Protein AF-0000000087521770 (afdb_homodimer)

Structure (mmCIF, N/CA/C/O backbone):
data_AF-0000000087521770-model_v1
#
loop_
_entity.id
_entity.type
_entity.pdbx_description
1 polymer 'Phenylacetate-CoA oxygenase subunit PaaI'
#
loop_
_atom_site.group_PDB
_atom_site.id
_atom_site.type_symbol
_atom_site.label_atom_id
_atom_site.label_alt_id
_atom_site.label_comp_id
_atom_site.label_asym_id
_atom_site.label_entity_id
_atom_site.label_seq_id
_atom_site.pdbx_PDB_ins_code
_atom_site.Cartn_x
_atom_site.Cartn_y
_atom_site.Cartn_z
_atom_site.occupancy
_atom_site.B_iso_or_equiv
_atom_site.auth_seq_id
_atom_site.auth_comp_id
_atom_site.auth_asym_id
_atom_site.auth_atom_id
_atom_site.pdbx_PDB_model_num
ATOM 1 N N . MET A 1 1 ? 39.906 2.643 10.688 1 23.19 1 MET A N 1
ATOM 2 C CA . MET A 1 1 ? 39 3.193 11.688 1 23.19 1 MET A CA 1
ATOM 3 C C . MET A 1 1 ? 37.594 3.34 11.125 1 23.19 1 MET A C 1
ATOM 5 O O . MET A 1 1 ? 36.625 3.564 11.875 1 23.19 1 MET A O 1
ATOM 9 N N . LYS A 1 2 ? 37.562 3.787 9.828 1 27 2 LYS A N 1
ATOM 10 C CA . LYS A 1 2 ? 36.344 4.211 9.164 1 27 2 LYS A CA 1
ATOM 11 C C . LYS A 1 2 ? 35.438 3.016 8.867 1 27 2 LYS A C 1
ATOM 13 O O . LYS A 1 2 ? 34.375 3.168 8.25 1 27 2 LYS A O 1
ATOM 18 N N . SER A 1 3 ? 35.906 1.901 8.945 1 30.56 3 SER A N 1
ATOM 19 C CA . SER A 1 3 ? 35.188 0.696 8.547 1 30.56 3 SER A CA 1
ATOM 20 C C . SER A 1 3 ? 34.062 0.347 9.539 1 30.56 3 SER A C 1
ATOM 22 O O . SER A 1 3 ? 33.094 -0.317 9.188 1 30.56 3 SER A O 1
ATOM 24 N N . ASP A 1 4 ? 34.281 0.591 10.844 1 31.78 4 ASP A N 1
ATOM 25 C CA . ASP A 1 4 ? 33.375 0.119 11.906 1 31.78 4 ASP A CA 1
ATOM 26 C C . ASP A 1 4 ? 32.125 0.96 11.977 1 31.78 4 ASP A C 1
ATOM 28 O O . ASP A 1 4 ? 31.125 0.553 12.594 1 31.78 4 ASP A O 1
ATOM 32 N N . GLU A 1 5 ? 32.25 2.275 11.625 1 29.03 5 GLU A N 1
ATOM 33 C CA . GLU A 1 5 ? 31.094 3.137 11.781 1 29.03 5 GLU A CA 1
ATOM 34 C C . GLU A 1 5 ? 30.016 2.797 10.758 1 29.03 5 GLU A C 1
ATOM 36 O O . GLU A 1 5 ? 28.875 3.248 10.875 1 29.03 5 GLU A O 1
ATOM 41 N N . LEU A 1 6 ? 30.391 2.182 9.664 1 30.27 6 LEU A N 1
ATOM 42 C CA . LEU A 1 6 ? 29.375 1.83 8.672 1 30.27 6 LEU A CA 1
ATOM 43 C C . LEU A 1 6 ? 28.5 0.681 9.164 1 30.27 6 LEU A C 1
ATOM 45 O O . LEU A 1 6 ? 27.391 0.499 8.688 1 30.27 6 LEU A O 1
ATOM 49 N N . ASP A 1 7 ? 29.078 -0.137 9.992 1 31.41 7 ASP A N 1
ATOM 50 C CA . ASP A 1 7 ? 28.312 -1.288 10.469 1 31.41 7 ASP A CA 1
ATOM 51 C C . ASP A 1 7 ? 27.188 -0.854 11.406 1 31.41 7 ASP A C 1
ATOM 53 O O . ASP A 1 7 ? 26.109 -1.449 11.398 1 31.41 7 ASP A O 1
ATOM 57 N N . ALA A 1 8 ? 27.344 0.149 12.211 1 35 8 ALA A N 1
ATOM 58 C CA . ALA A 1 8 ? 26.312 0.55 13.18 1 35 8 ALA A CA 1
ATOM 59 C C . ALA A 1 8 ? 25.141 1.234 12.484 1 35 8 ALA A C 1
ATOM 61 O O . ALA A 1 8 ? 24 1.117 12.93 1 35 8 ALA A O 1
ATOM 62 N N . THR A 1 9 ? 25.406 1.968 11.484 1 31.41 9 THR A N 1
ATOM 63 C CA . THR A 1 9 ? 24.375 2.723 10.781 1 31.41 9 THR A CA 1
ATOM 64 C C . THR A 1 9 ? 23.469 1.786 10 1 31.41 9 THR A C 1
ATOM 66 O O . THR A 1 9 ? 22.25 2.018 9.914 1 31.41 9 THR A O 1
ATOM 69 N N . LEU A 1 10 ? 23.984 0.682 9.562 1 32.97 10 LEU A N 1
ATOM 70 C CA . LEU A 1 10 ? 23.188 -0.314 8.859 1 32.97 10 LEU A CA 1
ATOM 71 C C . LEU A 1 10 ? 22.312 -1.095 9.844 1 32.97 10 LEU A C 1
ATOM 73 O O . LEU A 1 10 ? 21.203 -1.514 9.5 1 32.97 10 LEU A O 1
ATOM 77 N N . ASP A 1 11 ? 22.797 -1.335 11.023 1 35.69 11 ASP A N 1
ATOM 78 C CA . ASP A 1 11 ? 22.031 -2.055 12.031 1 35.69 11 ASP A CA 1
ATOM 79 C C . ASP A 1 11 ? 20.797 -1.262 12.445 1 35.69 11 ASP A C 1
ATOM 81 O O . ASP A 1 11 ? 19.766 -1.843 12.812 1 35.69 11 ASP A O 1
ATOM 85 N N . SER A 1 12 ? 20.891 0.018 12.453 1 34.06 12 SER A N 1
ATOM 86 C CA . SER A 1 12 ? 19.766 0.848 12.883 1 34.06 12 SER A CA 1
ATOM 87 C C . SER A 1 12 ? 18.672 0.88 11.828 1 34.06 12 SER A C 1
ATOM 89 O O . SER A 1 12 ? 17.5 1.118 12.148 1 34.06 12 SER A O 1
ATOM 91 N N . PHE A 1 13 ? 19.062 0.728 10.609 1 35.84 13 PHE A N 1
ATOM 92 C CA . PHE A 1 13 ? 18.078 0.714 9.531 1 35.84 13 PHE A CA 1
ATOM 93 C C . PHE A 1 13 ? 17.25 -0.561 9.578 1 35.84 13 PHE A C 1
ATOM 95 O O . PHE A 1 13 ? 16.078 -0.564 9.164 1 35.84 13 PHE A O 1
ATOM 102 N N . GLY A 1 14 ? 17.891 -1.615 9.891 1 36.91 14 GLY A N 1
ATOM 103 C CA . GLY A 1 14 ? 17.172 -2.871 10.07 1 36.91 14 GLY A CA 1
ATOM 104 C C . GLY A 1 14 ? 16.109 -2.803 11.141 1 36.91 14 GLY A C 1
ATOM 105 O O . GLY A 1 14 ? 15.023 -3.365 10.977 1 36.91 14 GLY A O 1
ATOM 106 N N . ASP A 1 15 ? 16.391 -2.139 12.148 1 36.84 15 ASP A N 1
ATOM 107 C CA . ASP A 1 15 ? 15.492 -2.008 13.289 1 36.84 15 ASP A CA 1
ATOM 108 C C . ASP A 1 15 ? 14.32 -1.092 12.953 1 36.84 15 ASP A C 1
ATOM 110 O O . ASP A 1 15 ? 13.195 -1.33 13.398 1 36.84 15 ASP A O 1
ATOM 114 N N . ALA A 1 16 ? 14.547 -0.044 12.305 1 37.97 16 ALA A N 1
ATOM 115 C CA . ALA A 1 16 ? 13.453 0.873 11.984 1 37.97 16 ALA A CA 1
ATOM 116 C C . ALA A 1 16 ? 12.438 0.215 11.055 1 37.97 16 ALA A C 1
ATOM 118 O O . ALA A 1 16 ? 11.234 0.445 11.18 1 37.97 16 ALA A O 1
ATOM 119 N N . LEU A 1 17 ? 12.945 -0.532 10.07 1 37.34 17 LEU A N 1
ATOM 120 C CA . LEU A 1 17 ? 12.031 -1.258 9.188 1 37.34 17 LEU A CA 1
ATOM 121 C C . LEU A 1 17 ? 11.273 -2.33 9.961 1 37.34 17 LEU A C 1
ATOM 123 O O . LEU A 1 17 ? 10.133 -2.65 9.633 1 37.34 17 LEU A O 1
ATOM 127 N N . ALA A 1 18 ? 12.008 -2.895 10.961 1 39.25 18 ALA A N 1
ATOM 128 C CA . ALA A 1 18 ? 11.398 -3.895 11.836 1 39.25 18 ALA A CA 1
ATOM 129 C C . ALA A 1 18 ? 10.273 -3.285 12.664 1 39.25 18 ALA A C 1
ATOM 131 O O . ALA A 1 18 ? 9.359 -3.994 13.094 1 39.25 18 ALA A O 1
ATOM 132 N N . SER A 1 19 ? 10.555 -2.02 12.93 1 35.28 19 SER A N 1
ATOM 133 C CA . SER A 1 19 ? 9.523 -1.388 13.75 1 35.28 19 SER A CA 1
ATOM 134 C C . SER A 1 19 ? 8.203 -1.267 12.984 1 35.28 19 SER A C 1
ATOM 136 O O . SER A 1 19 ? 7.129 -1.405 13.562 1 35.28 19 SER A O 1
ATOM 138 N N . ALA A 1 20 ? 8.312 -0.988 11.664 1 36.41 20 ALA A N 1
ATOM 139 C CA . ALA A 1 20 ? 7.043 -0.806 10.961 1 36.41 20 ALA A CA 1
ATOM 140 C C . ALA A 1 20 ? 6.242 -2.105 10.922 1 36.41 20 ALA A C 1
ATOM 142 O O . ALA A 1 20 ? 5.055 -2.102 10.594 1 36.41 20 ALA A O 1
ATOM 143 N N . THR A 1 21 ? 6.945 -3.148 10.953 1 33.12 21 THR A N 1
ATOM 144 C CA . THR A 1 21 ? 6.242 -4.426 10.93 1 33.12 21 THR A CA 1
ATOM 145 C C . THR A 1 21 ? 5.684 -4.766 12.305 1 33.12 21 THR A C 1
ATOM 147 O O . THR A 1 21 ? 4.93 -5.73 12.453 1 33.12 21 THR A O 1
ATOM 150 N N . ARG A 1 22 ? 6.32 -4.141 13.266 1 31.59 22 ARG A N 1
ATOM 151 C CA . ARG A 1 22 ? 5.852 -4.574 14.578 1 31.59 22 ARG A CA 1
ATOM 152 C C . ARG A 1 22 ? 4.484 -3.979 14.891 1 31.59 22 ARG A C 1
ATOM 154 O O . ARG A 1 22 ? 4.387 -2.854 15.391 1 31.59 22 ARG A O 1
ATOM 161 N N . VAL A 1 23 ? 3.549 -4.207 14.062 1 32.94 23 VAL A N 1
ATOM 162 C CA . VAL A 1 23 ? 2.227 -3.809 14.531 1 32.94 23 VAL A CA 1
ATOM 163 C C . VAL A 1 23 ? 1.946 -4.449 15.891 1 32.94 23 VAL A C 1
ATOM 165 O O . VAL A 1 23 ? 1.929 -5.676 16.016 1 32.94 23 VAL A O 1
ATOM 168 N N . THR A 1 24 ? 2.416 -3.912 16.922 1 31.55 24 THR A N 1
ATOM 169 C CA . THR A 1 24 ? 2.039 -4.359 18.25 1 31.55 24 THR A CA 1
ATOM 170 C C . THR A 1 24 ? 0.529 -4.559 18.359 1 31.55 24 THR A C 1
ATOM 172 O O . THR A 1 24 ? -0.242 -3.629 18.109 1 31.55 24 THR A O 1
ATOM 175 N N . PRO A 1 25 ? 0.033 -5.723 18.234 1 37.34 25 PRO A N 1
ATOM 176 C CA . PRO A 1 25 ? -1.386 -5.938 18.531 1 37.34 25 PRO A CA 1
ATOM 177 C C . PRO A 1 25 ? -1.848 -5.203 19.797 1 37.34 25 PRO A C 1
ATOM 179 O O . PRO A 1 25 ? -2.834 -5.602 20.422 1 37.34 25 PRO A O 1
ATOM 182 N N . GLY A 1 26 ? -1.126 -4.34 20.219 1 39.12 26 GLY A N 1
ATOM 183 C CA . GLY A 1 26 ? -1.702 -3.844 21.469 1 39.12 26 GLY A CA 1
ATOM 184 C C . GLY A 1 26 ? -3.107 -3.301 21.297 1 39.12 26 GLY A C 1
ATOM 185 O O . GLY A 1 26 ? -3.594 -3.162 20.172 1 39.12 26 GLY A O 1
ATOM 186 N N . ASN A 1 27 ? -3.891 -3.262 22.375 1 53.81 27 ASN A N 1
ATOM 187 C CA . ASN A 1 27 ? -5.234 -2.73 22.594 1 53.81 27 ASN A CA 1
ATOM 188 C C . ASN A 1 27 ? -5.398 -1.349 21.969 1 53.81 27 ASN A C 1
ATOM 190 O O . ASN A 1 27 ? -5.852 -0.413 22.625 1 53.81 27 ASN A O 1
ATOM 194 N N . ALA A 1 28 ? -4.75 -1.164 20.766 1 65.88 28 ALA A N 1
ATOM 195 C CA . ALA A 1 28 ? -4.867 0.176 20.203 1 65.88 28 ALA A CA 1
ATOM 196 C C . ALA A 1 28 ? -6.254 0.396 19.609 1 65.88 28 ALA A C 1
ATOM 198 O O . ALA A 1 28 ? -6.828 -0.512 19 1 65.88 28 ALA A O 1
ATOM 199 N N . LEU A 1 29 ? -6.723 1.517 19.828 1 78.75 29 LEU A N 1
ATOM 200 C CA . LEU A 1 29 ? -8.039 1.966 19.406 1 78.75 29 LEU A CA 1
ATOM 201 C C . LEU A 1 29 ? -8.188 1.857 17.891 1 78.75 29 LEU A C 1
ATOM 203 O O . LEU A 1 29 ? -7.348 2.355 17.141 1 78.75 29 LEU A O 1
ATOM 207 N N . ARG A 1 30 ? -9.133 1.058 17.469 1 86.19 30 ARG A N 1
ATOM 208 C CA . ARG A 1 30 ? -9.453 0.892 16.047 1 86.19 30 ARG A CA 1
ATOM 209 C C . ARG A 1 30 ? -10.68 1.711 15.664 1 86.19 30 ARG A C 1
ATOM 211 O O . ARG A 1 30 ? -11.508 2.037 16.516 1 86.19 30 ARG A O 1
ATOM 218 N N . PRO A 1 31 ? -10.766 2.082 14.352 1 87.75 31 PRO A N 1
ATOM 219 C CA . PRO A 1 31 ? -11.969 2.795 13.906 1 87.75 31 PRO A CA 1
ATOM 220 C C . PRO A 1 31 ? -13.258 2.086 14.312 1 87.75 31 PRO A C 1
ATOM 222 O O . PRO A 1 31 ? -14.242 2.742 14.672 1 87.75 31 PRO A O 1
ATOM 225 N N . GLU A 1 32 ? -13.227 0.749 14.297 1 85.88 32 GLU A N 1
ATOM 226 C CA . GLU A 1 32 ? -14.398 -0.036 14.68 1 85.88 32 GLU A CA 1
ATOM 227 C C . GLU A 1 32 ? -14.719 0.149 16.156 1 85.88 32 GLU A C 1
ATOM 229 O O . GLU A 1 32 ? -15.891 0.142 16.547 1 85.88 32 GLU A O 1
ATOM 234 N N . ASP A 1 33 ? -13.672 0.266 17.016 1 87.75 33 ASP A N 1
ATOM 235 C CA . ASP A 1 33 ? -13.867 0.52 18.438 1 87.75 33 ASP A CA 1
ATOM 236 C C . ASP A 1 33 ? -14.492 1.895 18.672 1 87.75 33 ASP A C 1
ATOM 238 O O . ASP A 1 33 ? -15.352 2.053 19.531 1 87.75 33 ASP A O 1
ATOM 242 N N . ILE A 1 34 ? -14.109 2.844 17.906 1 89.69 34 ILE A N 1
ATOM 243 C CA . ILE A 1 34 ? -14.633 4.203 18 1 89.69 34 ILE A CA 1
ATOM 244 C C . ILE A 1 34 ? -16.109 4.207 17.641 1 89.69 34 ILE A C 1
ATOM 246 O O . ILE A 1 34 ? -16.922 4.809 18.344 1 89.69 34 ILE A O 1
ATOM 250 N N . ALA A 1 35 ? -16.438 3.545 16.594 1 86.38 35 ALA A N 1
ATOM 251 C CA . ALA A 1 35 ? -17.812 3.459 16.141 1 86.38 35 ALA A CA 1
ATOM 252 C C . ALA A 1 35 ? -18.688 2.756 17.188 1 86.38 35 ALA A C 1
ATOM 254 O O . ALA A 1 35 ? -19.844 3.145 17.406 1 86.38 35 ALA A O 1
ATOM 255 N N . GLN A 1 36 ? -18.141 1.742 17.797 1 86.12 36 GLN A N 1
ATOM 256 C CA . GLN A 1 36 ? -18.875 0.952 18.781 1 86.12 36 GLN A CA 1
ATOM 257 C C . GLN A 1 36 ? -19.094 1.738 20.078 1 86.12 36 GLN A C 1
ATOM 259 O O . GLN A 1 36 ? -20.141 1.619 20.703 1 86.12 36 GLN A O 1
ATOM 264 N N . ASP A 1 37 ? -18.047 2.447 20.453 1 84.81 37 ASP A N 1
ATOM 265 C CA . ASP A 1 37 ? -18.203 3.297 21.625 1 84.81 37 ASP A CA 1
ATOM 266 C C . ASP A 1 37 ? -19.359 4.285 21.438 1 84.81 37 ASP A C 1
ATOM 268 O O . ASP A 1 37 ? -20.141 4.523 22.359 1 84.81 37 ASP A O 1
ATOM 272 N N . GLY A 1 38 ? -19.422 4.883 20.312 1 84.69 38 GLY A N 1
ATOM 273 C CA . GLY A 1 38 ? -20.594 5.621 19.906 1 84.69 38 GLY A CA 1
ATOM 274 C C . GLY A 1 38 ? -20.703 6.988 20.547 1 84.69 38 GLY A C 1
ATOM 275 O O . GLY A 1 38 ? -21.75 7.645 20.453 1 84.69 38 GLY A O 1
ATOM 276 N N . VAL A 1 39 ? -19.719 7.395 21.297 1 89.31 39 VAL A N 1
ATOM 277 C CA . VAL A 1 39 ? -19.766 8.734 21.859 1 89.31 39 VAL A CA 1
ATOM 278 C C . VAL A 1 39 ? -19.781 9.773 20.75 1 89.31 39 VAL A C 1
ATOM 280 O O . VAL A 1 39 ? -18.828 9.859 19.953 1 89.31 39 VAL A O 1
ATOM 283 N N . LYS A 1 40 ? -20.828 10.539 20.703 1 94.94 40 LYS A N 1
ATOM 284 C CA . LYS A 1 40 ? -20.953 11.555 19.656 1 94.94 40 LYS A CA 1
ATOM 285 C C . LYS A 1 40 ? -20.203 12.828 20.031 1 94.94 40 LYS A C 1
ATOM 287 O O . LYS A 1 40 ? -20.469 13.422 21.078 1 94.94 40 LYS A O 1
ATOM 292 N N . PRO A 1 41 ? -19.297 13.211 19.188 1 98.06 41 PRO A N 1
ATOM 293 C CA . PRO A 1 41 ? -18.641 14.492 19.453 1 98.06 41 PRO A CA 1
ATOM 294 C C . PRO A 1 41 ? -19.547 15.688 19.172 1 98.06 41 PRO A C 1
ATOM 296 O O . PRO A 1 41 ? -20.562 15.547 18.5 1 98.06 41 PRO A O 1
ATOM 299 N N . SER A 1 42 ? -19.188 16.812 19.812 1 97.88 42 SER A N 1
ATOM 300 C CA . SER A 1 42 ? -19.859 18.047 19.438 1 97.88 42 SER A CA 1
ATOM 301 C C . SER A 1 42 ? -19.562 18.406 17.984 1 97.88 42 SER A C 1
ATOM 303 O O . SER A 1 42 ? -18.625 17.875 17.375 1 97.88 42 SER A O 1
ATOM 305 N N . GLU A 1 43 ? -20.328 19.266 17.469 1 98.25 43 GLU A N 1
ATOM 306 C CA . GLU A 1 43 ? -20.125 19.719 16.094 1 98.25 43 GLU A CA 1
ATOM 307 C C . GLU A 1 43 ? -18.719 20.266 15.883 1 98.25 43 GLU A C 1
ATOM 309 O O . GLU A 1 43 ? -18.062 19.938 14.891 1 98.25 43 GLU A O 1
ATOM 314 N N . ALA A 1 44 ? -18.234 21.047 16.781 1 98.56 44 ALA A N 1
ATOM 315 C CA . ALA A 1 44 ? -16.922 21.656 16.672 1 98.56 44 ALA A CA 1
ATOM 316 C C . ALA A 1 44 ? -15.82 20.594 16.719 1 98.56 44 ALA A C 1
ATOM 318 O O . ALA A 1 44 ? -14.859 20.656 15.953 1 98.56 44 ALA A O 1
ATOM 319 N N . VAL A 1 45 ? -15.992 19.641 17.609 1 98.75 45 VAL A N 1
ATOM 320 C CA . VAL A 1 45 ? -15.016 18.562 17.734 1 98.75 45 VAL A CA 1
ATOM 321 C C . VAL A 1 45 ? -15.023 17.703 16.469 1 98.75 45 VAL A C 1
ATOM 323 O O . VAL A 1 45 ? -13.969 17.281 15.984 1 98.75 45 VAL A O 1
ATOM 326 N N . ALA A 1 46 ? -16.203 17.484 15.93 1 98.75 46 ALA A N 1
ATOM 327 C CA . ALA A 1 46 ? -16.328 16.719 14.695 1 98.75 46 ALA A CA 1
ATOM 328 C C . ALA A 1 46 ? -15.617 17.406 13.539 1 98.75 46 ALA A C 1
ATOM 330 O O . ALA A 1 46 ? -14.93 16.766 12.742 1 98.75 46 ALA A O 1
ATOM 331 N N . GLN A 1 47 ? -15.789 18.688 13.5 1 98.62 47 GLN A N 1
ATOM 332 C CA . GLN A 1 47 ? -15.125 19.453 12.445 1 98.62 47 GLN A CA 1
ATOM 333 C C . GLN A 1 47 ? -13.609 19.375 12.586 1 98.62 47 GLN A C 1
ATOM 335 O O . GLN A 1 47 ? -12.891 19.281 11.586 1 98.62 47 GLN A O 1
ATOM 340 N N . TYR A 1 48 ? -13.141 19.438 13.781 1 98.81 48 TYR A N 1
ATOM 341 C CA . TYR A 1 48 ? -11.711 19.328 14.031 1 98.81 48 TYR A CA 1
ATOM 342 C C . TYR A 1 48 ? -11.195 17.938 13.633 1 98.81 48 TYR A C 1
ATOM 344 O O . TYR A 1 48 ? -10.172 17.828 12.953 1 98.81 48 TYR A O 1
ATOM 352 N N . ALA A 1 49 ? -11.93 16.906 14.039 1 98.81 49 ALA A N 1
ATOM 353 C CA . ALA A 1 49 ? -11.578 15.547 13.656 1 98.81 49 ALA A CA 1
ATOM 354 C C . ALA A 1 49 ? -11.594 15.375 12.141 1 98.81 49 ALA A C 1
ATOM 356 O O . ALA A 1 49 ? -10.742 14.688 11.578 1 98.81 49 ALA A O 1
ATOM 357 N N . LEU A 1 50 ? -12.516 15.992 11.508 1 98.88 50 LEU A N 1
ATOM 358 C CA . LEU A 1 50 ? -12.625 15.945 10.055 1 98.88 50 LEU A CA 1
ATOM 359 C C . LEU A 1 50 ? -11.391 16.531 9.391 1 98.88 50 LEU A C 1
ATOM 361 O O . LEU A 1 50 ? -10.883 15.984 8.414 1 98.88 50 LEU A O 1
ATOM 365 N N . ARG A 1 51 ? -10.867 17.641 9.93 1 98.62 51 ARG A N 1
ATOM 366 C CA . ARG A 1 51 ? -9.68 18.297 9.391 1 98.62 51 ARG A CA 1
ATOM 367 C C . ARG A 1 51 ? -8.477 17.359 9.445 1 98.62 51 ARG A C 1
ATOM 369 O O . ARG A 1 51 ? -7.754 17.203 8.461 1 98.62 51 ARG A O 1
ATOM 376 N N . LEU A 1 52 ? -8.32 16.734 10.562 1 98.75 52 LEU A N 1
ATOM 377 C CA . LEU A 1 52 ? -7.199 15.828 10.75 1 98.75 52 LEU A CA 1
ATOM 378 C C . LEU A 1 52 ? -7.348 14.594 9.867 1 98.75 52 LEU A C 1
ATOM 380 O O . LEU A 1 52 ? -6.367 14.125 9.281 1 98.75 52 LEU A O 1
ATOM 384 N N . GLY A 1 53 ? -8.578 14.117 9.766 1 98.81 53 GLY A N 1
ATOM 385 C CA . GLY A 1 53 ? -8.859 12.984 8.906 1 98.81 53 GLY A CA 1
ATOM 386 C C . GLY A 1 53 ? -8.609 13.266 7.438 1 98.81 53 GLY A C 1
ATOM 387 O O . GLY A 1 53 ? -8.031 12.445 6.727 1 98.81 53 GLY A O 1
ATOM 388 N N . ASP A 1 54 ? -9.031 14.461 6.977 1 98.81 54 ASP A N 1
ATOM 389 C CA . ASP A 1 54 ? -8.836 14.859 5.586 1 98.81 54 ASP A CA 1
ATOM 390 C C . ASP A 1 54 ? -7.355 14.961 5.242 1 98.81 54 ASP A C 1
ATOM 392 O O . ASP A 1 54 ? -6.93 14.531 4.168 1 98.81 54 ASP A O 1
ATOM 396 N N . ASP A 1 55 ? -6.551 15.516 6.152 1 98.81 55 ASP A N 1
ATOM 397 C CA . ASP A 1 55 ? -5.113 15.602 5.918 1 98.81 55 ASP A CA 1
ATOM 398 C C . ASP A 1 55 ? -4.512 14.211 5.719 1 98.81 55 ASP A C 1
ATOM 400 O O . ASP A 1 55 ? -3.762 13.984 4.766 1 98.81 55 ASP A O 1
ATOM 404 N N . SER A 1 56 ? -4.871 13.312 6.598 1 98.75 56 SER A N 1
ATOM 405 C CA . SER A 1 56 ? -4.32 11.961 6.547 1 98.75 56 SER A CA 1
ATOM 406 C C . SER A 1 56 ? -4.805 11.211 5.309 1 98.75 56 SER A C 1
ATOM 408 O O . SER A 1 56 ? -4.035 10.484 4.676 1 98.75 56 SER A O 1
ATOM 410 N N . LEU A 1 57 ? -6.039 11.383 4.988 1 98.56 57 LEU A N 1
ATOM 411 C CA . LEU A 1 57 ? -6.633 10.695 3.844 1 98.56 57 LEU A CA 1
ATOM 412 C C . LEU A 1 57 ? -5.957 11.117 2.545 1 98.56 57 LEU A C 1
ATOM 414 O O . LEU A 1 57 ? -5.516 10.273 1.766 1 98.56 57 LEU A O 1
ATOM 418 N N . ILE A 1 58 ? -5.824 12.414 2.35 1 98.56 58 ILE A N 1
ATOM 419 C CA . ILE A 1 58 ? -5.258 12.938 1.112 1 98.56 58 ILE A CA 1
ATOM 420 C C . ILE A 1 58 ? -3.771 12.602 1.042 1 98.56 58 ILE A C 1
ATOM 422 O O . ILE A 1 58 ? -3.264 12.227 -0.019 1 98.56 58 ILE A O 1
ATOM 426 N N . LEU A 1 59 ? -3.078 12.695 2.162 1 98.56 59 LEU A N 1
ATOM 427 C CA . LEU A 1 59 ? -1.666 12.328 2.184 1 98.56 59 LEU A CA 1
ATOM 428 C C . LEU A 1 59 ? -1.484 10.844 1.878 1 98.56 59 LEU A C 1
ATOM 430 O O . LEU A 1 59 ? -0.568 10.469 1.145 1 98.56 59 LEU A O 1
ATOM 434 N N . SER A 1 60 ? -2.33 10.008 2.451 1 97.88 60 SER A N 1
ATOM 435 C CA . SER A 1 60 ? -2.277 8.578 2.174 1 97.88 60 SER A CA 1
ATOM 436 C C . SER A 1 60 ? -2.459 8.297 0.687 1 97.88 60 SER A C 1
ATOM 438 O O . SER A 1 60 ? -1.765 7.449 0.122 1 97.88 60 SER A O 1
ATOM 440 N N . GLN A 1 61 ? -3.385 9.023 0.066 1 96.75 61 GLN A N 1
ATOM 441 C CA . GLN A 1 61 ? -3.619 8.867 -1.365 1 96.75 61 GLN A CA 1
ATOM 442 C C . GLN A 1 61 ? -2.369 9.211 -2.17 1 96.75 61 GLN A C 1
ATOM 444 O O . GLN A 1 61 ? -2.012 8.5 -3.109 1 96.75 61 GLN A O 1
ATOM 449 N N . ARG A 1 62 ? -1.746 10.25 -1.787 1 97.12 62 ARG A N 1
ATOM 450 C CA . ARG A 1 62 ? -0.523 10.656 -2.471 1 97.12 62 ARG A CA 1
ATOM 451 C C . ARG A 1 62 ? 0.581 9.617 -2.283 1 97.12 62 ARG A C 1
ATOM 453 O O . ARG A 1 62 ? 1.28 9.273 -3.236 1 97.12 62 ARG A O 1
ATOM 460 N N . MET A 1 63 ? 0.684 9.117 -1.091 1 96.81 63 MET A N 1
ATOM 461 C CA . MET A 1 63 ? 1.753 8.172 -0.775 1 96.81 63 MET A CA 1
ATOM 462 C C . MET A 1 63 ? 1.513 6.828 -1.456 1 96.81 63 MET A C 1
ATOM 464 O O . MET A 1 63 ? 2.463 6.105 -1.762 1 96.81 63 MET A O 1
ATOM 468 N N . ALA A 1 64 ? 0.246 6.5 -1.732 1 94.5 64 ALA A N 1
ATOM 469 C CA . ALA A 1 64 ? -0.105 5.227 -2.355 1 94.5 64 ALA A CA 1
ATOM 470 C C . ALA A 1 64 ? 0.557 5.086 -3.725 1 94.5 64 ALA A C 1
ATOM 472 O O . ALA A 1 64 ? 0.84 3.971 -4.172 1 94.5 64 ALA A O 1
ATOM 473 N N . HIS A 1 65 ? 0.897 6.195 -4.289 1 89 65 HIS A N 1
ATOM 474 C CA . HIS A 1 65 ? 1.587 6.199 -5.574 1 89 65 HIS A CA 1
ATOM 475 C C . HIS A 1 65 ? 2.918 5.461 -5.488 1 89 65 HIS A C 1
ATOM 477 O O . HIS A 1 65 ? 3.344 4.828 -6.457 1 89 65 HIS A O 1
ATOM 483 N N . TRP A 1 66 ? 3.467 5.527 -4.395 1 90.06 66 TRP A N 1
ATOM 484 C CA . TRP A 1 66 ? 4.832 5.035 -4.25 1 90.06 66 TRP A CA 1
ATOM 485 C C . TRP A 1 66 ? 4.844 3.559 -3.863 1 90.06 66 TRP A C 1
ATOM 487 O O . TRP A 1 66 ? 5.898 2.922 -3.848 1 90.06 66 TRP A O 1
ATOM 497 N N . VAL A 1 67 ? 3.625 3.074 -3.631 1 88.56 67 VAL A N 1
ATOM 498 C CA . VAL A 1 67 ? 3.574 1.658 -3.283 1 88.56 67 VAL A CA 1
ATOM 499 C C . VAL A 1 67 ? 3.898 0.812 -4.512 1 88.56 67 VAL A C 1
ATOM 501 O O . VAL A 1 67 ? 3.135 0.791 -5.48 1 88.56 67 VAL A O 1
ATOM 504 N N . SER A 1 68 ? 5.105 0.207 -4.582 1 84.5 68 SER A N 1
ATOM 505 C CA . SER A 1 68 ? 5.645 -0.648 -5.633 1 84.5 68 SER A CA 1
ATOM 506 C C . SER A 1 68 ? 6.332 0.177 -6.719 1 84.5 68 SER A C 1
ATOM 508 O O . SER A 1 68 ? 6.477 -0.281 -7.855 1 84.5 68 SER A O 1
ATOM 510 N N . ARG A 1 69 ? 6.695 1.448 -6.402 1 88.12 69 ARG A N 1
ATOM 511 C CA . ARG A 1 69 ? 7.391 2.293 -7.367 1 88.12 69 ARG A CA 1
ATOM 512 C C . ARG A 1 69 ? 8.664 2.883 -6.766 1 88.12 69 ARG A C 1
ATOM 514 O O . ARG A 1 69 ? 9.273 3.783 -7.348 1 88.12 69 ARG A O 1
ATOM 521 N N . ALA A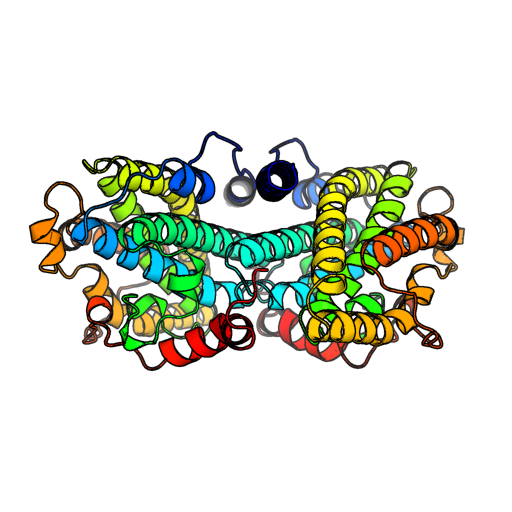 1 70 ? 9 2.389 -5.609 1 87 70 ALA A N 1
ATOM 522 C CA . ALA A 1 70 ? 10.18 2.912 -4.922 1 87 70 ALA A CA 1
ATOM 523 C C . ALA A 1 70 ? 11.461 2.385 -5.555 1 87 70 ALA A C 1
ATOM 525 O O . ALA A 1 70 ? 11.43 1.434 -6.34 1 87 70 ALA A O 1
ATOM 526 N N . PRO A 1 71 ? 12.539 2.979 -5.215 1 85.94 71 PRO A N 1
ATOM 527 C CA . PRO A 1 71 ? 13.805 2.602 -5.852 1 85.94 71 PRO A CA 1
ATOM 528 C C . PRO A 1 71 ? 14.336 1.264 -5.348 1 85.94 71 PRO A C 1
ATOM 530 O O . PRO A 1 71 ? 15.219 0.675 -5.977 1 85.94 71 PRO A O 1
ATOM 533 N N . GLU A 1 72 ? 13.883 0.817 -4.234 1 91.44 72 GLU A N 1
ATOM 534 C CA . GLU A 1 72 ? 14.25 -0.457 -3.623 1 91.44 72 GLU A CA 1
ATOM 535 C C . GLU A 1 72 ? 13.023 -1.165 -3.051 1 91.44 72 GLU A C 1
ATOM 537 O O . GLU A 1 72 ? 12.07 -0.515 -2.607 1 91.44 72 GLU A O 1
ATOM 542 N N . LEU A 1 73 ? 13.109 -2.453 -3.059 1 93.56 73 LEU A N 1
ATOM 543 C CA . LEU A 1 73 ? 11.984 -3.221 -2.541 1 93.56 73 LEU A CA 1
ATOM 544 C C . LEU A 1 73 ? 11.734 -2.898 -1.072 1 93.56 73 LEU A C 1
ATOM 546 O O . LEU A 1 73 ? 10.586 -2.777 -0.644 1 93.56 73 LEU A O 1
ATOM 550 N N . GLU A 1 74 ? 12.828 -2.746 -0.335 1 92.38 74 GLU A N 1
ATOM 551 C CA . GLU A 1 74 ? 12.695 -2.389 1.074 1 92.38 74 GLU A CA 1
ATOM 552 C C . GLU A 1 74 ? 11.984 -1.048 1.239 1 92.38 74 GLU A C 1
ATOM 554 O O . GLU A 1 74 ? 11.18 -0.876 2.154 1 92.38 74 GLU A O 1
ATOM 559 N N . GLU A 1 75 ? 12.297 -0.14 0.385 1 93 75 GLU A N 1
ATOM 560 C CA . GLU A 1 75 ? 11.648 1.168 0.411 1 93 75 GLU A CA 1
ATOM 561 C C . GLU A 1 75 ? 10.172 1.062 0.039 1 93 75 GLU A C 1
ATOM 563 O O . GLU A 1 75 ? 9.336 1.776 0.593 1 93 75 GLU A O 1
ATOM 568 N N . ASP A 1 76 ? 9.875 0.175 -0.915 1 94.06 76 ASP A N 1
ATOM 569 C CA . ASP A 1 76 ? 8.477 -0.087 -1.241 1 94.06 76 ASP A CA 1
ATOM 570 C C . ASP A 1 76 ? 7.695 -0.523 -0.003 1 94.06 76 ASP A C 1
ATOM 572 O O . ASP A 1 76 ? 6.57 -0.076 0.216 1 94.06 76 ASP A O 1
ATOM 576 N N . VAL A 1 77 ? 8.281 -1.335 0.781 1 94.81 77 VAL A N 1
ATOM 577 C CA . VAL A 1 77 ? 7.641 -1.831 1.996 1 94.81 77 VAL A CA 1
ATOM 578 C C . VAL A 1 77 ? 7.453 -0.683 2.986 1 94.81 77 VAL A C 1
ATOM 580 O O . VAL A 1 77 ? 6.371 -0.515 3.555 1 94.81 77 VAL A O 1
ATOM 583 N N . ALA A 1 78 ? 8.5 0.109 3.188 1 95.44 78 ALA A N 1
ATOM 584 C CA . ALA A 1 78 ? 8.438 1.225 4.129 1 95.44 78 ALA A CA 1
A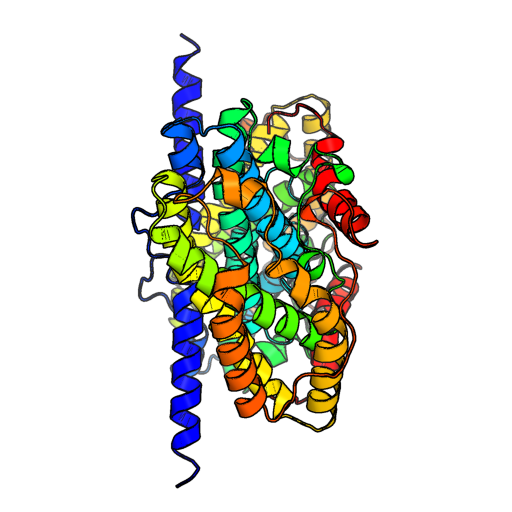TOM 585 C C . ALA A 1 78 ? 7.344 2.213 3.738 1 95.44 78 ALA A C 1
ATOM 587 O O . ALA A 1 78 ? 6.516 2.592 4.57 1 95.44 78 ALA A O 1
ATOM 588 N N . LEU A 1 79 ? 7.32 2.572 2.477 1 96.38 79 LEU A N 1
ATOM 589 C CA . LEU A 1 79 ? 6.344 3.549 2 1 96.38 79 LEU A CA 1
ATOM 590 C C . LEU A 1 79 ? 4.934 2.971 2.029 1 96.38 79 LEU A C 1
ATOM 592 O O . LEU A 1 79 ? 3.967 3.695 2.275 1 96.38 79 LEU A O 1
ATOM 596 N N . GLY A 1 80 ? 4.824 1.688 1.743 1 96.25 80 GLY A N 1
ATOM 597 C CA . GLY A 1 80 ? 3.533 1.033 1.896 1 96.25 80 GLY A CA 1
ATOM 598 C C . GLY A 1 80 ? 3 1.088 3.316 1 96.25 80 GLY A C 1
ATOM 599 O O . GLY A 1 80 ? 1.827 1.398 3.531 1 96.25 80 GLY A O 1
ATOM 600 N N . ASN A 1 81 ? 3.863 0.828 4.25 1 96.5 81 ASN A N 1
ATOM 601 C CA . ASN A 1 81 ? 3.467 0.88 5.652 1 96.5 81 ASN A CA 1
ATOM 602 C C . ASN A 1 81 ? 3.059 2.289 6.066 1 96.5 81 ASN A C 1
ATOM 604 O O . ASN A 1 81 ? 2.072 2.469 6.785 1 96.5 81 ASN A O 1
ATOM 608 N N . ILE A 1 82 ? 3.805 3.229 5.641 1 97.69 82 ILE A N 1
ATOM 609 C CA . ILE A 1 82 ? 3.477 4.617 5.941 1 97.69 82 ILE A CA 1
ATOM 610 C C . ILE A 1 82 ? 2.102 4.957 5.371 1 97.69 82 ILE A C 1
ATOM 612 O O . ILE A 1 82 ? 1.278 5.578 6.051 1 97.69 82 ILE A O 1
ATOM 616 N N . THR A 1 83 ? 1.877 4.52 4.16 1 97.81 83 THR A N 1
ATOM 617 C CA . THR A 1 83 ? 0.595 4.746 3.5 1 97.81 83 THR A CA 1
ATOM 618 C C . THR A 1 83 ? -0.547 4.16 4.324 1 97.81 83 THR A C 1
ATOM 620 O O . THR A 1 83 ? -1.553 4.832 4.566 1 97.81 83 THR A O 1
ATOM 623 N N . L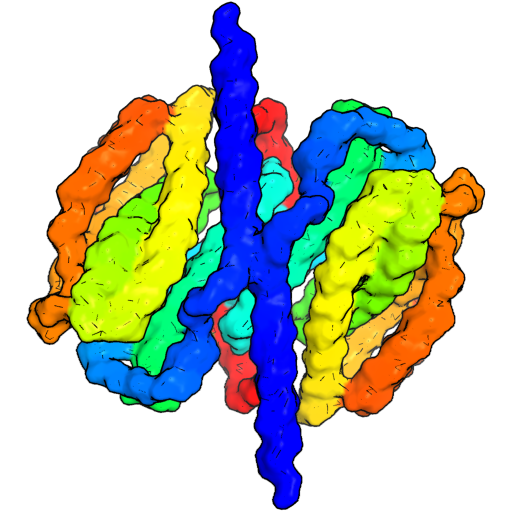EU A 1 84 ? -0.37 2.988 4.809 1 96.88 84 LEU A N 1
ATOM 624 C CA . LEU A 1 84 ? -1.414 2.301 5.562 1 96.88 84 LEU A CA 1
ATOM 625 C C . LEU A 1 84 ? -1.614 2.947 6.93 1 96.88 84 LEU A C 1
ATOM 627 O O . LEU A 1 84 ? -2.738 3.014 7.43 1 96.88 84 LEU A O 1
ATOM 631 N N . ASP A 1 85 ? -0.549 3.414 7.543 1 97.69 85 ASP A N 1
ATOM 632 C CA . ASP A 1 85 ? -0.668 4.152 8.797 1 97.69 85 ASP A CA 1
ATOM 633 C C . ASP A 1 85 ? -1.533 5.398 8.617 1 97.69 85 ASP A C 1
ATOM 635 O O . ASP A 1 85 ? -2.438 5.652 9.422 1 97.69 85 ASP A O 1
ATOM 639 N N . LEU A 1 86 ? -1.216 6.098 7.605 1 98.44 86 LEU A N 1
ATOM 640 C CA . LEU A 1 86 ? -1.958 7.32 7.32 1 98.44 86 LEU A CA 1
ATOM 641 C C . LEU A 1 86 ? -3.428 7.012 7.051 1 98.44 86 LEU A C 1
ATOM 643 O O . LEU A 1 86 ? -4.312 7.746 7.496 1 98.44 86 LEU A O 1
ATOM 647 N N . LEU A 1 87 ? -3.633 5.98 6.328 1 97.56 87 LEU A N 1
ATOM 648 C CA . LEU A 1 87 ? -5.008 5.562 6.078 1 97.56 87 LEU A CA 1
ATOM 649 C C . LEU A 1 87 ? -5.715 5.207 7.383 1 97.56 87 LEU A C 1
ATOM 651 O O . LEU A 1 87 ? -6.887 5.543 7.57 1 97.56 87 LEU A O 1
ATOM 655 N N . GLY A 1 88 ? -5.008 4.543 8.242 1 97.19 88 GLY A N 1
ATOM 656 C CA . GLY A 1 88 ? -5.551 4.238 9.562 1 97.19 88 GLY A CA 1
ATOM 657 C C . GLY A 1 88 ? -5.918 5.477 10.352 1 97.19 88 GLY A C 1
ATOM 658 O O . GLY A 1 88 ? -6.977 5.523 10.984 1 97.19 88 GLY A O 1
ATOM 659 N N . HIS A 1 89 ? -5.062 6.488 10.328 1 98.44 89 HIS A N 1
ATOM 660 C CA . HIS A 1 89 ? -5.375 7.762 10.969 1 98.44 89 HIS A CA 1
ATOM 661 C C . HIS A 1 89 ? -6.656 8.367 10.391 1 98.44 89 HIS A C 1
ATOM 663 O O . HIS A 1 89 ? -7.539 8.781 11.141 1 98.44 89 HIS A O 1
ATOM 669 N N . ALA A 1 90 ? -6.703 8.344 9.086 1 98.56 90 ALA A N 1
ATOM 670 C CA . ALA A 1 90 ? -7.867 8.898 8.398 1 98.56 90 ALA A CA 1
ATOM 671 C C . ALA A 1 90 ? -9.148 8.211 8.852 1 98.56 90 ALA A C 1
ATOM 673 O O . ALA A 1 90 ? -10.133 8.867 9.195 1 98.56 90 ALA A O 1
ATOM 674 N N . ARG A 1 91 ? -9.117 6.891 8.852 1 98.12 91 ARG A N 1
ATOM 675 C CA . ARG A 1 91 ? -10.297 6.125 9.242 1 98.12 91 ARG A CA 1
ATOM 676 C C . ARG A 1 91 ? -10.727 6.465 10.664 1 98.12 91 ARG A C 1
ATOM 678 O O . ARG A 1 91 ? -11.906 6.676 10.93 1 98.12 91 ARG A O 1
ATOM 685 N N . SER A 1 92 ? -9.805 6.559 11.578 1 98.38 92 SER A N 1
ATOM 686 C CA . SER A 1 92 ? -10.125 6.844 12.977 1 98.38 92 SER A CA 1
ATOM 687 C C . SER A 1 92 ? -10.758 8.219 13.125 1 98.38 92 SER A C 1
ATOM 689 O O . SER A 1 92 ? -11.812 8.359 13.75 1 98.38 92 SER A O 1
ATOM 691 N N . PHE A 1 93 ? -10.133 9.219 12.523 1 98.75 93 PHE A N 1
ATOM 692 C CA . PHE A 1 93 ? -10.633 10.578 12.648 1 98.75 93 PHE A CA 1
ATOM 693 C C . PHE A 1 93 ? -11.977 10.734 11.938 1 98.75 93 PHE A C 1
ATOM 695 O O . PHE A 1 93 ? -12.891 11.375 12.469 1 98.75 93 PHE A O 1
ATOM 702 N N . LEU A 1 94 ? -12.102 10.148 10.766 1 98.69 94 LEU A N 1
ATOM 703 C CA . LEU A 1 94 ? -13.336 10.297 10 1 98.69 94 LEU A CA 1
ATOM 704 C C . LEU A 1 94 ? -14.484 9.539 10.656 1 98.69 94 LEU A C 1
ATOM 706 O O . LEU A 1 94 ? -15.625 9.992 10.641 1 98.69 94 LEU A O 1
ATOM 710 N N . THR A 1 95 ? -14.156 8.352 11.188 1 98.38 95 THR A N 1
ATOM 711 C CA . THR A 1 95 ? -15.18 7.621 11.93 1 98.38 95 THR A CA 1
ATOM 712 C C . THR A 1 95 ? -15.688 8.445 13.109 1 98.38 95 THR A C 1
ATOM 714 O O . THR A 1 95 ? -16.906 8.57 13.305 1 98.38 95 THR A O 1
ATOM 717 N N . TYR A 1 96 ? -14.781 9.023 13.859 1 98.56 96 TYR A N 1
ATOM 718 C CA . TYR A 1 96 ? -15.164 9.828 15.016 1 98.56 96 TYR A CA 1
ATOM 719 C C . TYR A 1 96 ? -15.992 11.031 14.586 1 98.56 96 TYR A C 1
ATOM 721 O O . TYR A 1 96 ? -17.062 11.289 15.156 1 98.56 96 TYR A O 1
ATOM 729 N N . ALA A 1 97 ? -15.523 11.75 13.57 1 98.69 97 ALA A N 1
ATOM 730 C CA . ALA A 1 97 ? -16.266 12.906 13.062 1 98.69 97 ALA A CA 1
ATOM 731 C C . ALA A 1 97 ? -17.656 12.508 12.602 1 98.69 97 ALA A C 1
ATOM 733 O O . ALA A 1 97 ? -18.641 13.188 12.922 1 98.69 97 ALA A O 1
ATOM 734 N N . GLY A 1 98 ? -17.734 11.414 11.891 1 98.25 98 GLY A N 1
ATOM 735 C CA . GLY A 1 98 ? -18.984 10.969 11.305 1 98.25 98 GLY A CA 1
ATOM 736 C C . GLY A 1 98 ? -20.078 10.695 12.328 1 98.25 98 GLY A C 1
ATOM 737 O O . GLY A 1 98 ? -21.266 10.852 12.039 1 98.25 98 GLY A O 1
ATOM 738 N N . LEU A 1 99 ? -19.719 10.344 13.508 1 97.75 99 LEU A N 1
ATOM 739 C CA . LEU A 1 99 ? -20.672 10.055 14.562 1 97.75 99 LEU A CA 1
ATOM 740 C C . LEU A 1 99 ? -21.547 11.266 14.859 1 97.75 99 LEU A C 1
ATOM 742 O O . LEU A 1 99 ? -22.719 11.125 15.211 1 97.75 99 LEU A O 1
ATOM 746 N N . ALA A 1 100 ? -20.984 12.453 14.719 1 98.06 100 ALA A N 1
ATOM 747 C CA . ALA A 1 100 ? -21.75 13.672 14.977 1 98.06 100 ALA A CA 1
ATOM 748 C C . ALA A 1 100 ? -22.859 13.859 13.938 1 98.06 100 ALA A C 1
ATOM 750 O O . ALA A 1 100 ? -23.875 14.508 14.211 1 98.06 100 ALA A O 1
ATOM 751 N N . TRP A 1 101 ? -22.703 13.266 12.781 1 97.62 101 TRP A N 1
ATOM 752 C CA . TRP A 1 101 ? -23.594 13.547 11.664 1 97.62 101 TRP A CA 1
ATOM 753 C C . TRP A 1 101 ? -24.281 12.273 11.188 1 97.62 101 TRP A C 1
ATOM 755 O O . TRP A 1 101 ? -24.906 12.258 10.117 1 97.62 101 TRP A O 1
ATOM 765 N N . ASP A 1 102 ? -24.125 11.188 11.953 1 96.81 102 ASP A N 1
ATOM 766 C CA . ASP A 1 102 ? -24.656 9.883 11.586 1 96.81 102 ASP A CA 1
ATOM 767 C C . ASP A 1 102 ? -24.188 9.461 10.203 1 96.81 102 ASP A C 1
ATOM 769 O O . ASP A 1 102 ? -25 9.055 9.359 1 96.81 102 ASP A O 1
ATOM 773 N N . LYS A 1 103 ? -22.953 9.703 9.984 1 96.62 103 LYS A N 1
ATOM 774 C CA . LYS A 1 103 ? -22.297 9.312 8.742 1 96.62 103 LYS A CA 1
ATOM 775 C C . LYS A 1 103 ? -21.156 8.336 9.008 1 96.62 103 LYS A C 1
ATOM 777 O O . LYS A 1 103 ? -20.562 8.352 10.086 1 96.62 103 LYS A O 1
ATOM 782 N N . THR A 1 104 ? -20.859 7.496 8.023 1 95.31 104 THR A N 1
ATOM 783 C CA . THR A 1 104 ? -19.719 6.586 8.102 1 95.31 104 THR A CA 1
ATOM 784 C C . THR A 1 104 ? -18.453 7.25 7.582 1 95.31 104 THR A C 1
ATOM 786 O O . THR A 1 104 ? -18.516 8.289 6.926 1 95.31 104 THR A O 1
ATOM 789 N N . GLU A 1 105 ? -17.297 6.645 7.918 1 97.19 105 GLU A N 1
ATOM 790 C CA . GLU A 1 105 ? -16.031 7.109 7.355 1 97.19 105 GLU A CA 1
ATOM 791 C C . GLU A 1 105 ? -16.078 7.09 5.832 1 97.19 105 GLU A C 1
ATOM 793 O O . GLU A 1 105 ? -15.523 7.98 5.184 1 97.19 105 GLU A O 1
ATOM 798 N N . ASP A 1 106 ? -16.781 6.176 5.211 1 95.38 106 ASP A N 1
ATOM 799 C CA . ASP A 1 106 ? -16.859 6.059 3.76 1 95.38 106 ASP A CA 1
ATOM 800 C C . ASP A 1 106 ? -17.688 7.191 3.158 1 95.38 106 ASP A C 1
ATOM 802 O O . ASP A 1 106 ? -17.328 7.734 2.107 1 95.38 106 ASP A O 1
ATOM 806 N N . GLU A 1 107 ? -18.781 7.469 3.809 1 95.69 107 GLU A N 1
ATOM 807 C CA . GLU A 1 107 ? -19.578 8.586 3.33 1 95.69 107 GLU A CA 1
ATOM 808 C C . GLU A 1 107 ? -18.781 9.883 3.32 1 95.69 107 GLU A C 1
ATOM 810 O O . GLU A 1 107 ? -18.891 10.68 2.385 1 95.69 107 GLU A O 1
ATOM 815 N N . LEU A 1 108 ? -17.953 10.047 4.352 1 97.69 108 LEU A N 1
ATOM 816 C CA . LEU A 1 108 ? -17.141 11.258 4.449 1 97.69 108 LEU A CA 1
ATOM 817 C C . LEU A 1 108 ? -16 11.234 3.436 1 97.69 108 LEU A C 1
ATOM 819 O O . LEU A 1 108 ? -15.633 12.273 2.885 1 97.69 108 LEU A O 1
ATOM 823 N N . ALA A 1 109 ? -15.516 10.086 3.105 1 97.12 109 ALA A N 1
ATOM 824 C CA . ALA A 1 109 ? -14.367 9.969 2.213 1 97.12 109 ALA A CA 1
ATOM 825 C C . ALA A 1 109 ? -14.797 10.016 0.75 1 97.12 109 ALA A C 1
ATOM 827 O O . ALA A 1 109 ? -14.133 10.641 -0.08 1 97.12 109 ALA A O 1
ATOM 828 N N . TYR A 1 110 ? -15.961 9.43 0.43 1 95.5 110 TYR A N 1
ATOM 829 C CA . TYR A 1 110 ? -16.188 9.102 -0.975 1 95.5 110 TYR A CA 1
ATOM 830 C C . TYR A 1 110 ? -17.328 9.938 -1.55 1 95.5 110 TYR A C 1
ATOM 832 O O . TYR A 1 110 ? -17.5 10.008 -2.77 1 95.5 110 TYR A O 1
ATOM 840 N N . PHE A 1 111 ? -18.062 10.602 -0.742 1 94.94 111 PHE A N 1
ATOM 841 C CA . PHE A 1 111 ? -19.266 11.195 -1.31 1 94.94 111 PHE A CA 1
ATOM 842 C C . PHE A 1 111 ? -19.312 12.695 -1.042 1 94.94 111 PHE A C 1
ATOM 844 O O . PHE A 1 111 ? -20.297 13.359 -1.375 1 94.94 111 PHE A O 1
ATOM 851 N N . ARG A 1 112 ? -18.281 13.219 -0.447 1 96.75 112 ARG A N 1
ATOM 852 C CA . ARG A 1 112 ? -18.156 14.672 -0.352 1 96.75 112 ARG A CA 1
ATOM 853 C C . ARG A 1 112 ? -17.578 15.258 -1.636 1 96.75 112 ARG A C 1
ATOM 855 O O . ARG A 1 112 ? -16.828 14.586 -2.35 1 96.75 112 ARG A O 1
ATOM 862 N N . GLU A 1 113 ? -17.969 16.5 -1.886 1 96.19 113 GLU A N 1
ATOM 863 C CA . GLU A 1 113 ? -17.406 17.219 -3.021 1 96.19 113 GLU A CA 1
ATOM 864 C C . GLU A 1 113 ? -16.141 17.969 -2.627 1 96.19 113 GLU A C 1
ATOM 866 O O . GLU A 1 113 ? -15.836 18.109 -1.44 1 96.19 113 GLU A O 1
ATOM 871 N N . GLU A 1 114 ? -15.422 18.391 -3.588 1 96.94 114 GLU A N 1
ATOM 872 C CA . GLU A 1 114 ? -14.117 19.016 -3.398 1 96.94 114 GLU A CA 1
ATOM 873 C C . GLU A 1 114 ? -14.188 20.141 -2.375 1 96.94 114 GLU A C 1
ATOM 875 O O . GLU A 1 114 ? -13.328 20.234 -1.491 1 96.94 114 GLU A O 1
ATOM 880 N N . GLU A 1 115 ? -15.211 20.984 -2.426 1 96.75 115 GLU A N 1
ATOM 881 C CA . GLU A 1 115 ? -15.312 22.156 -1.574 1 96.75 115 GLU A CA 1
ATOM 882 C C . GLU A 1 115 ? -15.609 21.766 -0.127 1 96.75 115 GLU A C 1
ATOM 884 O O . GLU A 1 115 ? -15.461 22.594 0.782 1 96.75 115 GLU A O 1
ATOM 889 N N . ASP A 1 116 ? -16 20.516 0.097 1 97.69 116 ASP A N 1
ATOM 890 C CA . ASP A 1 116 ? -16.344 20.047 1.436 1 97.69 116 ASP A CA 1
ATOM 891 C C . ASP A 1 116 ? -15.125 19.453 2.141 1 97.69 116 ASP A C 1
ATOM 893 O O . ASP A 1 116 ? -15.18 19.156 3.334 1 97.69 116 ASP A O 1
ATOM 897 N N . PHE A 1 117 ? -14.062 19.266 1.381 1 98.56 117 PHE A N 1
ATOM 898 C CA . PHE A 1 117 ? -12.828 18.797 2.008 1 98.56 117 PHE A CA 1
ATOM 899 C C . PHE A 1 117 ? -12.109 19.953 2.701 1 98.56 117 PHE A C 1
ATOM 901 O O . PHE A 1 117 ? -12.32 21.109 2.367 1 98.56 117 PHE A O 1
ATOM 908 N N . THR A 1 118 ? -11.234 19.578 3.67 1 98.62 118 THR A N 1
ATOM 909 C CA . THR A 1 118 ? -10.586 20.594 4.488 1 98.62 118 THR A CA 1
ATOM 910 C C . THR A 1 118 ? -9.078 20.344 4.566 1 98.62 118 THR A C 1
ATOM 912 O O . THR A 1 118 ? -8.406 20.844 5.469 1 98.62 118 THR A O 1
ATOM 915 N N . SER A 1 119 ? -8.539 19.578 3.682 1 98.62 119 SER A N 1
ATOM 916 C CA . SER A 1 119 ? -7.133 19.188 3.721 1 98.62 119 SER A CA 1
ATOM 917 C C . SER A 1 119 ? -6.215 20.375 3.479 1 98.62 119 SER A C 1
ATOM 919 O O . SER A 1 119 ? -6.574 21.297 2.748 1 98.62 119 SER A O 1
ATOM 921 N N . LEU A 1 120 ? -5.082 20.359 4.066 1 98.62 120 LEU A N 1
ATOM 922 C CA . LEU A 1 120 ? -4.016 21.328 3.818 1 98.62 120 LEU A CA 1
ATOM 923 C C . LEU A 1 120 ? -3.547 21.25 2.369 1 98.62 120 LEU A C 1
ATOM 925 O O . LEU A 1 120 ? -3.461 20.172 1.792 1 98.62 120 LEU A O 1
ATOM 929 N N . HIS A 1 121 ? -3.111 22.359 1.814 1 98.69 121 HIS A N 1
ATOM 930 C CA . HIS A 1 121 ? -2.578 22.391 0.457 1 98.69 121 HIS A CA 1
ATOM 931 C C . HIS A 1 121 ? -1.343 21.5 0.338 1 98.69 121 HIS A C 1
ATOM 933 O O . HIS A 1 121 ? -1.13 20.859 -0.694 1 98.69 121 HIS A O 1
ATOM 939 N N . ILE A 1 122 ? -0.533 21.422 1.341 1 98.75 122 ILE A N 1
ATOM 940 C CA . ILE A 1 122 ? 0.75 20.734 1.268 1 98.75 122 ILE A CA 1
ATOM 941 C C . ILE A 1 122 ? 0.523 19.25 1.001 1 98.75 122 ILE A C 1
ATOM 943 O O . ILE A 1 122 ? 1.314 18.609 0.305 1 98.75 122 ILE A O 1
ATOM 947 N N . VAL A 1 123 ? -0.587 18.609 1.478 1 98.69 123 VAL A N 1
ATOM 948 C CA . VAL A 1 123 ? -0.809 17.188 1.293 1 98.69 123 VAL A CA 1
ATOM 949 C C . VAL A 1 123 ? -1.45 16.938 -0.069 1 98.69 123 VAL A C 1
ATOM 951 O O . VAL A 1 123 ? -1.494 15.797 -0.541 1 98.69 123 VAL A O 1
ATOM 954 N N . GLU A 1 124 ? -1.897 18.031 -0.731 1 98.25 124 GLU A N 1
ATOM 955 C CA . GLU A 1 124 ? -2.572 17.922 -2.02 1 98.25 124 GLU A CA 1
ATOM 956 C C . GLU A 1 124 ? -1.572 17.953 -3.172 1 98.25 124 GLU A C 1
ATOM 958 O O . GLU A 1 124 ? -1.897 17.578 -4.297 1 98.25 124 GLU A O 1
ATOM 963 N N . GLN A 1 125 ? -0.375 18.531 -2.904 1 98.12 125 GLN A N 1
ATOM 964 C CA . GLN A 1 125 ? 0.563 18.828 -3.98 1 98.12 125 GLN A CA 1
ATOM 965 C C . GLN A 1 125 ? 0.994 17.547 -4.703 1 98.12 125 GLN A C 1
ATOM 967 O O . GLN A 1 125 ? 0.937 16.453 -4.137 1 98.12 125 GLN A O 1
ATOM 972 N N . ASP A 1 126 ? 1.39 17.734 -5.91 1 96.56 126 ASP A N 1
ATOM 973 C CA . ASP A 1 126 ? 1.875 16.625 -6.723 1 96.56 126 ASP A CA 1
ATOM 974 C C . ASP A 1 126 ? 3.123 15.992 -6.105 1 96.56 126 ASP A C 1
ATOM 976 O O . ASP A 1 126 ? 3.896 16.672 -5.426 1 96.56 126 ASP A O 1
ATOM 980 N N . ASN A 1 127 ? 3.279 14.719 -6.344 1 95.31 127 ASN A N 1
ATOM 981 C CA . ASN A 1 127 ? 4.383 13.992 -5.727 1 95.31 127 ASN A CA 1
ATOM 982 C C . ASN A 1 127 ? 5.727 14.406 -6.32 1 95.31 127 ASN A C 1
ATOM 984 O O . ASN A 1 127 ? 6.762 14.32 -5.652 1 95.31 127 ASN A O 1
ATOM 988 N N . GLY A 1 128 ? 5.715 14.852 -7.598 1 93.88 128 GLY A N 1
ATOM 989 C CA . GLY A 1 128 ? 6.988 15.172 -8.219 1 93.88 128 GLY A CA 1
ATOM 990 C C . GLY A 1 128 ? 7.969 14.008 -8.211 1 93.88 128 GLY A C 1
ATOM 991 O O . GLY A 1 128 ? 7.57 12.852 -8.375 1 93.88 128 GLY A O 1
ATOM 992 N N . HIS A 1 129 ? 9.336 14.375 -8.156 1 93.12 129 HIS A N 1
ATOM 993 C CA . HIS A 1 129 ? 10.328 13.312 -8.023 1 93.12 129 HIS A CA 1
ATOM 994 C C . HIS A 1 129 ? 10.422 12.82 -6.586 1 93.12 129 HIS A C 1
ATOM 996 O O . HIS A 1 129 ? 9.844 13.43 -5.68 1 93.12 129 HIS A O 1
ATOM 1002 N N . PHE A 1 130 ? 11.125 11.797 -6.27 1 94.25 130 PHE A N 1
ATOM 1003 C CA . PHE A 1 130 ? 11.172 11.125 -4.98 1 94.25 130 PHE A CA 1
ATOM 1004 C C . PHE A 1 130 ? 11.578 12.086 -3.875 1 94.25 130 PHE A C 1
ATOM 1006 O O . PHE A 1 130 ? 11.031 12.047 -2.773 1 94.25 130 PHE A O 1
ATOM 1013 N N . GLY A 1 131 ? 12.492 12.984 -4.164 1 95.94 131 GLY A N 1
ATOM 1014 C CA . GLY A 1 131 ? 12.93 13.969 -3.191 1 95.94 131 GLY A CA 1
ATOM 1015 C C . GLY A 1 131 ? 11.812 14.875 -2.713 1 95.94 131 GLY A C 1
ATOM 1016 O O . GLY A 1 131 ? 11.773 15.258 -1.541 1 95.94 131 GLY A O 1
ATOM 1017 N N . VAL A 1 132 ? 10.883 15.234 -3.592 1 97.94 132 VAL A N 1
ATOM 1018 C CA . VAL A 1 132 ? 9.758 16.094 -3.232 1 97.94 132 VAL A CA 1
ATOM 1019 C C . VAL A 1 132 ? 8.844 15.375 -2.246 1 97.94 132 VAL A C 1
ATOM 1021 O O . VAL A 1 132 ? 8.391 15.961 -1.265 1 97.94 132 VAL A O 1
ATOM 1024 N N . THR A 1 133 ? 8.633 14.094 -2.518 1 97.38 133 THR A N 1
ATOM 1025 C CA . THR A 1 133 ? 7.84 13.273 -1.605 1 97.38 133 THR A CA 1
ATOM 1026 C C . THR A 1 133 ? 8.492 13.211 -0.227 1 97.38 133 THR A C 1
ATOM 1028 O O . THR A 1 133 ? 7.816 13.352 0.793 1 97.38 133 THR A O 1
ATOM 1031 N N . ILE A 1 134 ? 9.766 13.023 -0.181 1 97.81 134 ILE A N 1
ATOM 1032 C CA . ILE A 1 134 ? 10.492 12.898 1.075 1 97.81 134 ILE A CA 1
ATOM 1033 C C . ILE A 1 134 ? 10.414 14.211 1.852 1 97.81 134 ILE A C 1
ATOM 1035 O O . ILE A 1 134 ? 10.156 14.211 3.059 1 97.81 134 ILE A O 1
ATOM 1039 N N . ILE A 1 135 ? 10.578 15.336 1.199 1 98.81 135 ILE A N 1
ATOM 1040 C CA . ILE A 1 135 ? 10.531 16.641 1.861 1 98.81 135 ILE A CA 1
ATOM 1041 C C . ILE A 1 135 ? 9.117 16.906 2.383 1 98.81 135 ILE A C 1
ATOM 1043 O O . ILE A 1 135 ? 8.945 17.391 3.5 1 98.81 135 ILE A O 1
ATOM 1047 N N . ARG A 1 136 ? 8.117 16.562 1.57 1 98.88 136 ARG A N 1
ATOM 1048 C CA . ARG A 1 136 ? 6.746 16.703 2.055 1 98.88 136 ARG A CA 1
ATOM 1049 C C . ARG A 1 136 ? 6.531 15.883 3.324 1 98.88 136 ARG A C 1
ATOM 1051 O O . ARG A 1 136 ? 5.953 16.375 4.293 1 98.88 136 ARG A O 1
ATOM 1058 N N . MET A 1 137 ? 6.992 14.625 3.266 1 98.81 137 MET A N 1
ATOM 1059 C CA . MET A 1 137 ? 6.82 13.75 4.422 1 98.81 137 MET A CA 1
ATOM 1060 C C . MET A 1 137 ? 7.594 14.273 5.625 1 98.81 137 MET A C 1
ATOM 1062 O O . MET A 1 137 ? 7.145 14.141 6.762 1 98.81 137 MET A O 1
ATOM 1066 N N . LEU A 1 138 ? 8.766 14.859 5.398 1 98.94 138 LEU A N 1
ATOM 1067 C CA . LEU A 1 138 ? 9.508 15.461 6.5 1 98.94 138 LEU A CA 1
ATOM 1068 C C . LEU A 1 138 ? 8.711 16.578 7.152 1 98.94 138 LEU A C 1
ATOM 1070 O O . LEU A 1 138 ? 8.547 16.609 8.375 1 98.94 138 LEU A O 1
ATOM 1074 N N . PHE A 1 139 ? 8.156 17.484 6.312 1 98.94 139 PHE A N 1
ATOM 1075 C CA . PHE A 1 139 ? 7.418 18.641 6.809 1 98.94 139 PHE A CA 1
ATOM 1076 C C . PHE A 1 139 ? 6.164 18.203 7.555 1 98.94 139 PHE A C 1
ATOM 1078 O O . PHE A 1 139 ? 5.934 18.625 8.695 1 98.94 139 PHE A O 1
ATOM 1085 N N . VAL A 1 140 ? 5.391 17.328 6.965 1 98.94 140 VAL A N 1
ATOM 1086 C CA . VAL A 1 140 ? 4.07 16.984 7.477 1 98.94 140 VAL A CA 1
ATOM 1087 C C . VAL A 1 140 ? 4.215 16.062 8.688 1 98.94 140 VAL A C 1
ATOM 1089 O O . VAL A 1 140 ? 3.506 16.219 9.688 1 98.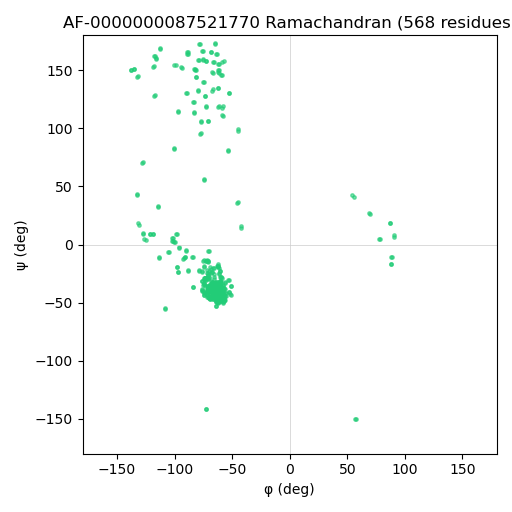94 140 VAL A O 1
ATOM 1092 N N . SER A 1 141 ? 5.184 15.102 8.602 1 98.88 141 SER A N 1
ATOM 1093 C CA . SER A 1 141 ? 5.34 14.188 9.734 1 98.88 141 SER A CA 1
ATOM 1094 C C . SER A 1 141 ? 5.891 14.914 10.953 1 98.88 141 SER A C 1
ATOM 1096 O O . SER A 1 141 ? 5.539 14.586 12.094 1 98.88 141 SER A O 1
ATOM 1098 N N . THR A 1 142 ? 6.766 15.906 10.773 1 98.88 142 THR A N 1
ATOM 1099 C CA . THR A 1 142 ? 7.238 16.719 11.898 1 98.88 142 THR A CA 1
ATOM 1100 C C . THR A 1 142 ? 6.078 17.469 12.547 1 98.88 142 THR A C 1
ATOM 1102 O O . THR A 1 142 ? 5.938 17.453 13.773 1 98.88 142 THR A O 1
ATOM 1105 N N . PHE A 1 143 ? 5.23 18.047 11.75 1 98.94 143 PHE A N 1
ATOM 1106 C CA . PHE A 1 143 ? 4.059 18.766 12.242 1 98.94 143 PHE A CA 1
ATOM 1107 C C . PHE A 1 143 ? 3.131 17.828 13 1 98.94 143 PHE A C 1
ATOM 1109 O O . PHE A 1 143 ? 2.711 18.125 14.117 1 98.94 143 PHE A O 1
ATOM 1116 N N . GLN A 1 144 ? 2.832 16.688 12.375 1 98.88 144 GLN A N 1
ATOM 1117 C CA . GLN A 1 144 ? 1.909 15.719 12.969 1 98.88 144 GLN A CA 1
ATOM 1118 C C . GLN A 1 144 ? 2.473 15.148 14.266 1 98.88 144 GLN A C 1
ATOM 1120 O O . GLN A 1 144 ? 1.727 14.891 15.211 1 98.88 144 GLN A O 1
ATOM 1125 N N . MET A 1 145 ? 3.764 14.867 14.25 1 98.62 145 MET A N 1
ATOM 1126 C CA . MET A 1 145 ? 4.406 14.359 15.461 1 98.62 145 MET A CA 1
ATOM 1127 C C . MET A 1 145 ? 4.207 15.328 16.625 1 98.62 145 MET A C 1
ATOM 1129 O O . MET A 1 145 ? 3.803 14.914 17.719 1 98.62 145 MET A O 1
ATOM 1133 N N . LEU A 1 146 ? 4.441 16.641 16.438 1 98.75 146 LEU A N 1
ATOM 1134 C CA . LEU A 1 146 ? 4.258 17.656 17.453 1 98.75 146 LEU A CA 1
ATOM 1135 C C . LEU A 1 146 ? 2.783 17.812 17.812 1 98.75 146 LEU A C 1
ATOM 1137 O O . LEU A 1 146 ? 2.438 17.906 19 1 98.75 146 LEU A O 1
ATOM 1141 N N . LEU A 1 147 ? 1.937 17.781 16.812 1 98.81 147 LEU A N 1
ATOM 1142 C CA . LEU A 1 147 ? 0.5 17.953 17 1 98.81 147 LEU A CA 1
ATOM 1143 C C . LEU A 1 147 ? -0.081 16.812 17.844 1 98.81 147 LEU A C 1
ATOM 1145 O O . LEU A 1 147 ? -0.794 17.062 18.812 1 98.81 147 LEU A O 1
ATOM 1149 N N . TYR A 1 148 ? 0.198 15.586 17.422 1 98.75 148 TYR A N 1
ATOM 1150 C CA . TYR A 1 148 ? -0.388 14.438 18.109 1 98.75 148 TYR A CA 1
ATOM 1151 C C . TYR A 1 148 ? 0.167 14.305 19.516 1 98.75 148 TYR A C 1
ATOM 1153 O O . TYR A 1 148 ? -0.544 13.883 20.438 1 98.75 148 TYR A O 1
ATOM 1161 N N . ARG A 1 149 ? 1.428 14.68 19.719 1 98.31 149 ARG A N 1
ATOM 1162 C CA . ARG A 1 149 ? 1.995 14.68 21.062 1 98.31 149 ARG A CA 1
ATOM 1163 C C . ARG A 1 149 ? 1.205 15.594 21.984 1 98.31 149 ARG A C 1
ATOM 1165 O O . ARG A 1 149 ? 0.891 15.219 23.125 1 98.31 149 ARG A O 1
ATOM 1172 N N . GLU A 1 150 ? 0.905 16.766 21.516 1 98.62 150 GLU A N 1
ATOM 1173 C CA . GLU A 1 150 ? 0.112 17.703 22.312 1 98.62 150 GLU A CA 1
ATOM 1174 C C . GLU A 1 150 ? -1.334 17.234 22.438 1 98.62 150 GLU A C 1
ATOM 1176 O O . GLU A 1 150 ? -1.953 17.391 23.484 1 98.62 150 GLU A O 1
ATOM 1181 N N . LEU A 1 151 ? -1.872 16.656 21.375 1 98.62 151 LEU A N 1
ATOM 1182 C CA . LEU A 1 151 ? -3.273 16.25 21.312 1 98.62 151 LEU A CA 1
ATOM 1183 C C . LEU A 1 151 ? -3.549 15.094 22.266 1 98.62 151 LEU A C 1
ATOM 1185 O O . LEU A 1 151 ? -4.695 14.852 22.641 1 98.62 151 LEU A O 1
ATOM 1189 N N . MET A 1 152 ? -2.553 14.375 22.656 1 97.94 152 MET A N 1
ATOM 1190 C CA . MET A 1 152 ? -2.691 13.297 23.625 1 97.94 152 MET A CA 1
ATOM 1191 C C . MET A 1 152 ? -3.197 13.828 24.953 1 97.94 152 MET A C 1
ATOM 1193 O O . MET A 1 152 ? -3.732 13.078 25.781 1 97.94 152 MET A O 1
ATOM 1197 N N . ASN A 1 153 ? -3.045 15.148 25.188 1 97.81 153 ASN A N 1
ATOM 1198 C CA . ASN A 1 153 ? -3.477 15.781 26.422 1 97.81 153 ASN A CA 1
ATOM 1199 C C . ASN A 1 153 ? -4.844 16.453 26.266 1 97.81 153 ASN A C 1
ATOM 1201 O O . ASN A 1 153 ? -5.281 17.188 27.141 1 97.81 153 ASN A O 1
ATOM 1205 N N . SER A 1 154 ? -5.473 16.203 25.172 1 98.5 154 SER A N 1
ATOM 1206 C CA . SER A 1 154 ? -6.789 16.781 24.906 1 98.5 154 SER A CA 1
ATOM 1207 C C . SER A 1 154 ? -7.793 16.359 25.984 1 98.5 154 SER A C 1
ATOM 1209 O O . SER A 1 154 ? -7.758 15.219 26.469 1 98.5 154 SER A O 1
ATOM 1211 N N . SER A 1 155 ? -8.742 17.234 26.328 1 98.25 155 SER A N 1
ATOM 1212 C CA . SER A 1 155 ? -9.828 16.891 27.234 1 98.25 155 SER A CA 1
ATOM 1213 C C . SER A 1 155 ? -10.867 16.016 26.562 1 98.25 155 SER A C 1
ATOM 1215 O O . SER A 1 155 ? -11.734 15.43 27.234 1 98.25 155 SER A O 1
ATOM 1217 N N . ASP A 1 156 ? -10.875 15.875 25.266 1 98.06 156 ASP A N 1
ATOM 1218 C CA . ASP A 1 156 ? -11.656 14.875 24.547 1 98.06 156 ASP A CA 1
ATOM 1219 C C . ASP A 1 156 ? -10.938 13.531 24.516 1 98.06 156 ASP A C 1
ATOM 1221 O O . ASP A 1 156 ? -9.945 13.367 23.797 1 98.06 156 ASP A O 1
ATOM 1225 N N . GLU A 1 157 ? -11.477 12.578 25.156 1 96.69 157 GLU A N 1
ATOM 1226 C CA . GLU A 1 157 ? -10.797 11.312 25.375 1 96.69 157 GLU A CA 1
ATOM 1227 C C . GLU A 1 157 ? -10.609 10.547 24.078 1 96.69 157 GLU A C 1
ATOM 1229 O O . GLU A 1 157 ? -9.625 9.828 23.906 1 96.69 157 GLU A O 1
ATOM 1234 N N . THR A 1 158 ? -11.539 10.711 23.172 1 97.5 158 THR A N 1
ATOM 1235 C CA . THR A 1 158 ? -11.445 9.992 21.906 1 97.5 158 THR A CA 1
ATOM 1236 C C . THR A 1 158 ? -10.32 10.57 21.047 1 97.5 158 THR A C 1
ATOM 1238 O O . THR A 1 158 ? -9.492 9.828 20.516 1 97.5 158 THR A O 1
ATOM 1241 N N . LEU A 1 159 ? -10.242 11.867 20.953 1 98.25 159 LEU A N 1
ATOM 1242 C CA . LEU A 1 159 ? -9.148 12.508 20.234 1 98.25 159 LEU A CA 1
ATOM 1243 C C . LEU A 1 159 ? -7.801 12.148 20.844 1 98.25 159 LEU A C 1
ATOM 1245 O O . LEU A 1 159 ? -6.844 11.852 20.125 1 98.25 159 LEU A O 1
ATOM 1249 N N . ALA A 1 160 ? -7.758 12.148 22.125 1 98.12 160 ALA A N 1
ATOM 1250 C CA . ALA A 1 160 ? -6.52 11.82 22.828 1 98.12 160 ALA A CA 1
ATOM 1251 C C . ALA A 1 160 ? -6.078 10.391 22.516 1 98.12 160 ALA A C 1
ATOM 1253 O O . ALA A 1 160 ? -4.891 10.133 22.297 1 98.12 160 ALA A O 1
ATOM 1254 N N . ALA A 1 161 ? -7.012 9.508 22.469 1 97.06 161 ALA A N 1
ATOM 1255 C CA . ALA A 1 161 ? -6.715 8.102 22.219 1 97.06 161 ALA A CA 1
ATOM 1256 C C . ALA A 1 161 ? -6.242 7.898 20.781 1 97.06 161 ALA A C 1
ATOM 1258 O O . ALA A 1 161 ? -5.285 7.156 20.531 1 97.06 161 ALA A O 1
ATOM 1259 N N . ILE A 1 162 ? -6.887 8.547 19.812 1 97.81 162 ILE A N 1
ATOM 1260 C CA . ILE A 1 162 ? -6.461 8.461 18.422 1 97.81 162 ILE A CA 1
ATOM 1261 C C . ILE A 1 162 ? -5.043 9.016 18.281 1 97.81 162 ILE A C 1
ATOM 1263 O O . ILE A 1 162 ? -4.195 8.406 17.625 1 97.81 162 ILE A O 1
ATOM 1267 N N . ALA A 1 163 ? -4.797 10.125 18.938 1 98.31 163 ALA A N 1
ATOM 1268 C CA . ALA A 1 163 ? -3.492 10.773 18.875 1 98.31 163 ALA A CA 1
ATOM 1269 C C . ALA A 1 163 ? -2.402 9.891 19.469 1 98.31 163 ALA A C 1
ATOM 1271 O O . ALA A 1 163 ? -1.281 9.844 18.953 1 98.31 163 ALA A O 1
ATOM 1272 N N . ALA A 1 164 ? -2.697 9.188 20.547 1 97.31 164 ALA A N 1
ATOM 1273 C CA . ALA A 1 164 ? -1.719 8.328 21.203 1 97.31 164 ALA A CA 1
ATOM 1274 C C . ALA A 1 164 ? -1.241 7.223 20.266 1 97.31 164 ALA A C 1
ATOM 1276 O O . ALA A 1 164 ? -0.045 6.93 20.188 1 97.31 164 ALA A O 1
ATOM 1277 N N . LYS A 1 165 ? -2.109 6.668 19.547 1 96.19 165 LYS A N 1
ATOM 1278 C CA . LYS A 1 165 ? -1.734 5.656 18.562 1 96.19 165 LYS A CA 1
ATOM 1279 C C . LYS A 1 165 ? -0.975 6.281 17.391 1 96.19 165 LYS A C 1
ATOM 1281 O O . LYS A 1 165 ? 0.058 5.758 16.969 1 96.19 165 LYS A O 1
ATOM 1286 N N . ALA A 1 166 ? -1.468 7.363 16.891 1 97.62 166 ALA A N 1
ATOM 1287 C CA . ALA A 1 166 ? -0.917 8.008 15.695 1 97.62 166 ALA A CA 1
ATOM 1288 C C . ALA A 1 166 ? 0.488 8.539 15.961 1 97.62 166 ALA A C 1
ATOM 1290 O O . ALA A 1 166 ? 1.346 8.516 15.078 1 97.62 166 ALA A O 1
ATOM 1291 N N . GLU A 1 167 ? 0.719 9.062 17.172 1 97.19 167 GLU A N 1
ATOM 1292 C CA . GLU A 1 167 ? 2.002 9.68 17.516 1 97.19 167 GLU A CA 1
ATOM 1293 C C . GLU A 1 167 ? 3.15 8.695 17.328 1 97.19 167 GLU A C 1
ATOM 1295 O O . GLU A 1 167 ? 4.184 9.031 16.75 1 97.19 167 GLU A O 1
ATOM 1300 N N . LYS A 1 168 ? 3.012 7.453 17.719 1 95.81 168 LYS A N 1
ATOM 1301 C CA . LYS A 1 168 ? 4.043 6.43 17.578 1 95.81 168 LYS A CA 1
ATOM 1302 C C . LYS A 1 168 ? 4.324 6.133 16.094 1 95.81 168 LYS A C 1
ATOM 1304 O O . LYS A 1 168 ? 5.484 6.02 15.695 1 95.81 168 LYS A O 1
ATOM 1309 N N . GLU A 1 169 ? 3.277 6.043 15.375 1 97.25 169 GLU A N 1
ATOM 1310 C CA . GLU A 1 169 ? 3.4 5.727 13.953 1 97.25 169 GLU A CA 1
ATOM 1311 C C . GLU A 1 169 ? 4.035 6.883 13.188 1 97.25 169 GLU A C 1
ATOM 1313 O O . GLU A 1 169 ? 4.879 6.668 12.312 1 97.25 169 GLU A O 1
ATOM 1318 N N . VAL A 1 170 ? 3.703 8.086 13.539 1 98.31 170 VAL A N 1
ATOM 1319 C CA . VAL A 1 170 ? 4.211 9.258 12.828 1 98.31 170 VAL A CA 1
ATOM 1320 C C . VAL A 1 170 ? 5.684 9.477 13.172 1 98.31 170 VAL A C 1
ATOM 1322 O O . VAL A 1 170 ? 6.449 9.984 12.352 1 98.31 170 VAL A O 1
ATOM 1325 N N . HIS A 1 171 ? 6.07 9.062 14.367 1 97 171 HIS A N 1
ATOM 1326 C CA . HIS A 1 171 ? 7.492 9.109 14.695 1 97 171 HIS A CA 1
ATOM 1327 C C . HIS A 1 171 ? 8.32 8.312 13.688 1 97 171 HIS A C 1
ATOM 1329 O O . HIS A 1 171 ? 9.391 8.758 13.281 1 97 171 HIS A O 1
ATOM 1335 N N . TYR A 1 172 ? 7.73 7.211 13.297 1 96.62 172 TYR A N 1
ATOM 1336 C CA . TYR A 1 172 ? 8.406 6.402 12.281 1 96.62 172 TYR A CA 1
ATOM 1337 C C . TYR A 1 172 ? 8.398 7.113 10.93 1 96.62 172 TYR A C 1
ATOM 1339 O O . TYR A 1 172 ? 9.375 7.035 10.18 1 96.62 172 TYR A O 1
ATOM 1347 N N . HIS A 1 173 ? 7.32 7.762 10.617 1 98.5 173 HIS A N 1
ATOM 1348 C CA . HIS A 1 173 ? 7.273 8.539 9.383 1 98.5 173 HIS A CA 1
ATOM 1349 C C . HIS A 1 173 ? 8.367 9.602 9.352 1 98.5 173 HIS A C 1
ATOM 1351 O O . HIS A 1 173 ? 9.062 9.758 8.352 1 98.5 173 HIS A O 1
ATOM 1357 N N . HIS A 1 174 ? 8.461 10.273 10.484 1 98.69 174 HIS A N 1
ATOM 1358 C CA . HIS A 1 174 ? 9.453 11.336 10.602 1 98.69 174 HIS A CA 1
ATOM 1359 C C . HIS A 1 174 ? 10.875 10.781 10.484 1 98.69 174 HIS A C 1
ATOM 1361 O O . HIS A 1 174 ? 11.703 11.336 9.758 1 98.69 174 HIS A O 1
ATOM 1367 N N . ASP A 1 175 ? 11.141 9.719 11.141 1 98.19 175 ASP A N 1
ATOM 1368 C CA . ASP A 1 175 ? 12.461 9.094 11.086 1 98.19 175 ASP A CA 1
ATOM 1369 C C . ASP A 1 175 ? 12.812 8.688 9.656 1 98.19 175 ASP A C 1
ATOM 1371 O O . ASP A 1 175 ? 13.938 8.914 9.203 1 98.19 175 ASP A O 1
ATOM 1375 N N . HIS A 1 176 ? 11.875 8.102 9.016 1 97.88 176 HIS A N 1
ATOM 1376 C CA . HIS A 1 176 ? 12.062 7.703 7.629 1 97.88 176 HIS A CA 1
ATOM 1377 C C . HIS A 1 176 ? 12.406 8.898 6.75 1 97.88 176 HIS A C 1
ATOM 1379 O O . HIS A 1 176 ? 13.375 8.867 5.992 1 97.88 176 HIS A O 1
ATOM 1385 N N . ALA A 1 177 ? 11.641 9.938 6.8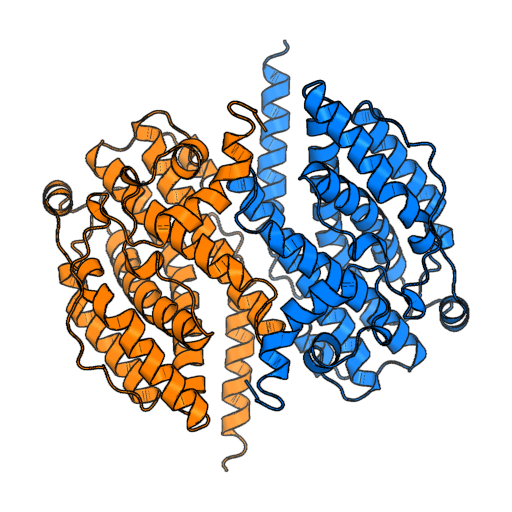52 1 98.5 177 ALA A N 1
ATOM 1386 C CA . ALA A 1 177 ? 11.828 11.133 6.031 1 98.5 177 ALA A CA 1
ATOM 1387 C C . ALA A 1 177 ? 13.156 11.812 6.352 1 98.5 177 ALA A C 1
ATOM 1389 O O . ALA A 1 177 ? 13.852 12.297 5.453 1 98.5 177 ALA A O 1
ATOM 1390 N N . GLU A 1 178 ? 13.492 11.836 7.637 1 98.5 178 GLU A N 1
ATOM 1391 C CA . GLU A 1 178 ? 14.766 12.422 8.047 1 98.5 178 GLU A CA 1
ATOM 1392 C C . GLU A 1 178 ? 15.945 11.664 7.441 1 98.5 178 GLU A C 1
ATOM 1394 O O . GLU A 1 178 ? 16.844 12.266 6.867 1 98.5 178 GLU A O 1
ATOM 1399 N N . GLN A 1 179 ? 15.914 10.391 7.52 1 97.56 179 GLN A N 1
ATOM 1400 C CA . GLN A 1 179 ? 17.016 9.578 7.016 1 97.56 179 GLN A CA 1
ATOM 1401 C C . GLN A 1 179 ? 17.188 9.766 5.512 1 97.56 179 GLN A C 1
ATOM 1403 O O . GLN A 1 179 ? 18.312 9.906 5.023 1 97.56 179 GLN A O 1
ATOM 1408 N N . TRP A 1 180 ? 16.141 9.797 4.84 1 96.69 180 TRP A N 1
ATOM 1409 C CA . TRP A 1 180 ? 16.219 9.969 3.393 1 96.69 180 TRP A CA 1
ATOM 1410 C C . TRP A 1 180 ? 16.672 11.383 3.037 1 96.69 180 TRP A C 1
ATOM 1412 O O . TRP A 1 180 ? 17.422 11.578 2.074 1 96.69 180 TRP A O 1
ATOM 1422 N N . THR A 1 181 ? 16.172 12.359 3.799 1 98.19 181 THR A N 1
ATOM 1423 C CA . THR A 1 181 ? 16.594 13.727 3.549 1 98.19 181 THR A CA 1
ATOM 1424 C C . THR A 1 181 ? 18.109 13.852 3.686 1 98.19 181 THR A C 1
ATOM 1426 O O . THR A 1 181 ? 18.781 14.445 2.828 1 98.19 181 THR A O 1
ATOM 1429 N N . ILE A 1 182 ? 18.641 13.258 4.727 1 97.94 182 ILE A N 1
ATOM 1430 C CA . ILE A 1 182 ? 20.078 13.32 4.973 1 97.94 182 ILE A CA 1
ATOM 1431 C C . ILE A 1 182 ? 20.812 12.555 3.881 1 97.94 182 ILE A C 1
ATOM 1433 O O . ILE A 1 182 ? 21.781 13.062 3.303 1 97.94 182 ILE A O 1
ATOM 1437 N N . ARG A 1 183 ? 20.344 11.375 3.527 1 94.94 183 ARG A N 1
ATOM 1438 C CA . ARG A 1 183 ? 20.969 10.531 2.512 1 94.94 183 ARG A CA 1
ATOM 1439 C C . ARG A 1 183 ? 21 11.242 1.161 1 94.94 183 ARG A C 1
ATOM 1441 O O . ARG A 1 183 ? 22.031 11.258 0.49 1 94.94 183 ARG A O 1
ATOM 1448 N N . LEU A 1 184 ? 19.953 11.82 0.767 1 94.69 184 LEU A N 1
ATOM 1449 C CA . LEU A 1 184 ? 19.859 12.469 -0.535 1 94.69 184 LEU A CA 1
ATOM 1450 C C . LEU A 1 184 ? 20.594 13.812 -0.522 1 94.69 184 LEU A C 1
ATOM 1452 O O . LEU A 1 184 ? 21.203 14.195 -1.516 1 94.69 184 LEU A O 1
ATOM 1456 N N . GLY A 1 185 ? 20.469 14.508 0.577 1 96.5 185 GLY A N 1
ATOM 1457 C CA . GLY A 1 185 ? 21.156 15.789 0.691 1 96.5 185 GLY A CA 1
ATOM 1458 C C . GLY A 1 185 ? 22.656 15.672 0.64 1 96.5 185 GLY A C 1
ATOM 1459 O O . GLY A 1 185 ? 23.344 16.531 0.078 1 96.5 185 GLY A O 1
ATOM 1460 N N . LEU A 1 186 ? 23.219 14.57 1.18 1 95.38 186 LEU A N 1
ATOM 1461 C CA . LEU A 1 186 ? 24.656 14.375 1.254 1 95.38 186 LEU A CA 1
ATOM 1462 C C . LEU A 1 186 ? 25.141 13.461 0.135 1 95.38 186 LEU A C 1
ATOM 1464 O O . LEU A 1 186 ? 26.328 13.094 0.094 1 95.38 186 LEU A O 1
ATOM 1468 N N . GLY A 1 187 ? 24.188 13.086 -0.665 1 91 187 GLY A N 1
ATOM 1469 C CA . GLY A 1 187 ? 24.547 12.211 -1.763 1 91 187 GLY A CA 1
ATOM 1470 C C . GLY A 1 187 ? 25.328 12.914 -2.859 1 91 187 GLY A C 1
ATOM 1471 O O . GLY A 1 187 ? 26.266 13.664 -2.582 1 91 187 GLY A O 1
ATOM 1472 N N . THR A 1 188 ? 25.125 12.648 -4.102 1 90.75 188 THR A N 1
ATOM 1473 C CA . THR A 1 188 ? 25.75 13.32 -5.227 1 90.75 188 THR A CA 1
ATOM 1474 C C . THR A 1 188 ? 25.266 14.758 -5.348 1 90.75 188 THR A C 1
ATOM 1476 O O . THR A 1 188 ? 24.281 15.133 -4.715 1 90.75 188 THR A O 1
ATOM 1479 N N . GLU A 1 189 ? 25.984 15.438 -6.109 1 92.88 189 GLU A N 1
ATOM 1480 C CA . GLU A 1 189 ? 25.531 16.812 -6.344 1 92.88 189 GLU A CA 1
ATOM 1481 C C . GLU A 1 189 ? 24.156 16.828 -7.012 1 92.88 189 GLU A C 1
ATOM 1483 O O . GLU A 1 189 ? 23.344 17.703 -6.734 1 92.88 189 GLU A O 1
ATOM 1488 N N . GLU A 1 190 ? 23.906 15.922 -7.863 1 91.75 190 GLU A N 1
ATOM 1489 C CA . GLU A 1 190 ? 22.594 15.82 -8.5 1 91.75 190 GLU A CA 1
ATOM 1490 C C . GLU A 1 190 ? 21.5 15.609 -7.473 1 91.75 190 GLU A C 1
ATOM 1492 O O . GLU A 1 190 ? 20.453 16.266 -7.52 1 91.75 190 GLU A O 1
ATOM 1497 N N . SER A 1 191 ? 21.75 14.695 -6.543 1 92.75 191 SER A N 1
ATOM 1498 C CA . SER A 1 191 ? 20.75 14.422 -5.512 1 92.75 191 SER A CA 1
ATOM 1499 C C . SER A 1 191 ? 20.562 15.625 -4.594 1 92.75 191 SER A C 1
ATOM 1501 O O . SER A 1 191 ? 19.438 15.961 -4.211 1 92.75 191 SER A O 1
ATOM 1503 N N . ALA A 1 192 ? 21.641 16.297 -4.285 1 95.62 192 ALA A N 1
ATOM 1504 C CA . ALA A 1 192 ? 21.562 17.484 -3.453 1 95.62 192 ALA A CA 1
ATOM 1505 C C . ALA A 1 192 ? 20.766 18.594 -4.145 1 95.62 192 ALA A C 1
ATOM 1507 O O . ALA A 1 192 ? 19.953 19.266 -3.512 1 95.62 192 ALA A O 1
ATOM 1508 N N . ALA A 1 193 ? 21.031 18.75 -5.383 1 97.12 193 ALA A N 1
ATOM 1509 C CA . ALA A 1 193 ? 20.312 19.766 -6.16 1 97.12 193 ALA A CA 1
ATOM 1510 C C . ALA A 1 193 ? 18.812 19.453 -6.207 1 97.12 193 ALA A C 1
ATOM 1512 O O . ALA A 1 193 ? 17.984 20.359 -6.129 1 97.12 193 ALA A O 1
ATOM 1513 N N . LYS A 1 194 ? 18.469 18.219 -6.309 1 96.06 194 LYS A N 1
ATOM 1514 C CA . LYS A 1 194 ? 17.062 17.781 -6.316 1 96.06 194 LYS A CA 1
ATOM 1515 C C . LYS A 1 194 ? 16.406 18.062 -4.969 1 96.06 194 LYS A C 1
ATOM 1517 O O . LYS A 1 194 ? 15.227 18.438 -4.918 1 96.06 194 LYS A O 1
ATOM 1522 N N . MET A 1 195 ? 17.188 17.906 -3.959 1 97.94 195 MET A N 1
ATOM 1523 C CA . MET A 1 195 ? 16.625 18.172 -2.635 1 97.94 195 MET A CA 1
ATOM 1524 C C . MET A 1 195 ? 16.391 19.656 -2.422 1 97.94 195 MET A C 1
ATOM 1526 O O . MET A 1 195 ? 15.391 20.062 -1.817 1 97.94 195 MET A O 1
ATOM 1530 N N . ARG A 1 196 ? 17.328 20.469 -2.908 1 98.44 196 ARG A N 1
ATOM 1531 C CA . ARG A 1 196 ? 17.109 21.906 -2.842 1 98.44 196 ARG A CA 1
ATOM 1532 C C . ARG A 1 196 ? 15.867 22.312 -3.625 1 98.44 196 ARG A C 1
ATOM 1534 O O . ARG A 1 196 ? 15.086 23.141 -3.164 1 98.44 196 ARG A O 1
ATOM 1541 N N . HIS A 1 197 ? 15.703 21.703 -4.758 1 98.19 197 HIS A N 1
ATOM 1542 C CA . HIS A 1 197 ? 14.523 21.953 -5.578 1 98.19 197 HIS A CA 1
ATOM 1543 C C . HIS A 1 197 ? 13.25 21.531 -4.852 1 98.19 197 HIS A C 1
ATOM 1545 O O . HIS A 1 197 ? 12.25 22.25 -4.879 1 98.19 197 HIS A O 1
ATOM 1551 N N . ALA A 1 198 ? 13.297 20.375 -4.188 1 98.56 198 ALA A N 1
ATOM 1552 C CA . ALA A 1 198 ? 12.156 19.859 -3.432 1 98.56 198 ALA A CA 1
ATOM 1553 C C . ALA A 1 198 ? 11.758 20.812 -2.311 1 98.56 198 ALA A C 1
ATOM 1555 O O . ALA A 1 198 ? 10.57 21.031 -2.064 1 98.56 198 ALA A O 1
ATOM 1556 N N . LEU A 1 199 ? 12.766 21.391 -1.667 1 98.75 199 LEU A N 1
ATOM 1557 C CA . LEU A 1 199 ? 12.516 22.375 -0.621 1 98.75 199 LEU A CA 1
ATOM 1558 C C . LEU A 1 199 ? 11.805 23.594 -1.187 1 98.75 199 LEU A C 1
ATOM 1560 O O . LEU A 1 199 ? 10.859 24.109 -0.58 1 98.75 199 LEU A O 1
ATOM 1564 N N . GLU A 1 200 ? 12.195 24.016 -2.328 1 98.25 200 GLU A N 1
ATOM 1565 C CA . GLU A 1 200 ? 11.586 25.172 -2.961 1 98.25 200 GLU A CA 1
ATOM 1566 C C . GLU A 1 200 ? 10.133 24.906 -3.33 1 98.25 200 GLU A C 1
ATOM 1568 O O . GLU A 1 200 ? 9.289 25.812 -3.252 1 98.25 200 GLU A O 1
ATOM 1573 N N . ILE A 1 201 ? 9.867 23.719 -3.729 1 97.81 201 ILE A N 1
ATOM 1574 C CA . ILE A 1 201 ? 8.531 23.344 -4.184 1 97.81 201 ILE A CA 1
ATOM 1575 C C . ILE A 1 201 ? 7.582 23.281 -2.99 1 97.81 201 ILE A C 1
ATOM 1577 O O . ILE A 1 201 ? 6.441 23.75 -3.076 1 97.81 201 ILE A O 1
ATOM 1581 N N . MET A 1 202 ? 8.039 22.781 -1.835 1 98.31 202 MET A N 1
ATOM 1582 C CA . MET A 1 202 ? 7.129 22.438 -0.743 1 98.31 202 MET A CA 1
ATOM 1583 C C . MET A 1 202 ? 7.07 23.562 0.283 1 98.31 202 MET A C 1
ATOM 1585 O O . MET A 1 202 ? 6.07 23.719 0.989 1 98.31 202 MET A O 1
ATOM 1589 N N . TRP A 1 203 ? 8.039 24.438 0.307 1 98.5 203 TRP A N 1
ATOM 1590 C CA . TRP A 1 203 ? 8.195 25.438 1.364 1 98.5 203 TRP A CA 1
ATOM 1591 C C . TRP A 1 203 ? 7.031 26.422 1.364 1 98.5 203 TRP A C 1
ATOM 1593 O O . TRP A 1 203 ? 6.566 26.844 2.426 1 98.5 203 TRP A O 1
ATOM 1603 N N . PRO A 1 204 ? 6.5 26.781 0.2 1 98.19 204 PRO A N 1
ATOM 1604 C CA . PRO A 1 204 ? 5.434 27.797 0.161 1 98.19 204 PRO A CA 1
ATOM 1605 C C . PRO A 1 204 ? 4.18 27.344 0.912 1 98.19 204 PRO A C 1
ATOM 1607 O O . PRO A 1 204 ? 3.326 28.172 1.24 1 98.19 204 PRO A O 1
ATOM 1610 N N . TYR A 1 205 ? 4.039 26.109 1.181 1 98.38 205 TYR A N 1
ATOM 1611 C CA . TYR A 1 205 ? 2.785 25.594 1.724 1 98.38 205 TYR A CA 1
ATOM 1612 C C . TYR A 1 205 ? 2.896 25.359 3.225 1 98.38 205 TYR A C 1
ATOM 1614 O O . TYR A 1 205 ? 1.943 24.906 3.859 1 98.38 205 TYR A O 1
ATOM 1622 N N . VAL A 1 206 ? 4.027 25.688 3.844 1 98.38 206 VAL A N 1
ATOM 1623 C CA . VAL A 1 206 ? 4.32 25.391 5.242 1 98.38 206 VAL A CA 1
ATOM 1624 C C . VAL A 1 206 ? 3.457 26.266 6.148 1 98.38 206 VAL A C 1
ATOM 1626 O O . VAL A 1 206 ? 2.922 25.797 7.152 1 98.38 206 VAL A O 1
ATOM 1629 N N . SER A 1 207 ? 3.223 27.484 5.789 1 97.69 207 SER A N 1
ATOM 1630 C CA . SER A 1 207 ? 2.598 28.453 6.684 1 97.69 207 SER A CA 1
ATOM 1631 C C . SER A 1 207 ? 1.17 28.047 7.031 1 97.69 207 SER A C 1
ATOM 1633 O O . SER A 1 207 ? 0.697 28.297 8.141 1 97.69 207 SER A O 1
ATOM 1635 N N . GLU A 1 208 ? 0.486 27.438 6.09 1 98.31 208 GLU A N 1
ATOM 1636 C CA . GLU A 1 208 ? -0.902 27.047 6.328 1 98.31 208 GLU A CA 1
ATOM 1637 C C . GLU A 1 208 ? -1.015 26.078 7.508 1 98.31 208 GLU A C 1
ATOM 1639 O O . GLU A 1 208 ? -2.002 26.109 8.242 1 98.31 208 GLU A O 1
ATOM 1644 N N . MET A 1 209 ? -0.03 25.25 7.742 1 98.38 209 MET A N 1
ATOM 1645 C CA . MET A 1 209 ? -0.048 24.234 8.797 1 98.38 209 MET A CA 1
ATOM 1646 C C . MET A 1 209 ? -0.139 24.891 10.172 1 98.38 209 MET A C 1
ATOM 1648 O O . MET A 1 209 ? -0.591 24.266 11.133 1 98.38 209 MET A O 1
ATOM 1652 N N . PHE A 1 210 ? 0.202 26.203 10.266 1 98.5 210 PHE A N 1
ATOM 1653 C CA . PHE A 1 210 ? 0.342 26.812 11.578 1 98.5 210 PHE A CA 1
ATOM 1654 C C . PHE A 1 210 ? -0.657 27.953 11.766 1 98.5 210 PHE A C 1
ATOM 1656 O O . PHE A 1 210 ? -0.56 28.719 12.719 1 98.5 210 PHE A O 1
ATOM 1663 N N . ALA A 1 211 ? -1.57 28.062 10.812 1 97.69 211 ALA A N 1
ATOM 1664 C CA . ALA A 1 211 ? -2.592 29.109 10.914 1 97.69 211 ALA A CA 1
ATOM 1665 C C . ALA A 1 211 ? -3.629 28.766 11.977 1 97.69 211 ALA A C 1
ATOM 1667 O O . ALA A 1 211 ? -4.203 27.672 11.961 1 97.69 211 ALA A O 1
ATOM 1668 N N . ASP A 1 212 ? -3.859 29.672 12.883 1 97.38 212 ASP A N 1
ATOM 1669 C CA . ASP A 1 212 ? -4.953 29.531 13.836 1 97.38 212 ASP A CA 1
ATOM 1670 C C . ASP A 1 212 ? -6.289 29.922 13.203 1 97.38 212 ASP A C 1
ATOM 1672 O O . ASP A 1 212 ? -6.363 30.891 12.445 1 97.38 212 ASP A O 1
ATOM 1676 N N . GLU A 1 213 ? -7.238 29.109 13.414 1 95.81 213 GLU A N 1
ATOM 1677 C CA . GLU A 1 213 ? -8.594 29.359 12.922 1 95.81 213 GLU A CA 1
ATOM 1678 C C . GLU A 1 213 ? -9.578 29.516 14.07 1 95.81 213 GLU A C 1
ATOM 1680 O O . GLU A 1 213 ? -9.305 29.094 15.195 1 95.81 213 GLU A O 1
ATOM 1685 N N . PRO A 1 214 ? -10.773 30.125 13.852 1 96.94 214 PRO A N 1
ATOM 1686 C CA . PRO A 1 214 ? -11.781 30.312 14.891 1 96.94 214 PRO A CA 1
ATOM 1687 C C . PRO A 1 214 ? -12.148 29.016 15.602 1 96.94 214 PRO A C 1
ATOM 1689 O O . PRO A 1 214 ? -12.438 29.016 16.797 1 96.94 214 PRO A O 1
ATOM 1692 N N . LEU A 1 215 ? -12.062 27.953 14.906 1 97.69 215 LEU A N 1
ATOM 1693 C CA . LEU A 1 215 ? -12.383 26.656 15.469 1 97.69 215 LEU A CA 1
ATOM 1694 C C . LEU A 1 215 ? -11.477 26.344 16.656 1 97.69 215 LEU A C 1
ATOM 1696 O O . LEU A 1 215 ? -11.914 25.719 17.641 1 97.69 215 LEU A O 1
ATOM 1700 N N . HIS A 1 216 ? -10.219 26.75 16.578 1 97.94 216 HIS A N 1
ATOM 1701 C CA . HIS A 1 216 ? -9.266 26.5 17.656 1 97.94 216 HIS A CA 1
ATOM 1702 C C . HIS A 1 216 ? -9.633 27.281 18.922 1 97.94 216 HIS A C 1
ATOM 1704 O O . HIS A 1 216 ? -9.43 26.797 20.031 1 97.94 216 HIS A O 1
ATOM 1710 N N . ASP A 1 217 ? -10.188 28.453 18.719 1 97.38 217 ASP A N 1
ATOM 1711 C CA . ASP A 1 217 ? -10.672 29.234 19.844 1 97.38 217 ASP A CA 1
ATOM 1712 C C . ASP A 1 217 ? -11.836 28.516 20.531 1 97.38 217 ASP A C 1
ATOM 1714 O O . ASP A 1 217 ? -11.906 28.484 21.766 1 97.38 217 ASP A O 1
ATOM 1718 N N . GLU A 1 218 ? -12.672 28 19.734 1 97.81 218 GLU A N 1
ATOM 1719 C CA . GLU A 1 218 ? -13.852 27.312 20.234 1 97.81 218 GLU A CA 1
ATOM 1720 C C . GLU A 1 218 ? -13.477 26.031 21 1 97.81 218 GLU A C 1
ATOM 1722 O O . GLU A 1 218 ? -14.188 25.625 21.906 1 97.81 218 GLU A O 1
ATOM 1727 N N . LEU A 1 219 ? -12.367 25.5 20.672 1 98.44 219 LEU A N 1
ATOM 1728 C CA . LEU A 1 219 ? -12 24.203 21.188 1 98.44 219 LEU A CA 1
ATOM 1729 C C . LEU A 1 219 ? -10.789 24.297 22.109 1 98.44 219 LEU A C 1
ATOM 1731 O O . LEU A 1 219 ? -9.922 23.422 22.109 1 98.44 219 LEU A O 1
ATOM 1735 N N . GLU A 1 220 ? -10.734 25.422 22.781 1 96.62 220 GLU A N 1
ATOM 1736 C CA . GLU A 1 220 ? -9.664 25.562 23.766 1 96.62 220 GLU A CA 1
ATOM 1737 C C . GLU A 1 220 ? -9.648 24.391 24.75 1 96.62 220 GLU A C 1
ATOM 1739 O O . GLU A 1 220 ? -10.695 24 25.281 1 96.62 220 GLU A O 1
ATOM 1744 N N . GLY A 1 221 ? -8.484 23.797 24.953 1 97.19 221 GLY A N 1
ATOM 1745 C CA . GLY A 1 221 ? -8.359 22.641 25.828 1 97.19 221 GLY A CA 1
ATOM 1746 C C . GLY A 1 221 ? -8.602 21.312 25.125 1 97.19 221 GLY A C 1
ATOM 1747 O O . GLY A 1 221 ? -8.281 20.25 25.672 1 97.19 221 GLY A O 1
ATOM 1748 N N . ILE A 1 222 ? -9.188 21.375 24 1 98.5 222 ILE A N 1
ATOM 1749 C CA . ILE A 1 222 ? -9.492 20.172 23.219 1 98.5 222 ILE A CA 1
ATOM 1750 C C . ILE A 1 222 ? -8.578 20.109 22 1 98.5 222 ILE A C 1
ATOM 1752 O O . ILE A 1 222 ? -7.836 19.141 21.828 1 98.5 222 ILE A O 1
ATOM 1756 N N . ALA A 1 223 ? -8.57 21.109 21.219 1 98.62 223 ALA A N 1
ATOM 1757 C CA . ALA A 1 223 ? -7.742 21.172 20.016 1 98.62 223 ALA A CA 1
ATOM 1758 C C . ALA A 1 223 ? -6.414 21.859 20.297 1 98.62 223 ALA A C 1
ATOM 1760 O O . ALA A 1 223 ? -6.328 22.719 21.172 1 98.62 223 ALA A O 1
ATOM 1761 N N . VAL A 1 224 ? -5.457 21.531 19.594 1 98.5 224 VAL A N 1
ATOM 1762 C CA . VAL A 1 224 ? -4.148 22.172 19.688 1 98.5 224 VAL A CA 1
ATOM 1763 C C . VAL A 1 224 ? -4.098 23.375 18.75 1 98.5 224 VAL A C 1
ATOM 1765 O O . VAL A 1 224 ? -4.496 23.281 17.594 1 98.5 224 VAL A O 1
ATOM 1768 N N . ARG A 1 225 ? -3.676 24.469 19.281 1 97.88 225 ARG A N 1
ATOM 1769 C CA . ARG A 1 225 ? -3.436 25.625 18.422 1 97.88 225 ARG A CA 1
ATOM 1770 C C . ARG A 1 225 ? -2.18 25.438 17.578 1 97.88 225 ARG A C 1
ATOM 1772 O O . ARG A 1 225 ? -1.069 25.391 18.125 1 97.88 225 ARG A O 1
ATOM 1779 N N . PRO A 1 226 ? -2.291 25.438 16.281 1 98.31 226 PRO A N 1
ATOM 1780 C CA . PRO A 1 226 ? -1.153 25.094 15.422 1 98.31 226 PRO A CA 1
ATOM 1781 C C . PRO A 1 226 ? 0.007 26.078 15.555 1 98.31 226 PRO A C 1
ATOM 1783 O O . PRO A 1 226 ? 1.171 25.672 15.453 1 98.31 226 PRO A O 1
ATOM 1786 N N . SER A 1 227 ? -0.244 27.359 15.758 1 98.5 227 SER A N 1
ATOM 1787 C CA . SER A 1 227 ? 0.806 28.375 15.844 1 98.5 227 SER A CA 1
ATOM 1788 C C . SER A 1 227 ? 1.77 28.062 16.984 1 98.5 227 SER A C 1
ATOM 1790 O O . SER A 1 227 ? 2.945 28.438 16.938 1 98.5 227 SER A O 1
ATOM 1792 N N . THR A 1 228 ? 1.348 27.391 18.016 1 98.56 228 THR A N 1
ATOM 1793 C CA . THR A 1 228 ? 2.168 27.094 19.172 1 98.56 228 THR A CA 1
ATOM 1794 C C . THR A 1 228 ? 3.211 26.031 18.844 1 98.56 228 THR A C 1
ATOM 1796 O O . THR A 1 228 ? 4.164 25.828 19.594 1 98.56 228 THR A O 1
ATOM 1799 N N . LEU A 1 229 ? 3.041 25.328 17.703 1 98.75 229 LEU A N 1
ATOM 1800 C CA . LEU A 1 229 ? 3.92 24.234 17.312 1 98.75 229 LEU A CA 1
ATOM 1801 C C . LEU A 1 229 ? 5.059 24.719 16.438 1 98.75 229 LEU A C 1
ATOM 1803 O O . LEU A 1 229 ? 6.02 24 16.188 1 98.75 229 LEU A O 1
ATOM 1807 N N . ARG A 1 230 ? 4.973 25.969 15.953 1 98.69 230 ARG A N 1
ATOM 1808 C CA . ARG A 1 230 ? 5.82 26.453 14.867 1 98.69 230 ARG A CA 1
ATOM 1809 C C . ARG A 1 230 ? 7.285 26.5 15.297 1 98.69 230 ARG A C 1
ATOM 1811 O O . ARG A 1 230 ? 8.164 26.031 14.57 1 98.69 230 ARG A O 1
ATOM 1818 N N . ALA A 1 231 ? 7.562 26.984 16.484 1 98.69 231 ALA A N 1
ATOM 1819 C CA . ALA A 1 231 ? 8.945 27.125 16.938 1 98.69 231 ALA A CA 1
ATOM 1820 C C . ALA A 1 231 ? 9.633 25.766 17 1 98.69 231 ALA A C 1
ATOM 1822 O O . ALA A 1 231 ? 10.766 25.609 16.531 1 98.69 231 ALA A O 1
ATOM 1823 N N . ALA A 1 232 ? 8.969 24.797 17.625 1 98.81 232 ALA A N 1
ATOM 1824 C CA . ALA A 1 232 ? 9.539 23.469 17.734 1 98.81 232 ALA A CA 1
ATOM 1825 C C . ALA A 1 232 ? 9.719 22.828 16.344 1 98.81 232 ALA A C 1
ATOM 1827 O O . ALA A 1 232 ? 10.703 22.141 16.109 1 98.81 232 ALA A O 1
ATOM 1828 N N . TRP A 1 233 ? 8.734 23.078 15.461 1 98.81 233 TRP A N 1
ATOM 1829 C CA . TRP A 1 233 ? 8.812 22.578 14.086 1 98.81 233 TRP A CA 1
ATOM 1830 C C . TRP A 1 233 ? 10.023 23.172 13.367 1 98.81 233 TRP A C 1
ATOM 1832 O O . TRP A 1 233 ? 10.805 22.438 12.75 1 98.81 233 TRP A O 1
ATOM 1842 N N . ASP A 1 234 ? 10.211 24.484 13.492 1 98.56 234 ASP A N 1
ATOM 1843 C CA . ASP A 1 234 ? 11.328 25.172 12.852 1 98.56 234 ASP A CA 1
ATOM 1844 C C . ASP A 1 234 ? 12.664 24.625 13.359 1 98.56 234 ASP A C 1
ATOM 1846 O O . ASP A 1 234 ? 13.594 24.422 12.578 1 98.56 234 ASP A O 1
ATOM 1850 N N . ALA A 1 235 ? 12.742 24.406 14.609 1 98.75 235 ALA A N 1
ATOM 1851 C CA . ALA A 1 235 ? 13.969 23.875 15.203 1 98.75 235 ALA A CA 1
ATOM 1852 C C . ALA A 1 235 ? 14.297 22.484 14.664 1 98.75 235 ALA A C 1
ATOM 1854 O O . ALA A 1 235 ? 15.445 22.203 14.312 1 98.75 235 ALA A O 1
ATOM 1855 N N . GLU A 1 236 ? 13.266 21.656 14.617 1 98.75 236 GLU A N 1
ATOM 1856 C CA . GLU A 1 236 ? 13.469 20.297 14.148 1 98.75 236 GLU A CA 1
ATOM 1857 C C . GLU A 1 236 ? 13.844 20.281 12.664 1 98.75 236 GLU A C 1
ATOM 1859 O O . GLU A 1 236 ? 14.742 19.531 12.258 1 98.75 236 GLU A O 1
ATOM 1864 N N . ILE A 1 237 ? 13.172 21.047 11.828 1 98.81 237 ILE A N 1
ATOM 1865 C CA . ILE A 1 237 ? 13.453 21.109 10.398 1 98.81 237 ILE A CA 1
ATOM 1866 C C . ILE A 1 237 ? 14.867 21.641 10.172 1 98.81 237 ILE A C 1
ATOM 1868 O O . ILE A 1 237 ? 15.609 21.109 9.344 1 98.81 237 ILE A O 1
ATOM 1872 N N . THR A 1 238 ? 15.227 22.656 10.93 1 98.56 238 THR A N 1
ATOM 1873 C CA . THR A 1 238 ? 16.562 23.219 10.812 1 98.56 238 THR A CA 1
ATOM 1874 C C . THR A 1 238 ? 17.609 22.156 11.164 1 98.56 238 THR A C 1
ATOM 1876 O O . THR A 1 238 ? 18.625 22.031 10.461 1 98.56 238 THR A O 1
ATOM 1879 N N . ARG A 1 239 ? 17.406 21.406 12.211 1 98.69 239 ARG A N 1
ATOM 1880 C CA . ARG A 1 239 ? 18.328 20.344 12.617 1 98.69 239 ARG A CA 1
ATOM 1881 C C . ARG A 1 239 ? 18.531 19.344 11.5 1 98.69 239 ARG A C 1
ATOM 1883 O O . ARG A 1 239 ? 19.656 18.969 11.188 1 98.69 239 ARG A O 1
ATOM 1890 N N . VAL A 1 240 ? 17.469 18.875 10.867 1 98.88 240 VAL A N 1
ATOM 1891 C CA . VAL A 1 240 ? 17.547 17.859 9.82 1 98.88 240 VAL A CA 1
ATOM 1892 C C . VAL A 1 240 ? 18.234 18.438 8.586 1 98.88 240 VAL A C 1
ATOM 1894 O O . VAL A 1 240 ? 19.078 17.781 7.969 1 98.88 240 VAL A O 1
ATOM 1897 N N . LEU A 1 241 ? 17.844 19.703 8.203 1 98.81 241 LEU A N 1
ATOM 1898 C CA . LEU A 1 241 ? 18.453 20.312 7.027 1 98.81 241 LEU A CA 1
ATOM 1899 C C . LEU A 1 241 ? 19.938 20.531 7.23 1 98.81 241 LEU A C 1
ATOM 1901 O O . LEU A 1 241 ? 20.734 20.281 6.316 1 98.81 241 LEU A O 1
ATOM 1905 N N . ASP A 1 242 ? 20.359 20.906 8.438 1 98.56 242 ASP A N 1
ATOM 1906 C CA . ASP A 1 242 ? 21.781 21.062 8.75 1 98.56 242 ASP A CA 1
ATOM 1907 C C . ASP A 1 242 ? 22.516 19.719 8.602 1 98.56 242 ASP A C 1
ATOM 1909 O O . ASP A 1 242 ? 23.578 19.672 7.992 1 98.56 242 ASP A O 1
ATOM 1913 N N . ALA A 1 243 ? 21.906 18.703 9.164 1 98.62 243 ALA A N 1
ATOM 1914 C CA . ALA A 1 243 ? 22.5 17.359 9.086 1 98.62 243 ALA A CA 1
ATOM 1915 C C . ALA A 1 243 ? 22.625 16.906 7.637 1 98.62 243 ALA A C 1
ATOM 1917 O O . ALA A 1 243 ? 23.516 16.125 7.297 1 98.62 243 ALA A O 1
ATOM 1918 N N . ALA A 1 244 ? 21.781 17.438 6.738 1 98.44 244 ALA A N 1
ATOM 1919 C CA . ALA A 1 244 ? 21.719 17.016 5.344 1 98.44 244 ALA A CA 1
ATOM 1920 C C . ALA A 1 244 ? 22.562 17.938 4.461 1 98.44 244 ALA A C 1
ATOM 1922 O O . ALA A 1 244 ? 22.641 17.75 3.246 1 98.44 244 ALA A O 1
ATOM 1923 N N . GLY A 1 245 ? 23.141 18.969 5.098 1 98.31 245 GLY A N 1
ATOM 1924 C CA . GLY A 1 245 ? 23.891 19.953 4.316 1 98.31 245 GLY A CA 1
ATOM 1925 C C . GLY A 1 245 ? 23 20.812 3.443 1 98.31 245 GLY A C 1
ATOM 1926 O O . GLY A 1 245 ? 23.422 21.25 2.367 1 98.31 245 GLY A O 1
ATOM 1927 N N . LEU A 1 246 ? 21.812 20.969 3.838 1 98.31 246 LEU A N 1
ATOM 1928 C CA . LEU A 1 246 ? 20.844 21.781 3.104 1 98.31 246 LEU A CA 1
ATOM 1929 C C . LEU A 1 246 ? 20.453 23.031 3.889 1 98.31 246 LEU A C 1
ATOM 1931 O O . LEU A 1 246 ? 20.797 23.156 5.066 1 98.31 246 LEU A O 1
ATOM 1935 N N . GLU A 1 247 ? 19.766 23.922 3.205 1 97.31 247 GLU A N 1
ATOM 1936 C CA . GLU A 1 247 ? 19.297 25.141 3.828 1 97.31 247 GLU A CA 1
ATOM 1937 C C . GLU A 1 247 ? 17.844 25.438 3.439 1 97.31 247 GLU A C 1
ATOM 1939 O O . GLU A 1 247 ? 17.406 25.062 2.352 1 97.31 247 GLU A O 1
ATOM 1944 N N . ALA A 1 248 ? 17.156 26.125 4.367 1 97.19 248 ALA A N 1
ATOM 1945 C CA . ALA A 1 248 ? 15.805 26.562 4.043 1 97.19 248 ALA A CA 1
ATOM 1946 C C . ALA A 1 248 ? 15.812 27.531 2.861 1 97.19 248 ALA A C 1
ATOM 1948 O O . ALA A 1 248 ? 16.656 28.422 2.793 1 97.19 248 ALA A O 1
ATOM 1949 N N . PRO A 1 249 ? 14.898 27.281 1.957 1 96.81 249 PRO A N 1
ATOM 1950 C CA . PRO A 1 249 ? 14.867 28.203 0.807 1 96.81 249 PRO A CA 1
ATOM 1951 C C . PRO A 1 249 ? 14.258 29.562 1.146 1 96.81 249 PRO A C 1
ATOM 1953 O O . PRO A 1 249 ? 13.57 29.688 2.16 1 96.81 249 PRO A O 1
ATOM 1956 N N . GLN A 1 250 ? 14.57 30.5 0.356 1 94.25 250 GLN A N 1
ATOM 1957 C CA . GLN A 1 250 ? 13.961 31.828 0.462 1 94.25 250 GLN A CA 1
ATOM 1958 C C . GLN A 1 250 ? 12.859 32 -0.583 1 94.25 250 GLN A C 1
ATOM 1960 O O . GLN A 1 250 ? 13.102 32.594 -1.646 1 94.25 250 GLN A O 1
ATOM 1965 N N . VAL A 1 251 ? 11.703 31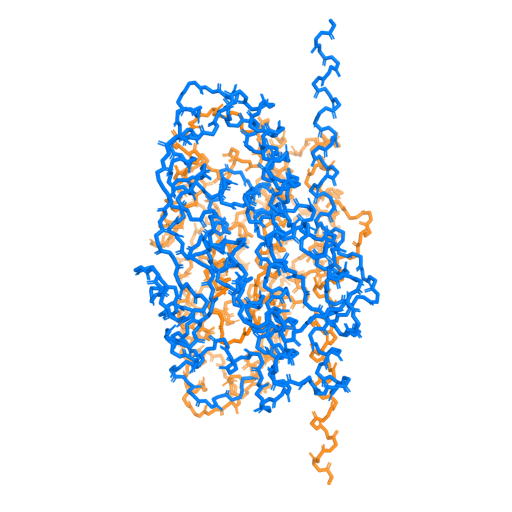.5 -0.27 1 94.69 251 VAL A N 1
ATOM 1966 C CA . VAL A 1 251 ? 10.555 31.594 -1.171 1 94.69 251 VAL A CA 1
ATOM 1967 C C . VAL A 1 251 ? 9.336 32.094 -0.401 1 94.69 251 VAL A C 1
ATOM 1969 O O . VAL A 1 251 ? 9.195 31.812 0.793 1 94.69 251 VAL A O 1
ATOM 1972 N N . PRO A 1 252 ? 8.578 32.844 -1.07 1 94.31 252 PRO A N 1
ATOM 1973 C CA . PRO A 1 252 ? 7.379 33.344 -0.388 1 94.31 252 PRO A CA 1
ATOM 1974 C C . PRO A 1 252 ? 6.383 32.219 -0.07 1 94.31 252 PRO A C 1
ATOM 1976 O O . PRO A 1 252 ? 6.375 31.188 -0.737 1 94.31 252 PRO A O 1
ATOM 1979 N N . GLN A 1 253 ? 5.613 32.5 0.859 1 94.25 253 GLN A N 1
ATOM 1980 C CA . GLN A 1 253 ? 4.543 31.562 1.223 1 94.25 253 GLN A CA 1
ATOM 1981 C C . GLN A 1 253 ? 3.344 31.719 0.291 1 94.25 253 GLN A C 1
ATOM 1983 O O . GLN A 1 253 ? 3.029 32.812 -0.146 1 94.25 253 GLN A O 1
ATOM 1988 N N . ALA A 1 254 ? 2.713 30.594 -0.001 1 92 254 ALA A N 1
ATOM 1989 C CA . ALA A 1 254 ? 1.501 30.609 -0.817 1 92 254 ALA A CA 1
ATOM 1990 C C . ALA A 1 254 ? 0.276 30.953 0.026 1 92 254 ALA A C 1
ATOM 1992 O O . ALA A 1 254 ? 0.273 30.75 1.241 1 92 254 ALA A O 1
ATOM 1993 N N . MET A 1 255 ? -0.66 31.562 -0.621 1 91 255 MET A N 1
ATOM 1994 C CA . MET A 1 255 ? -1.961 31.734 0.019 1 91 255 MET A CA 1
ATOM 1995 C C . MET A 1 255 ? -2.766 30.438 -0.023 1 91 255 MET A C 1
ATOM 1997 O O . MET A 1 255 ? -3.211 30.016 -1.091 1 91 255 MET A O 1
ATOM 2001 N N . CYS A 1 256 ? -2.855 29.812 1.063 1 93.75 256 CYS A N 1
ATOM 2002 C CA . CYS A 1 256 ? -3.529 28.516 1.17 1 93.75 256 CYS A CA 1
ATOM 2003 C C . CYS A 1 256 ? -4.742 28.609 2.09 1 93.75 256 CYS A C 1
ATOM 2005 O O . CYS A 1 256 ? -4.652 29.172 3.188 1 93.75 256 CYS A O 1
ATOM 2007 N N . ARG A 1 257 ? -5.875 28.156 1.636 1 95.44 257 ARG A N 1
ATOM 2008 C CA . ARG A 1 257 ? -7.102 28.156 2.426 1 95.44 257 ARG A CA 1
ATOM 2009 C C . ARG A 1 257 ? -7.812 26.797 2.344 1 95.44 257 ARG A C 1
ATOM 2011 O O . ARG A 1 257 ? -9.023 26.75 2.146 1 95.44 257 ARG A O 1
ATOM 2018 N N . GLY A 1 258 ? -7.027 25.75 2.439 1 96.94 258 GLY A N 1
ATOM 2019 C CA . GLY A 1 258 ? -7.582 24.406 2.365 1 96.94 258 GLY A CA 1
ATOM 2020 C C . GLY A 1 258 ? -8.633 24.141 3.426 1 96.94 258 GLY A C 1
ATOM 2021 O O . GLY A 1 258 ? -9.633 23.484 3.158 1 96.94 258 GLY A O 1
ATOM 2022 N N . ARG A 1 259 ? -8.461 24.703 4.605 1 97.62 259 ARG A N 1
ATOM 2023 C CA . ARG A 1 259 ? -9.391 24.5 5.715 1 97.62 259 ARG A CA 1
ATOM 2024 C C . ARG A 1 259 ? -10.75 25.109 5.41 1 97.62 259 ARG A C 1
ATOM 2026 O O . ARG A 1 259 ? -11.758 24.75 6.02 1 97.62 259 ARG A O 1
ATOM 2033 N N . GLN A 1 260 ? -10.781 26 4.5 1 95.81 260 GLN A N 1
ATOM 2034 C CA . GLN A 1 260 ? -12.008 26.719 4.156 1 95.81 260 GLN A CA 1
ATOM 2035 C C . GLN A 1 260 ? -12.617 26.156 2.871 1 95.81 260 GLN A C 1
ATOM 2037 O O . GLN A 1 260 ? -13.547 26.75 2.312 1 95.81 260 GLN A O 1
ATOM 2042 N N . GLY A 1 261 ? -12.055 25.125 2.377 1 96.88 261 GLY A N 1
ATOM 2043 C CA . GLY A 1 261 ? -12.617 24.484 1.198 1 96.88 261 GLY A CA 1
ATOM 2044 C C . GLY A 1 261 ? -12.055 25.016 -0.102 1 96.88 261 GLY A C 1
ATOM 2045 O O . GLY A 1 261 ? -12.57 24.719 -1.181 1 96.88 261 GLY A O 1
ATOM 2046 N N . GLU A 1 262 ? -11.031 25.891 -0.017 1 97 262 GLU A N 1
ATOM 2047 C CA . GLU A 1 262 ? -10.312 26.359 -1.193 1 97 262 GLU A CA 1
ATOM 2048 C C . GLU A 1 262 ? -9.031 25.562 -1.417 1 97 262 GLU A C 1
ATOM 2050 O O . GLU A 1 262 ? -8.078 25.688 -0.646 1 97 262 GLU A O 1
ATOM 2055 N N . HIS A 1 263 ? -9.055 24.844 -2.52 1 97.06 263 HIS A N 1
ATOM 2056 C CA . HIS A 1 263 ? -8.016 23.828 -2.639 1 97.06 263 HIS A CA 1
ATOM 2057 C C . HIS A 1 263 ? -7.102 24.109 -3.824 1 97.06 263 HIS A C 1
ATOM 2059 O O . HIS A 1 263 ? -7.387 25 -4.637 1 97.06 263 HIS A O 1
ATOM 2065 N N . SER A 1 264 ? -5.926 23.453 -3.791 1 95.5 264 SER A N 1
ATOM 2066 C CA . SER A 1 264 ? -5.031 23.5 -4.941 1 95.5 264 SER A CA 1
ATOM 2067 C C . SER A 1 264 ? -5.66 22.828 -6.16 1 95.5 264 SER A C 1
ATOM 2069 O O . SER A 1 264 ? -6.723 22.203 -6.055 1 95.5 264 SER A O 1
ATOM 2071 N N . GLU A 1 265 ? -4.988 22.938 -7.285 1 94.44 265 GLU A N 1
ATOM 2072 C CA . GLU A 1 265 ? -5.5 22.375 -8.531 1 94.44 265 GLU A CA 1
ATOM 2073 C C . GLU A 1 265 ? -5.434 20.859 -8.531 1 94.44 265 GLU A C 1
ATOM 2075 O O . GLU A 1 265 ? -6.023 20.203 -9.391 1 94.44 265 GLU A O 1
ATOM 2080 N N . TYR A 1 266 ? -4.832 20.312 -7.469 1 96.19 266 TYR A N 1
ATOM 2081 C CA . TYR A 1 266 ? -4.523 18.891 -7.512 1 96.19 266 TYR A CA 1
ATOM 2082 C C . TYR A 1 266 ? -5.598 18.078 -6.805 1 96.19 266 TYR A C 1
ATOM 2084 O O . TYR A 1 266 ? -5.766 16.891 -7.078 1 96.19 266 TYR A O 1
ATOM 2092 N N . LEU A 1 267 ? -6.348 18.641 -5.883 1 97.31 267 LEU A N 1
ATOM 2093 C CA . LEU A 1 267 ? -7.27 17.859 -5.066 1 97.31 267 LEU A CA 1
ATOM 2094 C C . LEU A 1 267 ? -8.312 17.156 -5.934 1 97.31 267 LEU A C 1
ATOM 2096 O O . LEU A 1 267 ? -8.641 15.992 -5.703 1 97.31 267 LEU A O 1
ATOM 2100 N N . GLY A 1 268 ? -8.844 17.875 -6.906 1 95.94 268 GLY A N 1
ATOM 2101 C CA . GLY A 1 268 ? -9.852 17.312 -7.785 1 95.94 268 GLY A CA 1
ATOM 2102 C C . GLY A 1 268 ? -9.414 16 -8.43 1 95.94 268 GLY A C 1
ATOM 2103 O O . GLY A 1 268 ? -10.195 15.062 -8.523 1 95.94 268 GLY A O 1
ATOM 2104 N N . TYR A 1 269 ? -8.164 15.922 -8.859 1 94.62 269 TYR A N 1
ATOM 2105 C CA . TYR A 1 269 ? -7.625 14.719 -9.484 1 94.62 269 TYR A CA 1
ATOM 2106 C C . TYR A 1 269 ? -7.551 13.578 -8.477 1 94.62 269 TYR A C 1
ATOM 2108 O O . TYR A 1 269 ? -7.879 12.43 -8.805 1 94.62 269 TYR A O 1
ATOM 2116 N N . ILE A 1 270 ? -7.164 13.883 -7.289 1 96 270 ILE A N 1
ATOM 2117 C CA . ILE A 1 270 ? -7.059 12.883 -6.234 1 96 270 ILE A CA 1
ATOM 2118 C C . ILE A 1 270 ? -8.438 12.297 -5.938 1 96 270 ILE A C 1
ATOM 2120 O O . ILE A 1 270 ? -8.602 11.078 -5.895 1 96 270 ILE A O 1
ATOM 2124 N N . LEU A 1 271 ? -9.422 13.156 -5.805 1 96 271 LEU A N 1
ATOM 2125 C CA . LEU A 1 271 ? -10.773 12.734 -5.457 1 96 271 LEU A CA 1
ATOM 2126 C C . LEU A 1 271 ? -11.391 11.922 -6.59 1 96 271 LEU A C 1
ATOM 2128 O O . LEU A 1 271 ? -12.078 10.93 -6.34 1 96 271 LEU A O 1
ATOM 2132 N N . ALA A 1 272 ? -11.156 12.328 -7.844 1 94.19 272 ALA A N 1
ATOM 2133 C CA . ALA A 1 272 ? -11.695 11.609 -8.992 1 94.19 272 ALA A CA 1
ATOM 2134 C C . ALA A 1 272 ? -11.219 10.156 -9 1 94.19 272 ALA A C 1
ATOM 2136 O O . ALA A 1 272 ? -11.992 9.242 -9.297 1 94.19 272 ALA A O 1
ATOM 2137 N N . GLU A 1 273 ? -10.008 9.992 -8.648 1 91.88 273 GLU A N 1
ATOM 2138 C CA . GLU A 1 273 ? -9.438 8.656 -8.617 1 91.88 273 GLU A CA 1
ATOM 2139 C C . GLU A 1 273 ? -9.945 7.859 -7.422 1 91.88 273 GLU A C 1
ATOM 2141 O O . GLU A 1 273 ? -10.344 6.699 -7.562 1 91.88 273 GLU A O 1
ATOM 2146 N N . MET A 1 274 ? -9.977 8.508 -6.332 1 92.19 274 MET A N 1
ATOM 2147 C CA . MET A 1 274 ? -10.273 7.828 -5.074 1 92.19 274 MET A CA 1
ATOM 2148 C C . MET A 1 274 ? -11.758 7.492 -4.977 1 92.19 274 MET A C 1
ATOM 2150 O O . MET A 1 274 ? -12.133 6.484 -4.375 1 92.19 274 MET A O 1
ATOM 2154 N N . GLN A 1 275 ? -12.633 8.305 -5.621 1 92.81 275 GLN A N 1
ATOM 2155 C CA . GLN A 1 275 ? -14.062 8.203 -5.348 1 92.81 275 GLN A CA 1
ATOM 2156 C C . GLN A 1 275 ? -14.789 7.512 -6.492 1 92.81 275 GLN A C 1
ATOM 2158 O O . GLN A 1 275 ? -15.977 7.188 -6.375 1 92.81 275 GLN A O 1
ATOM 2163 N N . VAL A 1 276 ? -14.133 7.227 -7.559 1 88.88 276 VAL A N 1
ATOM 2164 C CA . VAL A 1 276 ? -14.773 6.809 -8.797 1 88.88 276 VAL A CA 1
ATOM 2165 C C . VAL A 1 276 ? -15.562 5.52 -8.562 1 88.88 276 VAL A C 1
ATOM 2167 O O . VAL A 1 276 ? -16.719 5.402 -8.977 1 88.88 276 VAL A O 1
ATOM 2170 N N . LEU A 1 277 ? -15.016 4.578 -7.938 1 84.75 277 LEU A N 1
ATOM 2171 C CA . LEU A 1 277 ? -15.656 3.273 -7.777 1 84.75 277 LEU A CA 1
ATOM 2172 C C . LEU A 1 277 ? -16.859 3.365 -6.844 1 84.75 277 LEU A C 1
ATOM 2174 O O . LEU A 1 277 ? -17.922 2.836 -7.148 1 84.75 277 LEU A O 1
ATOM 2178 N N . ALA A 1 278 ? -16.703 4 -5.738 1 85.69 278 ALA A N 1
ATOM 2179 C CA . ALA A 1 278 ? -17.797 4.16 -4.777 1 85.69 278 ALA A CA 1
ATOM 2180 C C . ALA A 1 278 ? -18.969 4.902 -5.406 1 85.69 278 ALA A C 1
ATOM 2182 O O . ALA A 1 278 ? -20.141 4.527 -5.199 1 85.69 278 ALA A O 1
ATOM 2183 N N . ARG A 1 279 ? -18.656 5.895 -6.133 1 88.75 279 ARG A N 1
ATOM 2184 C CA . ARG A 1 279 ? -19.703 6.738 -6.695 1 88.75 279 ARG A CA 1
ATOM 2185 C C . ARG A 1 279 ? -20.375 6.055 -7.879 1 88.75 279 ARG A C 1
ATOM 2187 O O . ARG A 1 279 ? -21.484 6.43 -8.266 1 88.75 279 ARG A O 1
ATOM 2194 N N . LYS A 1 280 ? -19.719 5.113 -8.531 1 84.06 280 LYS A N 1
ATOM 2195 C CA . LYS A 1 280 ? -20.344 4.332 -9.594 1 84.06 280 LYS A CA 1
ATOM 2196 C C . LYS A 1 280 ? -21.375 3.357 -9.023 1 84.06 280 LYS A C 1
ATOM 2198 O O . LYS A 1 280 ? -22.25 2.889 -9.742 1 84.06 280 LYS A O 1
ATOM 2203 N N . HIS A 1 281 ? -21.234 2.98 -7.797 1 79.38 281 HIS A N 1
ATOM 2204 C CA . HIS A 1 281 ? -22.172 2.062 -7.148 1 79.38 281 HIS A CA 1
ATOM 2205 C C . HIS A 1 281 ? -22.672 2.637 -5.828 1 79.38 281 HIS A C 1
ATOM 2207 O O . HIS A 1 281 ? -22.469 2.043 -4.77 1 79.38 281 HIS A O 1
ATOM 2213 N N . PRO A 1 282 ? -23.484 3.678 -6.148 1 68.31 282 PRO A N 1
ATOM 2214 C CA . PRO A 1 282 ? -23.953 4.34 -4.93 1 68.31 282 PRO A CA 1
ATOM 2215 C C . PRO A 1 282 ? -24.875 3.453 -4.098 1 68.31 282 PRO A C 1
ATOM 2217 O O . PRO A 1 282 ? -25.703 2.727 -4.652 1 68.31 282 PRO A O 1
ATOM 2220 N N . GLY A 1 283 ? -24.672 3.387 -2.908 1 64.44 283 GLY A N 1
ATOM 2221 C CA . GLY A 1 283 ? -25.562 2.648 -2.029 1 64.44 283 GLY A CA 1
ATOM 2222 C C . GLY A 1 283 ? -25.203 1.183 -1.899 1 64.44 283 GLY A C 1
ATOM 2223 O O . GLY A 1 283 ? -25.828 0.445 -1.14 1 64.44 283 GLY A O 1
ATOM 2224 N N . ALA A 1 284 ? -24.297 0.821 -2.779 1 62.47 284 ALA A N 1
ATOM 2225 C CA . ALA A 1 284 ? -23.875 -0.572 -2.666 1 62.47 284 ALA A CA 1
ATOM 2226 C C . ALA A 1 284 ? -23.312 -0.862 -1.281 1 62.47 284 ALA A C 1
ATOM 2228 O O . ALA A 1 284 ? -22.594 -0.031 -0.708 1 62.47 284 ALA A O 1
ATOM 2229 N N . THR A 1 285 ? -24.062 -1.639 -0.558 1 60.53 285 THR A N 1
ATOM 2230 C CA . THR A 1 285 ? -23.484 -2.123 0.688 1 60.53 285 THR A CA 1
ATOM 2231 C C . THR A 1 285 ? -22.5 -3.26 0.418 1 60.53 285 THR A C 1
ATOM 2233 O O . THR A 1 285 ? -22.875 -4.301 -0.123 1 60.53 285 THR A O 1
ATOM 2236 N N . TRP A 1 286 ? -21.297 -2.746 0.365 1 55.75 286 TRP A N 1
ATOM 2237 C CA . TRP A 1 286 ? -20.297 -3.746 0.051 1 55.75 286 TRP A CA 1
ATOM 2238 C C . TRP A 1 286 ? -20.047 -4.672 1.24 1 55.75 286 TRP A C 1
ATOM 2240 O O . TRP A 1 286 ? -20.062 -4.227 2.391 1 55.75 286 TRP A O 1
ATOM 2250 N N . MET B 1 1 ? -36.188 -14.141 13.711 1 23.38 1 MET B N 1
ATOM 2251 C CA . MET B 1 1 ? -35.156 -15.172 13.695 1 23.38 1 MET B CA 1
ATOM 2252 C C . MET B 1 1 ? -33.969 -14.742 12.859 1 23.38 1 MET B C 1
ATOM 2254 O O . MET B 1 1 ? -32.875 -15.32 12.961 1 23.38 1 MET B O 1
ATOM 2258 N N . LYS B 1 2 ? -34.312 -14.117 11.688 1 27.03 2 LYS B N 1
ATOM 2259 C CA . LYS B 1 2 ? -33.312 -13.789 10.656 1 27.03 2 LYS B CA 1
ATOM 2260 C C . LYS B 1 2 ? -32.406 -12.656 11.102 1 27.03 2 LYS B C 1
ATOM 2262 O O . LYS B 1 2 ? -31.531 -12.227 10.352 1 27.03 2 LYS B O 1
ATOM 2267 N N . SER B 1 3 ? -32.719 -11.992 12.055 1 30.72 3 SER B N 1
ATOM 2268 C CA . SER B 1 3 ? -32 -10.797 12.492 1 30.72 3 SER B CA 1
ATOM 2269 C C . SER B 1 3 ? -30.688 -11.164 13.164 1 30.72 3 SER B C 1
ATOM 2271 O O . SER B 1 3 ? -29.781 -10.328 13.266 1 30.72 3 SER B O 1
ATOM 2273 N N . ASP B 1 4 ? -30.625 -12.305 13.875 1 31.55 4 ASP B N 1
ATOM 2274 C CA . ASP B 1 4 ? -29.484 -12.656 14.719 1 31.55 4 ASP B CA 1
ATOM 2275 C C . ASP B 1 4 ? -28.297 -13.141 13.883 1 31.55 4 ASP B C 1
ATOM 2277 O O . ASP B 1 4 ? -27.188 -13.266 14.398 1 31.55 4 ASP B O 1
ATOM 2281 N N . GLU B 1 5 ? -28.641 -13.789 12.727 1 29.09 5 GLU B N 1
ATOM 2282 C CA . GLU B 1 5 ? -27.531 -14.375 11.961 1 29.09 5 GLU B CA 1
ATOM 2283 C C . GLU B 1 5 ? -26.688 -13.297 11.289 1 29.09 5 GLU B C 1
ATOM 2285 O O . GLU B 1 5 ? -25.594 -13.57 10.82 1 29.09 5 GLU B O 1
ATOM 2290 N N . LEU B 1 6 ? -27.25 -12.141 11.086 1 30.3 6 LEU B N 1
ATOM 2291 C CA . LEU B 1 6 ? -26.469 -11.078 10.453 1 30.3 6 LEU B CA 1
ATOM 2292 C C . LEU B 1 6 ? -25.422 -10.531 11.414 1 30.3 6 LEU B C 1
ATOM 2294 O O . LEU B 1 6 ? -24.438 -9.938 10.984 1 30.3 6 LEU B O 1
ATOM 2298 N N . ASP B 1 7 ? -25.703 -10.594 12.672 1 31.36 7 ASP B N 1
ATOM 2299 C CA . ASP B 1 7 ? -24.766 -10.055 13.648 1 31.36 7 ASP B CA 1
ATOM 2300 C C . ASP B 1 7 ? -23.5 -10.914 13.719 1 31.36 7 ASP B C 1
ATOM 2302 O O . ASP B 1 7 ? -22.406 -10.398 13.945 1 31.36 7 ASP B O 1
ATOM 2306 N N . ALA B 1 8 ? -23.562 -12.203 13.539 1 34.69 8 ALA B N 1
ATOM 2307 C CA . ALA B 1 8 ? -22.391 -13.078 13.672 1 34.69 8 ALA B CA 1
ATOM 2308 C C . ALA B 1 8 ? -21.453 -12.922 12.477 1 34.69 8 ALA B C 1
ATOM 2310 O O . ALA B 1 8 ? -20.234 -13.055 12.617 1 34.69 8 ALA B O 1
ATOM 2311 N N . THR B 1 9 ? -21.984 -12.695 11.344 1 31.28 9 THR B N 1
ATOM 2312 C CA . THR B 1 9 ? -21.188 -12.602 10.125 1 31.28 9 THR B CA 1
ATOM 2313 C C . THR B 1 9 ? -20.375 -11.305 10.109 1 31.28 9 THR B C 1
ATOM 2315 O O . THR B 1 9 ? -19.25 -11.273 9.609 1 31.28 9 THR B O 1
ATOM 2318 N N . LEU B 1 10 ? -20.875 -10.289 10.75 1 33 10 LEU B N 1
ATOM 2319 C CA . LEU B 1 10 ? -20.156 -9.023 10.859 1 33 10 LEU B CA 1
ATOM 2320 C C . LEU B 1 10 ? -19.016 -9.141 11.859 1 33 10 LEU B C 1
ATOM 2322 O O . LEU B 1 10 ? -17.984 -8.477 11.719 1 33 10 LEU B O 1
ATOM 2326 N N . ASP B 1 11 ? -19.188 -9.906 12.891 1 35.38 11 ASP B N 1
ATOM 2327 C CA . ASP B 1 11 ? -18.156 -10.094 13.898 1 35.38 11 ASP B CA 1
ATOM 2328 C C . ASP B 1 11 ? -16.938 -10.789 13.297 1 35.38 11 ASP B C 1
ATOM 2330 O O . ASP B 1 11 ? -15.805 -10.586 13.758 1 35.38 11 ASP B O 1
ATOM 2334 N N . SER B 1 12 ? -17.156 -11.656 12.383 1 33.84 12 SER B N 1
ATOM 2335 C CA . SER B 1 12 ? -16.047 -12.414 11.805 1 33.84 12 SER B CA 1
ATOM 2336 C C . SER B 1 12 ? -15.203 -11.539 10.875 1 33.84 12 SER B C 1
ATOM 2338 O O . SER B 1 12 ? -14.016 -11.805 10.664 1 33.84 12 SER B O 1
ATOM 2340 N N . PHE B 1 13 ? -15.836 -10.57 10.297 1 35.66 13 PHE B N 1
ATOM 2341 C CA . PHE B 1 13 ? -15.109 -9.664 9.414 1 35.66 13 PHE B CA 1
ATOM 2342 C C . PHE B 1 13 ? -14.164 -8.773 10.211 1 35.66 13 PHE B C 1
ATOM 2344 O O . PHE B 1 13 ? -13.117 -8.359 9.711 1 35.66 13 PHE B O 1
ATOM 2351 N N . GLY B 1 14 ? -14.633 -8.359 11.32 1 36.5 14 GLY B N 1
ATOM 2352 C CA . GLY B 1 14 ? -13.781 -7.59 12.219 1 36.5 14 GLY B CA 1
ATOM 2353 C C . GLY B 1 14 ? -12.516 -8.32 12.609 1 36.5 14 GLY B C 1
ATOM 2354 O O . GLY B 1 14 ? -11.445 -7.719 12.695 1 36.5 14 GLY B O 1
ATOM 2355 N N . ASP B 1 15 ? -12.633 -9.539 12.789 1 36.69 15 ASP B N 1
ATOM 2356 C CA . ASP B 1 15 ? -11.523 -10.383 13.219 1 36.69 15 ASP B CA 1
ATOM 2357 C C . ASP B 1 15 ? -10.539 -10.625 12.078 1 36.69 15 ASP B C 1
ATOM 2359 O O . ASP B 1 15 ? -9.328 -10.695 12.297 1 36.69 15 ASP B O 1
ATOM 2363 N N . ALA B 1 16 ? -11 -10.852 10.93 1 37.88 16 ALA B N 1
ATOM 2364 C CA . ALA B 1 16 ? -10.102 -11.102 9.805 1 37.88 16 ALA B CA 1
ATOM 2365 C C . ALA B 1 16 ? -9.258 -9.867 9.5 1 37.88 16 ALA B C 1
ATOM 2367 O O . ALA B 1 16 ? -8.078 -9.984 9.156 1 37.88 16 ALA B O 1
ATOM 2368 N N . LEU B 1 17 ? -9.891 -8.695 9.555 1 37.16 17 LEU B N 1
ATOM 2369 C CA . LEU B 1 17 ? -9.125 -7.473 9.352 1 37.16 17 LEU B CA 1
ATOM 2370 C C . LEU B 1 17 ? -8.102 -7.277 10.469 1 37.16 17 LEU B C 1
ATOM 2372 O O . LEU B 1 17 ? -7.043 -6.691 10.25 1 37.16 17 LEU B O 1
ATOM 2376 N N . ALA B 1 18 ? -8.531 -7.742 11.672 1 38.88 18 ALA B N 1
ATOM 2377 C CA . ALA B 1 18 ? -7.648 -7.684 12.836 1 38.88 18 ALA B CA 1
ATOM 2378 C C . ALA B 1 18 ? -6.43 -8.578 12.641 1 38.88 18 ALA B C 1
ATOM 2380 O O . ALA B 1 18 ? -5.375 -8.344 13.234 1 38.88 18 ALA B O 1
ATOM 2381 N N . SER B 1 19 ? -6.766 -9.641 11.922 1 34.94 19 SER B N 1
ATOM 2382 C CA . SER B 1 19 ? -5.648 -10.562 11.719 1 34.94 19 SER B CA 1
ATOM 2383 C C . SER B 1 19 ? -4.559 -9.93 10.859 1 34.94 19 SER B C 1
ATOM 2385 O O . SER B 1 19 ? -3.371 -10.164 11.094 1 34.94 19 SER B O 1
ATOM 2387 N N . ALA B 1 20 ? -4.977 -9.133 9.844 1 36.16 20 ALA B N 1
ATOM 2388 C CA . ALA B 1 20 ? -3.92 -8.594 8.984 1 36.16 20 ALA B CA 1
ATOM 2389 C C . ALA B 1 20 ? -3.029 -7.629 9.766 1 36.16 20 ALA B C 1
ATOM 2391 O O . ALA B 1 20 ? -1.942 -7.27 9.305 1 36.16 20 ALA B O 1
ATOM 2392 N N . THR B 1 21 ? -3.629 -7.027 10.703 1 32.84 21 THR B N 1
ATOM 2393 C CA . THR B 1 21 ? -2.836 -6.082 11.484 1 32.84 21 THR B CA 1
ATOM 2394 C C . THR B 1 21 ? -1.962 -6.816 12.5 1 32.84 21 THR B C 1
ATOM 2396 O O . THR B 1 21 ? -1.131 -6.199 13.172 1 32.84 21 THR B O 1
ATOM 2399 N N . ARG B 1 22 ? -2.422 -8 12.773 1 31.42 22 ARG B N 1
ATOM 2400 C CA . ARG B 1 22 ? -1.631 -8.641 13.82 1 31.42 22 ARG B CA 1
ATOM 2401 C C . ARG B 1 22 ? -0.285 -9.109 13.281 1 31.42 22 ARG B C 1
ATOM 2403 O O . ARG B 1 22 ? -0.18 -10.211 12.742 1 31.42 22 ARG B O 1
ATOM 2410 N N . VAL B 1 23 ? 0.442 -8.25 12.719 1 32.53 23 VAL B N 1
ATOM 2411 C CA . VAL B 1 23 ? 1.796 -8.711 12.43 1 32.53 23 VAL B CA 1
ATOM 2412 C C . VAL B 1 23 ? 2.439 -9.258 13.703 1 32.53 23 VAL B C 1
ATOM 2414 O O . VAL B 1 23 ? 2.6 -8.531 14.68 1 32.53 23 VAL B O 1
ATOM 2417 N N . THR B 1 24 ? 2.156 -10.422 14.07 1 31.52 24 THR B N 1
ATOM 2418 C CA . THR B 1 24 ? 2.883 -11.062 15.164 1 31.52 24 THR B CA 1
ATOM 2419 C C . THR B 1 24 ? 4.387 -10.844 15.016 1 31.52 24 THR B C 1
ATOM 2421 O O . THR B 1 24 ? 4.973 -11.195 13.984 1 31.52 24 THR B O 1
ATOM 2424 N N . PRO B 1 25 ? 4.965 -9.938 15.688 1 37.22 25 PRO B N 1
ATOM 2425 C CA . PRO B 1 25 ? 6.426 -9.859 15.695 1 37.22 25 PRO B CA 1
ATOM 2426 C C . PRO B 1 25 ? 7.086 -11.234 15.828 1 37.22 25 PRO B C 1
ATOM 2428 O O . PRO B 1 25 ? 8.234 -11.328 16.266 1 37.22 25 PRO B O 1
ATOM 2431 N N . GLY B 1 26 ? 6.387 -12.211 15.648 1 38.97 26 GLY B N 1
ATOM 2432 C CA . GLY B 1 26 ? 7.168 -13.406 15.93 1 38.97 26 GLY B CA 1
ATOM 2433 C C . GLY B 1 26 ? 8.43 -13.5 15.086 1 38.97 26 GLY B C 1
ATOM 2434 O O . GLY B 1 26 ? 8.625 -12.719 14.156 1 38.97 26 GLY B O 1
ATOM 2435 N N . ASN B 1 27 ? 9.422 -14.273 15.562 1 53.38 27 ASN B N 1
ATOM 2436 C CA . ASN B 1 27 ? 10.719 -14.664 15 1 53.38 27 ASN B CA 1
ATOM 2437 C C . ASN B 1 27 ? 10.586 -15.094 13.539 1 53.38 27 ASN B C 1
ATOM 2439 O O . ASN B 1 27 ? 11.086 -16.156 13.156 1 53.38 27 ASN B O 1
ATOM 2443 N N . ALA B 1 28 ? 9.664 -14.398 12.805 1 65.31 28 ALA B N 1
ATOM 2444 C CA . ALA B 1 28 ? 9.516 -14.852 11.422 1 65.31 28 ALA B CA 1
ATOM 2445 C C . ALA B 1 28 ? 10.703 -14.406 10.57 1 65.31 28 ALA B C 1
ATOM 2447 O O . ALA B 1 28 ? 11.219 -13.297 10.734 1 65.31 28 ALA B O 1
ATOM 2448 N N . LEU B 1 29 ? 11.086 -15.273 9.766 1 78.75 29 LEU B N 1
ATOM 2449 C CA . LEU B 1 29 ? 12.227 -15.117 8.875 1 78.75 29 LEU B CA 1
ATOM 2450 C C . LEU B 1 29 ? 12.047 -13.914 7.957 1 78.75 29 LEU B C 1
ATOM 2452 O O . LEU B 1 29 ? 11.023 -13.789 7.289 1 78.75 29 LEU B O 1
ATOM 2456 N N . ARG B 1 30 ? 12.93 -12.969 8.086 1 86.12 30 ARG B N 1
ATOM 2457 C CA . ARG B 1 30 ? 12.938 -11.781 7.234 1 86.12 30 ARG B CA 1
ATOM 2458 C C . ARG B 1 30 ? 13.961 -11.922 6.109 1 86.12 30 ARG B C 1
ATOM 2460 O O . ARG B 1 30 ? 14.922 -12.688 6.23 1 86.12 30 ARG B O 1
ATOM 2467 N N . PRO B 1 31 ? 13.719 -11.188 4.984 1 87.62 31 PRO B N 1
ATOM 2468 C CA . PRO B 1 31 ? 14.719 -11.211 3.908 1 87.62 31 PRO B CA 1
ATOM 2469 C C . PRO B 1 31 ? 16.125 -10.914 4.402 1 87.62 31 PRO B C 1
ATOM 2471 O O . PRO B 1 31 ? 17.094 -11.516 3.924 1 87.62 31 PRO B O 1
ATOM 2474 N N . GLU B 1 32 ? 16.219 -10.008 5.391 1 86.12 32 GLU B N 1
ATOM 2475 C CA . GLU B 1 32 ? 17.516 -9.656 5.957 1 86.12 32 GLU B CA 1
ATOM 2476 C C . GLU B 1 32 ? 18.141 -10.836 6.684 1 86.12 32 GLU B C 1
ATOM 2478 O O . GLU B 1 32 ? 19.359 -11.008 6.676 1 86.12 32 GLU B O 1
ATOM 2483 N N . ASP B 1 33 ? 17.312 -11.656 7.367 1 87.88 33 ASP B N 1
ATOM 2484 C CA . ASP B 1 33 ? 17.781 -12.859 8.039 1 87.88 33 ASP B CA 1
ATOM 2485 C C . ASP B 1 33 ? 18.297 -13.883 7.027 1 87.88 33 ASP B C 1
ATOM 2487 O O . ASP B 1 33 ? 19.312 -14.547 7.27 1 87.88 33 ASP B O 1
ATOM 2491 N N . ILE B 1 34 ? 17.672 -13.984 5.926 1 89.88 34 ILE B N 1
ATOM 2492 C CA . ILE B 1 34 ? 18.062 -14.906 4.863 1 89.88 34 ILE B CA 1
ATOM 2493 C C . ILE B 1 34 ? 19.422 -14.492 4.297 1 89.88 34 ILE B C 1
ATOM 2495 O O . ILE B 1 34 ? 20.297 -15.336 4.117 1 89.88 34 ILE B O 1
ATOM 2499 N N . ALA B 1 35 ? 19.562 -13.25 4.055 1 86.56 35 ALA B N 1
ATOM 2500 C CA . ALA B 1 35 ? 20.812 -12.719 3.523 1 86.56 35 ALA B CA 1
ATOM 2501 C C . ALA B 1 35 ? 21.953 -12.93 4.508 1 86.56 35 ALA B C 1
ATOM 2503 O O . ALA B 1 35 ? 23.078 -13.234 4.102 1 86.56 35 ALA B O 1
ATOM 2504 N N . GLN B 1 36 ? 21.672 -12.773 5.773 1 86.12 36 GLN B N 1
ATOM 2505 C CA . GLN B 1 36 ? 22.688 -12.898 6.812 1 86.12 36 GLN B CA 1
ATOM 2506 C C . GLN B 1 36 ? 23.109 -14.352 7 1 86.12 36 GLN B C 1
ATOM 2508 O O . GLN B 1 36 ? 24.281 -14.633 7.254 1 86.12 36 GLN B O 1
ATOM 2513 N N . ASP B 1 37 ? 22.094 -15.211 6.957 1 84.75 37 ASP B N 1
ATOM 2514 C CA . ASP B 1 37 ? 22.438 -16.625 7.039 1 84.75 37 ASP B CA 1
ATOM 2515 C C . ASP B 1 37 ? 23.406 -17.031 5.93 1 84.75 37 ASP B C 1
ATOM 2517 O O . ASP B 1 37 ? 24.344 -17.797 6.168 1 84.75 37 ASP B O 1
ATOM 2521 N N . GLY B 1 38 ? 23.156 -16.578 4.754 1 84.81 38 GLY B N 1
ATOM 2522 C CA . GLY B 1 38 ? 24.125 -16.641 3.678 1 84.81 38 GLY B CA 1
ATOM 2523 C C . GLY B 1 38 ? 24.234 -18.031 3.053 1 84.81 38 GLY B C 1
ATOM 2524 O O . GLY B 1 38 ? 25.172 -18.281 2.279 1 84.81 38 GLY B O 1
ATOM 2525 N N . VAL B 1 39 ? 23.422 -18.953 3.467 1 89.19 39 VAL B N 1
ATOM 2526 C CA . VAL B 1 39 ? 23.453 -20.266 2.826 1 89.19 39 VAL B CA 1
ATOM 2527 C C . VAL B 1 39 ? 23.109 -20.125 1.346 1 89.19 39 VAL B C 1
ATOM 2529 O O . VAL B 1 39 ? 22 -19.703 0.996 1 89.19 39 VAL B O 1
ATOM 2532 N N . LYS B 1 40 ? 24.031 -20.5 0.506 1 94.94 40 LYS B N 1
ATOM 2533 C CA . LYS B 1 40 ? 23.828 -20.375 -0.935 1 94.94 40 LYS B CA 1
ATOM 2534 C C . LYS B 1 40 ? 23.047 -21.578 -1.476 1 94.94 40 LYS B C 1
ATOM 2536 O O . LYS B 1 40 ? 23.484 -22.719 -1.309 1 94.94 40 LYS B O 1
ATOM 2541 N N . PRO B 1 41 ? 21.953 -21.312 -2.084 1 98.06 41 PRO B N 1
ATOM 2542 C CA . PRO B 1 41 ? 21.234 -22.422 -2.721 1 98.06 41 PRO B CA 1
ATOM 2543 C C . PRO B 1 41 ? 21.938 -22.922 -3.982 1 98.06 41 PRO B C 1
ATOM 2545 O O . PRO B 1 41 ? 22.797 -22.219 -4.539 1 98.06 41 PRO B O 1
ATOM 2548 N N . SER B 1 42 ? 21.609 -24.172 -4.332 1 97.88 42 SER B N 1
ATOM 2549 C CA . SER B 1 42 ? 22.047 -24.641 -5.645 1 97.88 42 SER B CA 1
ATOM 2550 C C . SER B 1 42 ? 21.406 -23.844 -6.762 1 97.88 42 SER B C 1
ATOM 2552 O O . SER B 1 42 ? 20.422 -23.141 -6.539 1 97.88 42 SER B O 1
ATOM 2554 N N . GLU B 1 43 ? 21.938 -23.953 -7.891 1 98.25 43 GLU B N 1
ATOM 2555 C CA . GLU B 1 43 ? 21.391 -23.25 -9.055 1 98.25 43 GLU B CA 1
ATOM 2556 C C . GLU B 1 43 ? 19.922 -23.594 -9.273 1 98.25 43 GLU B C 1
ATOM 2558 O O . GLU B 1 43 ? 19.094 -22.719 -9.508 1 98.25 43 GLU B O 1
ATOM 2563 N N . ALA B 1 44 ? 19.594 -24.844 -9.172 1 98.56 44 ALA B N 1
ATOM 2564 C CA . ALA B 1 44 ? 18.219 -25.297 -9.398 1 98.56 44 ALA B CA 1
ATOM 2565 C C . ALA B 1 44 ? 17.281 -24.75 -8.336 1 98.56 44 ALA B C 1
ATOM 2567 O O . ALA B 1 44 ? 16.172 -24.312 -8.656 1 98.56 44 ALA B O 1
ATOM 2568 N N . VAL B 1 45 ? 17.734 -24.734 -7.105 1 98.69 45 VAL B N 1
ATOM 2569 C CA . VAL B 1 45 ? 16.922 -24.219 -6.012 1 98.69 45 VAL B CA 1
ATOM 2570 C C . VAL B 1 45 ? 16.734 -22.703 -6.184 1 98.69 45 VAL B C 1
ATOM 2572 O O . VAL B 1 45 ? 15.648 -22.188 -5.949 1 98.69 45 VAL B O 1
ATOM 2575 N N . ALA B 1 46 ? 17.781 -22.047 -6.629 1 98.75 46 ALA B N 1
ATOM 2576 C CA . ALA B 1 46 ? 17.703 -20.609 -6.867 1 98.75 46 ALA B CA 1
ATOM 2577 C C . ALA B 1 46 ? 16.688 -20.281 -7.961 1 98.75 46 ALA B C 1
ATOM 2579 O O . ALA B 1 46 ? 15.914 -19.344 -7.832 1 98.75 46 ALA B O 1
ATOM 2580 N N . GLN B 1 47 ? 16.719 -21.094 -8.961 1 98.62 47 GLN B N 1
ATOM 2581 C CA . GLN B 1 47 ? 15.766 -20.891 -10.047 1 98.62 47 GLN B CA 1
ATOM 2582 C C . GLN B 1 47 ? 14.328 -21.094 -9.562 1 98.62 47 GLN B C 1
ATOM 2584 O O . GLN B 1 47 ? 13.422 -20.359 -9.969 1 98.62 47 GLN B O 1
ATOM 2589 N N . TYR B 1 48 ? 14.141 -22.078 -8.75 1 98.81 48 TYR B N 1
ATOM 2590 C CA . TYR B 1 48 ? 12.82 -22.328 -8.188 1 98.81 48 TYR B CA 1
ATOM 2591 C C . TYR B 1 48 ? 12.375 -21.172 -7.305 1 98.81 48 TYR B C 1
ATOM 2593 O O . TYR B 1 48 ? 11.242 -20.688 -7.422 1 98.81 48 TYR B O 1
ATOM 2601 N N . ALA B 1 49 ? 13.273 -20.703 -6.445 1 98.81 49 ALA B N 1
ATOM 2602 C CA . ALA B 1 49 ? 12.984 -19.547 -5.598 1 98.81 49 ALA B CA 1
ATOM 2603 C C . ALA B 1 49 ? 12.688 -18.312 -6.438 1 98.81 49 ALA B C 1
ATOM 2605 O O . ALA B 1 49 ? 11.797 -17.531 -6.102 1 98.81 49 ALA B O 1
ATOM 2606 N N . LEU B 1 50 ? 13.367 -18.156 -7.5 1 98.88 50 LEU B N 1
ATOM 2607 C CA . LEU B 1 50 ? 13.156 -17.031 -8.414 1 98.88 50 LEU B CA 1
ATOM 2608 C C . LEU B 1 50 ? 11.75 -17.062 -8.992 1 98.88 50 LEU B C 1
ATOM 2610 O O . LEU B 1 50 ? 11.086 -16.031 -9.078 1 98.88 50 LEU B O 1
ATOM 2614 N N . ARG B 1 51 ? 11.25 -18.25 -9.352 1 98.62 51 ARG B N 1
ATOM 2615 C CA . ARG B 1 51 ? 9.906 -18.406 -9.906 1 98.62 51 ARG B CA 1
ATOM 2616 C C . ARG B 1 51 ? 8.844 -17.938 -8.906 1 98.62 51 ARG B C 1
ATOM 2618 O O . ARG B 1 51 ? 7.945 -17.172 -9.258 1 98.62 51 ARG B O 1
ATOM 2625 N N . LEU B 1 52 ? 9.016 -18.375 -7.715 1 98.75 52 LEU B N 1
ATOM 2626 C CA . LEU B 1 52 ? 8.062 -18.016 -6.668 1 98.75 52 LEU B CA 1
ATOM 2627 C C . LEU B 1 52 ? 8.141 -16.531 -6.348 1 98.75 52 LEU B C 1
ATOM 2629 O O . LEU B 1 52 ? 7.105 -15.883 -6.148 1 98.75 52 LEU B O 1
ATOM 2633 N N . GLY B 1 53 ? 9.352 -16.016 -6.332 1 98.81 53 GLY B N 1
ATOM 2634 C CA . GLY B 1 53 ? 9.547 -14.594 -6.102 1 98.81 53 GLY B CA 1
ATOM 2635 C C . GLY B 1 53 ? 8.953 -13.727 -7.191 1 98.81 53 GLY B C 1
ATOM 2636 O O . GLY B 1 53 ? 8.32 -12.711 -6.902 1 98.81 53 GLY B O 1
ATOM 2637 N N . ASP B 1 54 ? 9.133 -14.141 -8.461 1 98.81 54 ASP B N 1
ATOM 2638 C CA . ASP B 1 54 ? 8.602 -13.398 -9.594 1 98.81 54 ASP B CA 1
ATOM 2639 C C . ASP B 1 54 ? 7.07 -13.359 -9.555 1 98.81 54 ASP B C 1
ATOM 2641 O O . ASP B 1 54 ? 6.465 -12.32 -9.82 1 98.81 54 ASP B O 1
ATOM 2645 N N . ASP B 1 55 ? 6.441 -14.477 -9.219 1 98.81 55 ASP B N 1
ATOM 2646 C CA . ASP B 1 55 ? 4.984 -14.508 -9.102 1 98.81 55 ASP B CA 1
ATOM 2647 C C . ASP B 1 55 ? 4.496 -13.492 -8.07 1 98.81 55 ASP B C 1
ATOM 2649 O O . ASP B 1 55 ? 3.578 -12.719 -8.344 1 98.81 55 ASP B O 1
ATOM 2653 N N . SER B 1 56 ? 5.137 -13.508 -6.926 1 98.75 56 SER B N 1
ATOM 2654 C CA . SER B 1 56 ? 4.73 -12.633 -5.832 1 98.75 56 SER B CA 1
ATOM 2655 C C . SER B 1 56 ? 4.996 -11.164 -6.168 1 98.75 56 SER B C 1
ATOM 2657 O O . SER B 1 56 ? 4.18 -10.297 -5.863 1 98.75 56 SER B O 1
ATOM 2659 N N . LEU B 1 57 ? 6.102 -10.914 -6.777 1 98.56 57 LEU B N 1
ATOM 2660 C CA . LEU B 1 57 ? 6.492 -9.555 -7.129 1 98.56 57 LEU B CA 1
ATOM 2661 C C . LEU B 1 57 ? 5.5 -8.945 -8.109 1 98.56 57 LEU B C 1
ATOM 2663 O O . LEU B 1 57 ? 4.98 -7.848 -7.879 1 98.56 57 LEU B O 1
ATOM 2667 N N . ILE B 1 58 ? 5.199 -9.672 -9.172 1 98.56 58 ILE B N 1
ATOM 2668 C CA . ILE B 1 58 ? 4.316 -9.156 -10.211 1 98.56 58 ILE B CA 1
ATOM 2669 C C . ILE B 1 58 ? 2.895 -9.031 -9.672 1 98.56 58 ILE B C 1
ATOM 2671 O O . ILE B 1 58 ? 2.201 -8.055 -9.953 1 98.56 58 ILE B O 1
ATOM 2675 N N . LEU B 1 59 ? 2.465 -10 -8.875 1 98.56 59 LEU B N 1
ATOM 2676 C CA . LEU B 1 59 ? 1.137 -9.914 -8.273 1 98.56 59 LEU B CA 1
ATOM 2677 C C . LEU B 1 59 ? 1.041 -8.727 -7.332 1 98.56 59 LEU B C 1
ATOM 2679 O O . LEU B 1 59 ? 0.027 -8.023 -7.309 1 98.56 59 LEU B O 1
ATOM 2683 N N . SER B 1 60 ? 2.076 -8.508 -6.543 1 97.88 60 SER B N 1
ATOM 2684 C CA . SER B 1 60 ? 2.107 -7.355 -5.645 1 97.88 60 SER B CA 1
ATOM 2685 C C . SER B 1 60 ? 1.977 -6.047 -6.414 1 97.88 60 SER B C 1
ATOM 2687 O O . SER B 1 60 ? 1.263 -5.137 -5.988 1 97.88 60 SER B O 1
ATOM 2689 N N . GLN B 1 61 ? 2.658 -5.973 -7.551 1 96.69 61 GLN B N 1
ATOM 2690 C CA . GLN B 1 61 ? 2.582 -4.785 -8.391 1 96.69 61 GLN B CA 1
ATOM 2691 C C . GLN B 1 61 ? 1.156 -4.551 -8.883 1 96.69 61 GLN B C 1
ATOM 2693 O O . GLN B 1 61 ? 0.67 -3.418 -8.875 1 96.69 61 GLN B O 1
ATOM 2698 N N . ARG B 1 62 ? 0.534 -5.586 -9.266 1 97.06 62 ARG B N 1
ATOM 2699 C CA . ARG B 1 62 ? -0.845 -5.477 -9.734 1 97.06 62 ARG B CA 1
ATOM 2700 C C . ARG B 1 62 ? -1.771 -5.039 -8.602 1 97.06 62 ARG B C 1
ATOM 2702 O O . ARG B 1 62 ? -2.629 -4.176 -8.789 1 97.06 62 ARG B O 1
ATOM 2709 N N . MET B 1 63 ? -1.552 -5.59 -7.445 1 96.81 63 MET B N 1
ATOM 2710 C CA . MET B 1 63 ? -2.422 -5.309 -6.309 1 96.81 63 MET B CA 1
ATOM 2711 C C . MET B 1 63 ? -2.209 -3.885 -5.801 1 96.81 63 MET B C 1
ATOM 2713 O O . MET B 1 63 ? -3.125 -3.275 -5.246 1 96.81 63 MET B O 1
ATOM 2717 N N . ALA B 1 64 ? -1.015 -3.33 -6.023 1 94.44 64 ALA B N 1
ATOM 2718 C CA . ALA B 1 64 ? -0.686 -1.986 -5.555 1 94.44 64 ALA B CA 1
ATOM 2719 C C . ALA B 1 64 ? -1.62 -0.947 -6.164 1 94.44 64 ALA B C 1
ATOM 2721 O O . ALA B 1 64 ? -1.88 0.096 -5.562 1 94.44 64 ALA B O 1
ATOM 2722 N N . HIS B 1 65 ? -2.189 -1.302 -7.27 1 88.94 65 HIS B N 1
ATOM 2723 C CA . HIS B 1 65 ? -3.148 -0.425 -7.934 1 88.94 65 HIS B CA 1
ATOM 2724 C C . HIS B 1 65 ? -4.344 -0.135 -7.031 1 88.94 65 HIS B C 1
ATOM 2726 O O . HIS B 1 65 ? -4.91 0.959 -7.078 1 88.94 65 HIS B O 1
ATOM 2732 N N . TRP B 1 66 ? -4.633 -1.046 -6.266 1 90.06 66 TRP B N 1
ATOM 2733 C CA . TRP B 1 66 ? -5.875 -0.966 -5.504 1 90.06 66 TRP B CA 1
ATOM 2734 C C . TRP B 1 66 ? -5.648 -0.273 -4.164 1 90.06 66 TRP B C 1
ATOM 2736 O O . TRP B 1 66 ? -6.605 0.03 -3.447 1 90.06 66 TRP B O 1
ATOM 2746 N N . VAL B 1 67 ? -4.371 0.005 -3.936 1 88.5 67 VAL B N 1
ATOM 2747 C CA . VAL B 1 67 ? -4.102 0.694 -2.68 1 88.5 67 VAL B CA 1
ATOM 2748 C C . VAL B 1 67 ? -4.602 2.135 -2.76 1 88.5 67 VAL B C 1
ATOM 2750 O O . VAL B 1 67 ? -4.078 2.939 -3.535 1 88.5 67 VAL B O 1
ATOM 2753 N N . SER B 1 68 ? -5.727 2.471 -2.082 1 84.56 68 SER B N 1
ATOM 2754 C CA . SER B 1 68 ? -6.398 3.764 -1.997 1 84.56 68 SER B CA 1
ATOM 2755 C C . SER B 1 68 ? -7.391 3.949 -3.139 1 84.56 68 SER B C 1
ATOM 2757 O O . SER B 1 68 ? -7.738 5.078 -3.49 1 84.56 68 SER B O 1
ATOM 2759 N N . ARG B 1 69 ? -7.805 2.828 -3.797 1 88.44 69 ARG B N 1
ATOM 2760 C CA . ARG B 1 69 ? -8.781 2.912 -4.875 1 88.44 69 ARG B CA 1
ATOM 2761 C C . ARG B 1 69 ? -9.938 1.95 -4.641 1 88.44 69 ARG B C 1
ATOM 2763 O O . ARG B 1 69 ? -10.758 1.727 -5.535 1 88.44 69 ARG B O 1
ATOM 2770 N N . ALA B 1 70 ? -9.945 1.388 -3.473 1 87.44 70 ALA B N 1
ATOM 2771 C CA . ALA B 1 70 ? -10.984 0.41 -3.156 1 87.44 70 ALA B CA 1
ATOM 2772 C C . ALA B 1 70 ? -12.32 1.097 -2.881 1 87.44 70 ALA B C 1
ATOM 2774 O O . ALA B 1 70 ? -12.367 2.314 -2.686 1 87.44 70 ALA B O 1
ATOM 2775 N N . PRO B 1 71 ? -13.344 0.342 -2.859 1 86.19 71 PRO B N 1
ATOM 2776 C CA . PRO B 1 71 ? -14.672 0.931 -2.697 1 86.19 71 PRO B CA 1
ATOM 2777 C C . PRO B 1 71 ? -14.945 1.398 -1.269 1 86.19 71 PRO B C 1
ATOM 2779 O O . PRO B 1 71 ? -15.875 2.166 -1.032 1 86.19 71 PRO B O 1
ATOM 2782 N N . GLU B 1 72 ? -14.203 0.91 -0.339 1 91.5 72 GLU B N 1
ATOM 2783 C CA . GLU B 1 72 ? -14.289 1.269 1.074 1 91.5 72 GLU B CA 1
ATOM 2784 C C . GLU B 1 72 ? -12.898 1.442 1.684 1 91.5 72 GLU B C 1
ATOM 2786 O O . GLU B 1 72 ? -11.953 0.779 1.27 1 91.5 72 GLU B O 1
ATOM 2791 N N . LEU B 1 73 ? -12.867 2.291 2.648 1 93.69 73 LEU B N 1
ATOM 2792 C CA . LEU B 1 73 ? -11.578 2.535 3.291 1 93.69 73 LEU B CA 1
ATOM 2793 C C . LEU B 1 73 ? -11.039 1.259 3.93 1 93.69 73 LEU B C 1
ATOM 2795 O O . LEU B 1 73 ? -9.844 0.98 3.855 1 93.69 73 LEU B O 1
ATOM 2799 N N . GLU B 1 74 ? -11.945 0.498 4.527 1 92.38 74 GLU B N 1
ATOM 2800 C CA . GLU B 1 74 ? -11.539 -0.77 5.129 1 92.38 74 GLU B CA 1
ATOM 2801 C C . GLU B 1 74 ? -10.945 -1.709 4.082 1 92.38 74 GLU B C 1
ATOM 2803 O O . GLU B 1 74 ? -9.977 -2.42 4.355 1 92.38 74 GLU B O 1
ATOM 2808 N N . GLU B 1 75 ? -11.531 -1.708 2.941 1 93.06 75 GLU B N 1
ATOM 2809 C CA . GLU B 1 75 ? -11.031 -2.533 1.847 1 93.06 75 GLU B CA 1
ATOM 2810 C C . GLU B 1 75 ? -9.672 -2.033 1.357 1 93.06 75 GLU B C 1
ATOM 2812 O O . GLU B 1 75 ? -8.812 -2.832 0.989 1 93.06 75 GLU B O 1
ATOM 2817 N N . ASP B 1 76 ? -9.508 -0.708 1.331 1 94.12 76 ASP B N 1
ATOM 2818 C CA . ASP B 1 76 ? -8.195 -0.15 1.007 1 94.12 76 ASP B CA 1
ATOM 2819 C C . ASP B 1 76 ? -7.121 -0.697 1.941 1 94.12 76 ASP B C 1
ATOM 2821 O O . ASP B 1 76 ? -6.023 -1.043 1.497 1 94.12 76 ASP B O 1
ATOM 2825 N N . VAL B 1 77 ? -7.43 -0.798 3.172 1 94.88 77 VAL B N 1
ATOM 2826 C CA . VAL B 1 77 ? -6.492 -1.303 4.168 1 94.88 77 VAL B CA 1
ATOM 2827 C C . VAL B 1 77 ? -6.203 -2.779 3.906 1 94.88 77 VAL B C 1
ATOM 2829 O O . VAL B 1 77 ? -5.047 -3.203 3.898 1 94.88 77 VAL B O 1
ATOM 2832 N N . ALA B 1 78 ? -7.254 -3.557 3.684 1 95.5 78 ALA B N 1
ATOM 2833 C CA . ALA B 1 78 ? -7.098 -4.988 3.443 1 95.5 78 ALA B CA 1
ATOM 2834 C C . ALA B 1 78 ? -6.227 -5.25 2.221 1 95.5 78 ALA B C 1
ATOM 2836 O O . ALA B 1 78 ? -5.273 -6.031 2.285 1 95.5 78 ALA B O 1
ATOM 2837 N N . LEU B 1 79 ? -6.527 -4.559 1.151 1 96.38 79 LEU B N 1
ATOM 2838 C CA . LEU B 1 79 ? -5.789 -4.762 -0.091 1 96.38 79 LEU B CA 1
ATOM 2839 C C . LEU B 1 79 ? -4.355 -4.254 0.038 1 96.38 79 LEU B C 1
ATOM 2841 O O . LEU B 1 79 ? -3.438 -4.82 -0.557 1 96.38 79 LEU B O 1
ATOM 2845 N N . GLY B 1 80 ? -4.176 -3.17 0.777 1 96.25 80 GLY B N 1
ATOM 2846 C CA . GLY B 1 80 ? -2.828 -2.715 1.069 1 96.25 80 GLY B CA 1
ATOM 2847 C C . GLY B 1 80 ? -1.998 -3.746 1.81 1 96.25 80 GLY B C 1
ATOM 2848 O O . GLY B 1 80 ? -0.843 -3.992 1.454 1 96.25 80 GLY B O 1
ATOM 2849 N N . ASN B 1 81 ? -2.592 -4.352 2.785 1 96.5 81 ASN B N 1
ATOM 2850 C CA . ASN B 1 81 ? -1.898 -5.383 3.549 1 96.5 81 ASN B CA 1
ATOM 2851 C C . ASN B 1 81 ? -1.554 -6.586 2.676 1 96.5 81 ASN B C 1
ATOM 2853 O O . ASN B 1 81 ? -0.455 -7.137 2.777 1 96.5 81 ASN B O 1
ATOM 2857 N N . ILE B 1 82 ? -2.467 -6.973 1.878 1 97.62 82 ILE B N 1
ATOM 2858 C CA . ILE B 1 82 ? -2.225 -8.086 0.967 1 97.62 82 ILE B CA 1
ATOM 2859 C C . ILE B 1 82 ? -1.054 -7.754 0.045 1 97.62 82 ILE B C 1
ATOM 2861 O O . ILE B 1 82 ? -0.168 -8.586 -0.167 1 97.62 82 ILE B O 1
ATOM 2865 N N . THR B 1 83 ? -1.065 -6.547 -0.451 1 97.81 83 THR B N 1
ATOM 2866 C CA . THR B 1 83 ? 0.008 -6.082 -1.323 1 97.81 83 THR B CA 1
ATOM 2867 C C . THR B 1 83 ? 1.359 -6.188 -0.622 1 97.81 83 THR B C 1
ATOM 2869 O O . THR B 1 83 ? 2.32 -6.711 -1.19 1 97.81 83 THR B O 1
ATOM 2872 N N . LEU B 1 84 ? 1.417 -5.773 0.598 1 96.81 84 LEU B N 1
ATOM 2873 C CA . LEU B 1 84 ? 2.668 -5.77 1.35 1 96.81 84 LEU B CA 1
ATOM 2874 C C . LEU B 1 84 ? 3.102 -7.191 1.693 1 96.81 84 LEU B C 1
ATOM 2876 O O . LEU B 1 84 ? 4.297 -7.492 1.708 1 96.81 84 LEU B O 1
ATOM 2880 N N . ASP B 1 85 ? 2.162 -8.07 1.973 1 97.69 85 ASP B N 1
ATOM 2881 C CA . ASP B 1 85 ? 2.484 -9.477 2.195 1 97.69 85 ASP B CA 1
ATOM 2882 C C . ASP B 1 85 ? 3.156 -10.086 0.967 1 97.69 85 ASP B C 1
ATOM 2884 O O . ASP B 1 85 ? 4.188 -10.75 1.083 1 97.69 85 ASP B O 1
ATOM 2888 N N . LEU B 1 86 ? 2.547 -9.828 -0.12 1 98.38 86 LEU B N 1
ATOM 2889 C CA . LEU B 1 86 ? 3.078 -10.352 -1.371 1 98.38 86 LEU B CA 1
ATOM 2890 C C . LEU B 1 86 ? 4.473 -9.805 -1.647 1 98.38 86 LEU B C 1
ATOM 2892 O O . LEU B 1 86 ? 5.355 -10.531 -2.105 1 98.38 86 LEU B O 1
ATOM 2896 N N . LEU B 1 87 ? 4.613 -8.555 -1.384 1 97.56 87 LEU B N 1
ATOM 2897 C CA . LEU B 1 87 ? 5.934 -7.957 -1.544 1 97.56 87 LEU B CA 1
ATOM 2898 C C . LEU B 1 87 ? 6.945 -8.609 -0.611 1 97.56 87 LEU B C 1
ATOM 2900 O O . LEU B 1 87 ? 8.094 -8.859 -1.003 1 97.56 87 LEU B O 1
ATOM 2904 N N . GLY B 1 88 ? 6.523 -8.883 0.583 1 97.19 88 GLY B N 1
ATOM 2905 C CA . GLY B 1 88 ? 7.375 -9.602 1.521 1 97.19 88 GLY B CA 1
ATOM 2906 C C . GLY B 1 88 ? 7.785 -10.977 1.027 1 97.19 88 GLY B C 1
ATOM 2907 O O . GLY B 1 88 ? 8.945 -11.367 1.156 1 97.19 88 GLY B O 1
ATOM 2908 N N . HIS B 1 89 ? 6.844 -11.711 0.451 1 98.44 89 HIS B N 1
ATOM 2909 C CA . HIS B 1 89 ? 7.164 -13 -0.157 1 98.44 89 HIS B CA 1
ATOM 2910 C C . HIS B 1 89 ? 8.211 -12.844 -1.252 1 98.44 89 HIS B C 1
ATOM 2912 O O . HIS B 1 89 ? 9.195 -13.586 -1.283 1 98.44 89 HIS B O 1
ATOM 2918 N N . ALA B 1 90 ? 7.973 -11.859 -2.076 1 98.56 90 ALA B N 1
ATOM 2919 C CA . ALA B 1 90 ? 8.891 -11.609 -3.182 1 98.56 90 ALA B CA 1
ATOM 2920 C C . ALA B 1 90 ? 10.305 -11.352 -2.67 1 98.56 90 ALA B C 1
ATOM 2922 O O . ALA B 1 90 ? 11.266 -11.945 -3.162 1 98.56 90 ALA B O 1
ATOM 2923 N N . ARG B 1 91 ? 10.406 -10.477 -1.687 1 98.12 91 ARG B N 1
ATOM 2924 C CA . ARG B 1 91 ? 11.719 -10.141 -1.138 1 98.12 91 ARG B CA 1
ATOM 2925 C C . ARG B 1 91 ? 12.414 -11.375 -0.581 1 98.12 91 ARG B C 1
ATOM 2927 O O . ARG B 1 91 ? 13.602 -11.594 -0.837 1 98.12 91 ARG B O 1
ATOM 2934 N N . SER B 1 92 ? 11.719 -12.211 0.131 1 98.38 92 SER B N 1
ATOM 2935 C CA . SER B 1 92 ? 12.312 -13.398 0.734 1 98.38 92 SER B CA 1
ATOM 2936 C C . SER B 1 92 ? 12.82 -14.367 -0.332 1 98.38 92 SER B C 1
ATOM 2938 O O . SER B 1 92 ? 13.969 -14.812 -0.276 1 98.38 92 SER B O 1
ATOM 2940 N N . PHE B 1 93 ? 11.977 -14.641 -1.308 1 98.75 93 PHE B N 1
ATOM 2941 C CA . PHE B 1 93 ? 12.352 -15.594 -2.35 1 98.75 93 PHE B CA 1
ATOM 2942 C C . PHE B 1 93 ? 13.477 -15.039 -3.213 1 98.75 93 PHE B C 1
ATOM 2944 O O . PHE B 1 93 ? 14.422 -15.758 -3.555 1 98.75 93 PHE B O 1
ATOM 2951 N N . LEU B 1 94 ? 13.398 -13.758 -3.559 1 98.69 94 LEU B N 1
ATOM 2952 C CA . LEU B 1 94 ? 14.406 -13.164 -4.434 1 98.69 94 LEU B CA 1
ATOM 2953 C C . LEU B 1 94 ? 15.742 -13.031 -3.709 1 98.69 94 LEU B C 1
ATOM 2955 O O . LEU B 1 94 ? 16.797 -13.211 -4.316 1 98.69 94 LEU B O 1
ATOM 2959 N N . THR B 1 95 ? 15.664 -12.672 -2.418 1 98.38 95 THR B N 1
ATOM 2960 C CA . THR B 1 95 ? 16.906 -12.625 -1.639 1 98.38 95 THR B CA 1
ATOM 2961 C C . THR B 1 95 ? 17.578 -14 -1.618 1 98.38 95 THR B C 1
ATOM 2963 O O . THR B 1 95 ? 18.781 -14.109 -1.854 1 98.38 95 THR B O 1
ATOM 2966 N N . TYR B 1 96 ? 16.797 -15.031 -1.358 1 98.56 96 TYR B N 1
ATOM 2967 C CA . TYR B 1 96 ? 17.344 -16.391 -1.309 1 98.56 96 TYR B CA 1
ATOM 2968 C C . TYR B 1 96 ? 17.922 -16.781 -2.656 1 98.56 96 TYR B C 1
ATOM 2970 O O . TYR B 1 96 ? 19.062 -17.266 -2.729 1 98.56 96 TYR B O 1
ATOM 2978 N N . ALA B 1 97 ? 17.172 -16.562 -3.729 1 98.69 97 ALA B N 1
ATOM 2979 C CA . ALA B 1 97 ? 17.656 -16.875 -5.07 1 98.69 97 ALA B CA 1
ATOM 2980 C C . ALA B 1 97 ? 18.953 -16.141 -5.379 1 98.69 97 ALA B C 1
ATOM 2982 O O . ALA B 1 97 ? 19.906 -16.719 -5.902 1 98.69 97 ALA B O 1
ATOM 2983 N N . GLY B 1 98 ? 18.984 -14.867 -5.047 1 98.25 98 GLY B N 1
ATOM 2984 C CA . GLY B 1 98 ? 20.109 -14.008 -5.367 1 98.25 98 GLY B CA 1
ATOM 2985 C C . GLY B 1 98 ? 21.422 -14.477 -4.758 1 98.25 98 GLY B C 1
ATOM 2986 O O . GLY B 1 98 ? 22.484 -14.242 -5.32 1 98.25 98 GLY B O 1
ATOM 2987 N N . LEU B 1 99 ? 21.375 -15.156 -3.668 1 97.75 99 LEU B N 1
ATOM 2988 C CA . LEU B 1 99 ? 22.578 -15.641 -2.998 1 97.75 99 LEU B CA 1
ATOM 2989 C C . LEU B 1 99 ? 23.359 -16.578 -3.906 1 97.75 99 LEU B C 1
ATOM 2991 O O . LEU B 1 99 ? 24.594 -16.625 -3.84 1 97.75 99 LEU B O 1
ATOM 2995 N N . ALA B 1 100 ? 22.656 -17.312 -4.75 1 98.06 100 ALA B N 1
ATOM 2996 C CA . ALA B 1 100 ? 23.328 -18.234 -5.656 1 98.06 100 ALA B CA 1
ATOM 2997 C C . ALA B 1 100 ? 24.156 -17.484 -6.699 1 98.06 100 ALA B C 1
ATOM 2999 O O . ALA B 1 100 ? 25.125 -18.016 -7.23 1 98.06 100 ALA B O 1
ATOM 3000 N N . TRP B 1 101 ? 23.812 -16.25 -6.965 1 97.56 101 TRP B N 1
ATOM 3001 C CA . TRP B 1 101 ? 24.391 -15.523 -8.078 1 97.56 101 TRP B CA 1
ATOM 3002 C C . TRP B 1 101 ? 25.078 -14.25 -7.594 1 97.56 101 TRP B C 1
ATOM 3004 O O . TRP B 1 101 ? 25.453 -13.391 -8.398 1 97.56 101 TRP B O 1
ATOM 3014 N N . ASP B 1 102 ? 25.203 -14.109 -6.262 1 96.81 102 ASP B N 1
ATOM 3015 C CA . ASP B 1 102 ? 25.781 -12.922 -5.645 1 96.81 102 ASP B CA 1
ATOM 3016 C C . ASP B 1 102 ? 25.047 -11.656 -6.098 1 96.81 102 ASP B C 1
ATOM 3018 O O . ASP B 1 102 ? 25.688 -10.68 -6.504 1 96.81 102 ASP B O 1
ATOM 3022 N N . LYS B 1 103 ? 23.781 -11.789 -6.156 1 96.62 103 LYS B N 1
ATOM 3023 C CA . LYS B 1 103 ? 22.906 -10.672 -6.504 1 96.62 103 LYS B CA 1
ATOM 3024 C C . LYS B 1 103 ? 21.969 -10.336 -5.355 1 96.62 103 LYS B C 1
ATOM 3026 O O . LYS B 1 103 ? 21.625 -11.211 -4.551 1 96.62 103 LYS B O 1
ATOM 3031 N N . THR B 1 104 ? 21.531 -9.086 -5.297 1 95.31 104 THR B N 1
ATOM 3032 C CA . THR B 1 104 ? 20.547 -8.656 -4.312 1 95.31 104 THR B CA 1
ATOM 3033 C C . THR B 1 104 ? 19.125 -8.836 -4.852 1 95.31 104 THR B C 1
ATOM 3035 O O . THR B 1 104 ? 18.938 -9.031 -6.055 1 95.31 104 THR B O 1
ATOM 3038 N N . GLU B 1 105 ? 18.156 -8.797 -3.934 1 97.12 105 GLU B N 1
ATOM 3039 C CA . GLU B 1 105 ? 16.75 -8.812 -4.352 1 97.12 105 GLU B CA 1
ATOM 3040 C C . GLU B 1 105 ? 16.453 -7.672 -5.312 1 97.12 105 GLU B C 1
ATOM 3042 O O . GLU B 1 105 ? 15.68 -7.84 -6.262 1 97.12 105 GLU B O 1
ATOM 3047 N N . ASP B 1 106 ? 17.094 -6.535 -5.188 1 95.31 106 ASP B N 1
ATOM 3048 C CA . ASP B 1 106 ? 16.859 -5.371 -6.039 1 95.31 106 ASP B CA 1
ATOM 3049 C C . ASP B 1 106 ? 17.406 -5.598 -7.445 1 95.31 106 ASP B C 1
ATOM 3051 O O . ASP B 1 106 ? 16.766 -5.223 -8.43 1 95.31 106 ASP B O 1
ATOM 3055 N N . GLU B 1 107 ? 18.578 -6.152 -7.477 1 95.62 107 GLU B N 1
ATOM 3056 C CA . GLU B 1 107 ? 19.141 -6.461 -8.789 1 95.62 107 GLU B CA 1
ATOM 3057 C C . GLU B 1 107 ? 18.219 -7.398 -9.578 1 95.62 107 GLU B C 1
ATOM 3059 O O . GLU B 1 107 ? 18.031 -7.223 -10.781 1 95.62 107 GLU B O 1
ATOM 3064 N N . LEU B 1 108 ? 17.641 -8.359 -8.859 1 97.69 108 LEU B N 1
ATOM 3065 C CA . LEU B 1 108 ? 16.766 -9.32 -9.508 1 97.69 108 LEU B CA 1
ATOM 3066 C C . LEU B 1 108 ? 15.43 -8.672 -9.883 1 97.69 108 LEU B C 1
ATOM 3068 O O . LEU B 1 108 ? 14.844 -8.992 -10.914 1 97.69 108 LEU B O 1
ATOM 3072 N N . ALA B 1 109 ? 15 -7.707 -9.133 1 97.12 109 ALA B N 1
ATOM 3073 C CA . ALA B 1 109 ? 13.703 -7.086 -9.352 1 97.12 109 ALA B CA 1
ATOM 3074 C C . ALA B 1 109 ? 13.789 -5.992 -10.414 1 97.12 109 ALA B C 1
ATOM 3076 O O . ALA B 1 109 ? 12.898 -5.863 -11.258 1 97.12 109 ALA B O 1
ATOM 3077 N N . TYR B 1 110 ? 14.898 -5.246 -10.438 1 95.44 110 TYR B N 1
ATOM 3078 C CA . TYR B 1 110 ? 14.836 -3.969 -11.141 1 95.44 110 TYR B CA 1
ATOM 3079 C C . TYR B 1 110 ? 15.734 -3.979 -12.375 1 95.44 110 TYR B C 1
ATOM 3081 O O . TYR B 1 110 ? 15.617 -3.107 -13.242 1 95.44 110 TYR B O 1
ATOM 3089 N N . PHE B 1 111 ? 16.547 -4.949 -12.531 1 94.88 111 PHE B N 1
ATOM 3090 C CA . PHE B 1 111 ? 17.531 -4.797 -13.594 1 94.88 111 PHE B CA 1
ATOM 3091 C C . PHE B 1 111 ? 17.5 -5.988 -14.547 1 94.88 111 PHE B C 1
ATOM 3093 O O . PHE B 1 111 ? 18.312 -6.082 -15.469 1 94.88 111 PHE B O 1
ATOM 3100 N N . ARG B 1 112 ? 16.562 -6.879 -14.328 1 96.69 112 ARG B N 1
ATOM 3101 C CA . ARG B 1 112 ? 16.312 -7.93 -15.312 1 96.69 112 ARG B CA 1
ATOM 3102 C C . ARG B 1 112 ? 15.406 -7.426 -16.422 1 96.69 112 ARG B C 1
ATOM 3104 O O . ARG B 1 112 ? 14.594 -6.523 -16.219 1 96.69 112 ARG B O 1
ATOM 3111 N N . GLU B 1 113 ? 15.602 -8.023 -17.594 1 96.12 113 GLU B N 1
ATOM 3112 C CA . GLU B 1 113 ? 14.727 -7.723 -18.719 1 96.12 113 GLU B CA 1
ATOM 3113 C C . GLU B 1 113 ? 13.508 -8.641 -18.734 1 96.12 113 GLU B C 1
ATOM 3115 O O . GLU B 1 113 ? 13.469 -9.641 -18.031 1 96.12 113 GLU B O 1
ATOM 3120 N N . GLU B 1 114 ? 12.562 -8.281 -19.5 1 96.94 114 GLU B N 1
ATOM 3121 C CA . GLU B 1 114 ? 11.273 -8.969 -19.547 1 96.94 114 GLU B CA 1
ATOM 3122 C C . GLU B 1 114 ? 11.453 -10.469 -19.75 1 96.94 114 GLU B C 1
ATOM 3124 O O . GLU B 1 114 ? 10.812 -11.273 -19.062 1 96.94 114 GLU B O 1
ATOM 3129 N N . GLU B 1 115 ? 12.359 -10.883 -20.625 1 96.69 115 GLU B N 1
ATOM 3130 C CA . GLU B 1 115 ? 12.531 -12.289 -20.984 1 96.69 115 GLU B CA 1
ATOM 3131 C C . GLU B 1 115 ? 13.18 -13.07 -19.844 1 96.69 115 GLU B C 1
ATOM 3133 O O . GLU B 1 115 ? 13.156 -14.305 -19.844 1 96.69 115 GLU B O 1
ATOM 3138 N N . ASP B 1 116 ? 13.734 -12.367 -18.875 1 97.69 116 ASP B N 1
ATOM 3139 C CA . ASP B 1 116 ? 14.414 -13.008 -17.75 1 97.69 116 ASP B CA 1
ATOM 3140 C C . ASP B 1 116 ? 13.453 -13.266 -16.594 1 97.69 116 ASP B C 1
ATOM 3142 O O . ASP B 1 116 ? 13.805 -13.93 -15.617 1 97.69 116 ASP B O 1
ATOM 3146 N N . PHE B 1 117 ? 12.273 -12.688 -16.703 1 98.56 117 PHE B N 1
ATOM 3147 C CA . PHE B 1 117 ? 11.266 -12.969 -15.68 1 98.56 117 PHE B CA 1
ATOM 3148 C C . PHE B 1 117 ? 10.602 -14.312 -15.93 1 98.56 117 PHE B C 1
ATOM 3150 O O . PHE B 1 117 ? 10.617 -14.82 -17.047 1 98.56 117 PHE B O 1
ATOM 3157 N N . THR B 1 118 ? 10.008 -14.867 -14.844 1 98.56 118 THR B N 1
ATOM 3158 C CA . THR B 1 118 ? 9.461 -16.219 -14.93 1 98.56 118 THR B CA 1
ATOM 3159 C C . THR B 1 118 ? 8.039 -16.266 -14.375 1 98.56 118 THR B C 1
ATOM 3161 O O . THR B 1 118 ? 7.543 -17.344 -14.023 1 98.56 118 THR B O 1
ATOM 3164 N N . SER B 1 119 ? 7.398 -15.156 -14.234 1 98.62 119 SER B N 1
ATOM 3165 C CA . SER B 1 119 ? 6.086 -15.062 -13.602 1 98.62 119 SER B CA 1
ATOM 3166 C C . SER B 1 119 ? 5.023 -15.766 -14.43 1 98.62 119 SER B C 1
ATOM 3168 O O . SER B 1 119 ? 5.109 -15.805 -15.664 1 98.62 119 SER B O 1
ATOM 3170 N N . LEU B 1 120 ? 4.055 -16.312 -13.789 1 98.62 120 LEU B N 1
ATOM 3171 C CA . LEU B 1 120 ? 2.865 -16.875 -14.414 1 98.62 120 LEU B CA 1
ATOM 3172 C C . LEU B 1 120 ? 2.094 -15.797 -15.18 1 98.62 120 LEU B C 1
ATOM 3174 O O . LEU B 1 120 ? 1.994 -14.656 -14.719 1 98.62 120 LEU B O 1
ATOM 3178 N N . HIS B 1 121 ? 1.437 -16.172 -16.266 1 98.69 121 HIS B N 1
ATOM 3179 C CA . HIS B 1 121 ? 0.613 -15.234 -17.016 1 98.69 121 HIS B CA 1
ATOM 3180 C C . HIS B 1 121 ? -0.521 -14.68 -16.156 1 98.69 121 HIS B C 1
ATOM 3182 O O . HIS B 1 121 ? -0.89 -13.508 -16.281 1 98.69 121 HIS B O 1
ATOM 3188 N N . ILE B 1 122 ? -1.08 -15.453 -15.281 1 98.75 122 ILE B N 1
ATOM 3189 C CA . ILE B 1 122 ? -2.27 -15.07 -14.531 1 98.75 122 ILE B CA 1
ATOM 3190 C C . ILE B 1 122 ? -1.958 -13.859 -13.656 1 98.75 122 ILE B C 1
ATOM 3192 O O . ILE B 1 122 ? -2.816 -13 -13.445 1 98.75 122 ILE B O 1
ATOM 3196 N N . VAL B 1 123 ? -0.712 -13.688 -13.133 1 98.69 123 VAL B N 1
ATOM 3197 C CA . VAL B 1 123 ? -0.393 -12.578 -12.242 1 98.69 123 VAL B CA 1
ATOM 3198 C C . VAL B 1 123 ? -0.047 -11.336 -13.062 1 98.69 123 VAL B C 1
ATOM 3200 O O . VAL B 1 123 ? 0.01 -10.227 -12.523 1 98.69 123 VAL B O 1
ATOM 3203 N N . GLU B 1 124 ? 0.124 -11.531 -14.391 1 98.25 124 GLU B N 1
ATOM 3204 C CA . GLU B 1 124 ? 0.502 -10.43 -15.281 1 98.25 124 GLU B CA 1
ATOM 3205 C C . GLU B 1 124 ? -0.728 -9.703 -15.812 1 98.25 124 GLU B C 1
ATOM 3207 O O . GLU B 1 124 ? -0.622 -8.586 -16.328 1 98.25 124 GLU B O 1
ATOM 3212 N N . GLN B 1 125 ? -1.893 -10.398 -15.789 1 98.06 125 GLN B N 1
ATOM 3213 C CA . GLN B 1 125 ? -3.072 -9.898 -16.484 1 98.06 125 GLN B CA 1
ATOM 3214 C C . GLN B 1 125 ? -3.521 -8.555 -15.898 1 98.06 125 GLN B C 1
ATOM 3216 O O . GLN B 1 125 ? -3.229 -8.242 -14.742 1 98.06 125 GLN B O 1
ATOM 3221 N N . ASP B 1 126 ? -4.188 -7.824 -16.719 1 96.5 126 ASP B N 1
ATOM 3222 C CA . ASP B 1 126 ? -4.734 -6.535 -16.297 1 96.5 126 ASP B CA 1
ATOM 3223 C C . ASP B 1 126 ? -5.738 -6.707 -15.164 1 96.5 126 ASP B C 1
ATOM 3225 O O . ASP B 1 126 ? -6.406 -7.738 -15.07 1 96.5 126 ASP B O 1
ATOM 3229 N N . ASN B 1 127 ? -5.82 -5.703 -14.336 1 95.31 127 ASN B N 1
ATOM 3230 C CA . ASN B 1 127 ? -6.68 -5.797 -13.156 1 95.31 127 ASN B CA 1
ATOM 3231 C C . ASN B 1 127 ? -8.156 -5.773 -13.539 1 95.31 127 ASN B C 1
ATOM 3233 O O . ASN B 1 127 ? -9 -6.316 -12.82 1 95.31 127 ASN B O 1
ATOM 3237 N N . GLY B 1 128 ? -8.469 -5.105 -14.672 1 93.94 128 GLY B N 1
ATOM 3238 C CA . GLY B 1 128 ? -9.875 -4.984 -15.016 1 93.94 128 GLY B CA 1
ATOM 3239 C C . GLY B 1 128 ? -10.703 -4.324 -13.93 1 93.94 128 GLY B C 1
ATOM 3240 O O . GLY B 1 128 ? -10.234 -3.393 -13.266 1 93.94 128 GLY B O 1
ATOM 3241 N N . HIS B 1 129 ? -12.062 -4.734 -13.859 1 93.25 129 HIS B N 1
ATOM 3242 C CA . HIS B 1 129 ? -12.891 -4.227 -12.773 1 93.25 129 HIS B CA 1
ATOM 3243 C C . HIS B 1 129 ? -12.609 -4.973 -11.469 1 93.25 129 HIS B C 1
ATOM 3245 O O . HIS B 1 129 ? -11.898 -5.984 -11.469 1 93.25 129 HIS B O 1
ATOM 3251 N N . PHE B 1 130 ? -13.117 -4.602 -10.352 1 94.25 130 PHE B N 1
ATOM 3252 C CA . PHE B 1 130 ? -12.797 -5.113 -9.023 1 94.25 130 PHE B CA 1
ATOM 3253 C C . PHE B 1 130 ? -13.047 -6.613 -8.945 1 94.25 130 PHE B C 1
ATOM 3255 O O . PHE B 1 130 ? -12.258 -7.348 -8.344 1 94.25 130 PHE B O 1
ATOM 3262 N N . GLY B 1 131 ? -14.086 -7.086 -9.586 1 95.94 131 GLY B N 1
ATOM 3263 C CA . GLY B 1 131 ? -14.391 -8.508 -9.602 1 95.94 131 GLY B CA 1
ATOM 3264 C C . GLY B 1 131 ? -13.297 -9.352 -10.227 1 95.94 131 GLY B C 1
ATOM 3265 O O . GLY B 1 131 ? -13.031 -10.469 -9.773 1 95.94 131 GLY B O 1
ATOM 3266 N N . VAL B 1 132 ? -12.633 -8.844 -11.266 1 97.94 132 VAL B N 1
ATOM 3267 C CA . VAL B 1 132 ? -11.547 -9.562 -11.93 1 97.94 132 VAL B CA 1
ATOM 3268 C C . VAL B 1 132 ? -10.367 -9.719 -10.969 1 97.94 132 VAL B C 1
ATOM 3270 O O . VAL B 1 132 ? -9.766 -10.789 -10.883 1 97.94 132 VAL B O 1
ATOM 3273 N N . THR B 1 133 ? -10.086 -8.648 -10.242 1 97.38 133 THR B N 1
ATOM 3274 C CA . THR B 1 133 ? -9.031 -8.703 -9.227 1 97.38 133 THR B CA 1
ATOM 3275 C C . THR B 1 133 ? -9.352 -9.75 -8.172 1 97.38 133 THR B C 1
ATOM 3277 O O . THR B 1 133 ? -8.477 -10.531 -7.777 1 97.38 133 THR B O 1
ATOM 3280 N N . ILE B 1 134 ? -10.547 -9.781 -7.715 1 97.81 134 ILE B N 1
ATOM 3281 C CA . ILE B 1 134 ? -10.961 -10.703 -6.664 1 97.81 134 ILE B CA 1
ATOM 3282 C C . ILE B 1 134 ? -10.844 -12.141 -7.16 1 97.81 134 ILE B C 1
ATOM 3284 O O . ILE B 1 134 ? -10.328 -13.008 -6.453 1 97.81 134 ILE B O 1
ATOM 3288 N N . ILE B 1 135 ? -11.266 -12.422 -8.375 1 98.81 135 ILE B N 1
ATOM 3289 C CA . ILE B 1 135 ? -11.203 -13.773 -8.922 1 98.81 135 ILE B CA 1
ATOM 3290 C C . ILE B 1 135 ? -9.742 -14.188 -9.109 1 98.81 135 ILE B C 1
ATOM 3292 O O . ILE B 1 135 ? -9.375 -15.328 -8.797 1 98.81 135 ILE B O 1
ATOM 3296 N N . ARG B 1 136 ? -8.922 -13.266 -9.602 1 98.88 136 ARG B N 1
ATOM 3297 C CA . ARG B 1 136 ? -7.5 -13.578 -9.703 1 98.88 136 ARG B CA 1
ATOM 3298 C C . ARG B 1 136 ? -6.922 -13.953 -8.344 1 98.88 136 ARG B C 1
ATOM 3300 O O . ARG B 1 136 ? -6.199 -14.945 -8.219 1 98.88 136 ARG B O 1
ATOM 3307 N N . MET B 1 137 ? -7.258 -13.109 -7.336 1 98.81 137 MET B N 1
ATOM 3308 C CA . MET B 1 137 ? -6.742 -13.367 -5.996 1 98.81 137 MET B CA 1
ATOM 3309 C C . MET B 1 137 ? -7.273 -14.688 -5.445 1 98.81 137 MET B C 1
ATOM 3311 O O . MET B 1 137 ? -6.566 -15.391 -4.727 1 98.81 137 MET B O 1
ATOM 3315 N N . LEU B 1 138 ? -8.516 -15.023 -5.758 1 98.94 138 LEU B N 1
ATOM 3316 C CA . LEU B 1 138 ? -9.055 -16.312 -5.336 1 98.94 138 LEU B CA 1
ATOM 3317 C C . LEU B 1 138 ? -8.25 -17.469 -5.934 1 98.94 138 LEU B C 1
ATOM 3319 O O . LEU B 1 138 ? -7.812 -18.359 -5.211 1 98.94 138 LEU B O 1
ATOM 3323 N N . PHE B 1 139 ? -7.992 -17.391 -7.266 1 98.94 139 PHE B N 1
ATOM 3324 C CA . PHE B 1 139 ? -7.281 -18.453 -7.969 1 98.94 139 PHE B CA 1
ATOM 3325 C C . PHE B 1 139 ? -5.855 -18.578 -7.453 1 98.94 139 PHE B C 1
ATOM 3327 O O . PHE B 1 139 ? -5.418 -19.672 -7.09 1 98.94 139 PHE B O 1
ATOM 3334 N N . VAL B 1 140 ? -5.145 -17.5 -7.359 1 98.94 140 VAL B N 1
ATOM 3335 C CA . VAL B 1 140 ? -3.713 -17.516 -7.07 1 98.94 140 VAL B CA 1
ATOM 3336 C C . VAL B 1 140 ? -3.488 -17.812 -5.59 1 98.94 140 VAL B C 1
ATOM 3338 O O . VAL B 1 140 ? -2.592 -18.578 -5.238 1 98.94 140 VAL B O 1
ATOM 3341 N N . SER B 1 141 ? -4.352 -17.203 -4.711 1 98.88 141 SER B N 1
ATOM 3342 C CA . SER B 1 141 ? -4.16 -17.453 -3.287 1 98.88 141 SER B CA 1
ATOM 3343 C C . SER B 1 141 ? -4.492 -18.891 -2.928 1 98.88 141 SER B C 1
ATOM 3345 O O . SER B 1 141 ? -3.867 -19.484 -2.041 1 98.88 141 SER B O 1
ATOM 3347 N N . THR B 1 142 ? -5.484 -19.5 -3.586 1 98.88 142 THR B N 1
ATOM 3348 C CA . THR B 1 142 ? -5.773 -20.922 -3.361 1 98.88 142 THR B CA 1
ATOM 3349 C C . THR B 1 142 ? -4.582 -21.781 -3.766 1 98.88 142 THR B C 1
ATOM 3351 O O . THR B 1 142 ? -4.172 -22.672 -3.02 1 98.88 142 THR B O 1
ATOM 3354 N N . PHE B 1 143 ? -3.994 -21.5 -4.891 1 98.94 143 PHE B N 1
ATOM 3355 C CA . PHE B 1 143 ? -2.82 -22.219 -5.367 1 98.94 143 PHE B CA 1
ATOM 3356 C C . PHE B 1 143 ? -1.655 -22.062 -4.398 1 98.94 143 PHE B C 1
ATOM 3358 O O . PHE B 1 143 ? -1.027 -23.047 -4.008 1 98.94 143 PHE B O 1
ATOM 3365 N N . GLN B 1 144 ? -1.387 -20.797 -4.027 1 98.88 144 GLN B N 1
ATOM 3366 C CA . GLN B 1 144 ? -0.261 -20.516 -3.145 1 98.88 144 GLN B CA 1
ATOM 3367 C C . GLN B 1 144 ? -0.456 -21.156 -1.772 1 98.88 144 GLN B C 1
ATOM 3369 O O . GLN B 1 144 ? 0.505 -21.609 -1.152 1 98.88 144 GLN B O 1
ATOM 3374 N N . MET B 1 145 ? -1.684 -21.078 -1.28 1 98.56 145 MET B N 1
ATOM 3375 C CA . MET B 1 145 ? -1.982 -21.703 0.005 1 98.56 145 MET B CA 1
ATOM 3376 C C . MET B 1 145 ? -1.627 -23.188 -0.016 1 98.56 145 MET B C 1
ATOM 3378 O O . MET B 1 145 ? -0.95 -23.688 0.888 1 98.56 145 MET B O 1
ATOM 3382 N N . LEU B 1 146 ? -2.035 -23.938 -1.053 1 98.75 146 LEU B N 1
ATOM 3383 C CA . LEU B 1 146 ? -1.732 -25.359 -1.206 1 98.75 146 LEU B CA 1
ATOM 3384 C C . LEU B 1 146 ? -0.237 -25.578 -1.415 1 98.75 146 LEU B C 1
ATOM 3386 O O . LEU B 1 146 ? 0.354 -26.484 -0.814 1 98.75 146 LEU B O 1
ATOM 3390 N N . LEU B 1 147 ? 0.362 -24.719 -2.219 1 98.81 147 LEU B N 1
ATOM 3391 C CA . LEU B 1 147 ? 1.777 -24.828 -2.555 1 98.81 147 LEU B CA 1
ATOM 3392 C C . LEU B 1 147 ? 2.645 -24.641 -1.314 1 98.81 147 LEU B C 1
ATOM 3394 O O . LEU B 1 147 ? 3.525 -25.469 -1.041 1 98.81 147 LEU B O 1
ATOM 3398 N N . TYR B 1 148 ? 2.414 -23.547 -0.61 1 98.75 148 TYR B N 1
ATOM 3399 C CA . TYR B 1 148 ? 3.254 -23.234 0.54 1 98.75 148 TYR B CA 1
ATOM 3400 C C . TYR B 1 148 ? 3.047 -24.234 1.66 1 98.75 148 TYR B C 1
ATOM 3402 O O . TYR B 1 148 ? 3.984 -24.562 2.391 1 98.75 148 TYR B O 1
ATOM 3410 N N . ARG B 1 149 ? 1.822 -24.766 1.801 1 98.31 149 ARG B N 1
ATOM 3411 C CA . ARG B 1 149 ? 1.573 -25.812 2.781 1 98.31 149 ARG B CA 1
ATOM 3412 C C . ARG B 1 149 ? 2.453 -27.031 2.514 1 98.31 149 ARG B C 1
ATOM 3414 O O . ARG B 1 149 ? 3.057 -27.594 3.438 1 98.31 149 ARG B O 1
ATOM 3421 N N . GLU B 1 150 ? 2.516 -27.438 1.276 1 98.62 150 GLU B N 1
ATOM 3422 C CA . GLU B 1 150 ? 3.365 -28.562 0.909 1 98.62 150 GLU B CA 1
ATOM 3423 C C . GLU B 1 150 ? 4.844 -28.203 1.014 1 98.62 150 GLU B C 1
ATOM 3425 O O . GLU B 1 150 ? 5.664 -29.031 1.428 1 98.62 150 GLU B O 1
ATOM 3430 N N . LEU B 1 151 ? 5.188 -26.969 0.641 1 98.62 151 LEU B N 1
ATOM 3431 C CA . LEU B 1 151 ? 6.574 -26.531 0.584 1 98.62 151 LEU B CA 1
ATOM 3432 C C . LEU B 1 151 ? 7.172 -26.422 1.984 1 98.62 151 LEU B C 1
ATOM 3434 O O . LEU B 1 151 ? 8.398 -26.422 2.143 1 98.62 151 LEU B O 1
ATOM 3438 N N . MET B 1 152 ? 6.367 -26.344 2.99 1 97.94 152 MET B N 1
ATOM 3439 C CA . MET B 1 152 ? 6.832 -26.328 4.375 1 97.94 152 MET B CA 1
ATOM 3440 C C . MET B 1 152 ? 7.566 -27.625 4.711 1 97.94 152 MET B C 1
ATOM 3442 O O . MET B 1 152 ? 8.344 -27.672 5.668 1 97.94 152 MET B O 1
ATOM 3446 N N . ASN B 1 153 ? 7.336 -28.672 3.908 1 97.75 153 ASN B N 1
ATOM 3447 C CA . ASN B 1 153 ? 7.969 -29.969 4.125 1 97.75 153 ASN B CA 1
ATOM 3448 C C . ASN B 1 153 ? 9.188 -30.156 3.23 1 97.75 153 ASN B C 1
ATOM 3450 O O . ASN B 1 153 ? 9.734 -31.266 3.141 1 97.75 153 ASN B O 1
ATOM 3454 N N . SER B 1 154 ? 9.578 -29.125 2.582 1 98.44 154 SER B N 1
ATOM 3455 C CA . SER B 1 154 ? 10.742 -29.172 1.7 1 98.44 154 SER B CA 1
ATOM 3456 C C . SER B 1 154 ? 11.992 -29.594 2.463 1 98.44 154 SER B C 1
ATOM 3458 O O . SER B 1 154 ? 12.188 -29.188 3.615 1 98.44 154 SER B O 1
ATOM 3460 N N . SER B 1 155 ? 12.906 -30.328 1.818 1 98.25 155 SER B N 1
ATOM 3461 C CA . SER B 1 155 ? 14.203 -30.672 2.408 1 98.25 155 SER B CA 1
ATOM 3462 C C . SER B 1 155 ? 15.148 -29.469 2.396 1 98.25 155 SER B C 1
ATOM 3464 O O . SER B 1 155 ? 16.188 -29.5 3.051 1 98.25 155 SER B O 1
ATOM 3466 N N . ASP B 1 156 ? 14.859 -28.422 1.66 1 98.06 156 ASP B N 1
ATOM 3467 C CA . ASP B 1 156 ? 15.562 -27.156 1.772 1 98.06 156 ASP B CA 1
ATOM 3468 C C . ASP B 1 156 ? 14.992 -26.312 2.91 1 98.06 156 ASP B C 1
ATOM 3470 O O . ASP B 1 156 ? 13.883 -25.766 2.797 1 98.06 156 ASP B O 1
ATOM 3474 N N . GLU B 1 157 ? 15.758 -26.094 3.902 1 96.62 157 GLU B N 1
ATOM 3475 C CA . GLU B 1 157 ? 15.273 -25.484 5.137 1 96.62 157 GLU B CA 1
ATOM 3476 C C . GLU B 1 157 ? 14.883 -24.031 4.918 1 96.62 157 GLU B C 1
ATOM 3478 O O . GLU B 1 157 ? 13.961 -23.516 5.566 1 96.62 157 GLU B O 1
ATOM 3483 N N . THR B 1 158 ? 15.562 -23.375 4.016 1 97.5 158 THR B N 1
ATOM 3484 C CA . THR B 1 158 ? 15.258 -21.969 3.762 1 97.5 158 THR B CA 1
ATOM 3485 C C . THR B 1 158 ? 13.914 -21.828 3.043 1 97.5 158 THR B C 1
ATOM 3487 O O . THR B 1 158 ? 13.07 -21.031 3.443 1 97.5 158 THR B O 1
ATOM 3490 N N . LEU B 1 159 ? 13.688 -22.641 2.051 1 98.25 159 LEU B N 1
ATOM 3491 C CA . LEU B 1 159 ? 12.406 -22.625 1.361 1 98.25 159 LEU B CA 1
ATOM 3492 C C . LEU B 1 159 ? 11.266 -22.969 2.32 1 98.25 159 LEU B C 1
ATOM 3494 O O . LEU B 1 159 ? 10.211 -22.344 2.297 1 98.25 159 LEU B O 1
ATOM 3498 N N . ALA B 1 160 ? 11.516 -23.938 3.133 1 98.12 160 ALA B N 1
ATOM 3499 C CA . ALA B 1 160 ? 10.508 -24.359 4.098 1 98.12 160 ALA B CA 1
ATOM 3500 C C . ALA B 1 160 ? 10.156 -23.234 5.062 1 98.12 160 ALA B C 1
ATOM 3502 O O . ALA B 1 160 ? 8.984 -23.016 5.383 1 98.12 160 ALA B O 1
ATOM 3503 N N . ALA B 1 161 ? 11.141 -22.516 5.477 1 97 161 ALA B N 1
ATOM 3504 C CA . ALA B 1 161 ? 10.945 -21.422 6.426 1 97 161 ALA B CA 1
ATOM 3505 C C . ALA B 1 161 ? 10.18 -20.266 5.777 1 97 161 ALA B C 1
ATOM 3507 O O . ALA B 1 161 ? 9.273 -19.688 6.387 1 97 161 ALA B O 1
ATOM 3508 N N . ILE B 1 162 ? 10.523 -19.922 4.539 1 97.75 162 ILE B N 1
ATOM 3509 C CA . ILE B 1 162 ? 9.805 -18.875 3.816 1 97.75 162 ILE B CA 1
ATOM 3510 C C . ILE B 1 162 ? 8.344 -19.281 3.635 1 97.75 162 ILE B C 1
ATOM 3512 O O . ILE B 1 162 ? 7.438 -18.469 3.859 1 97.75 162 ILE B O 1
ATOM 3516 N N . ALA B 1 163 ? 8.141 -20.531 3.283 1 98.31 163 ALA B N 1
ATOM 3517 C CA . ALA B 1 163 ? 6.797 -21.047 3.049 1 98.31 163 ALA B CA 1
ATOM 3518 C C . ALA B 1 163 ? 5.965 -21 4.328 1 98.31 163 ALA B C 1
ATOM 3520 O O . ALA B 1 163 ? 4.77 -20.703 4.289 1 98.31 163 ALA B O 1
ATOM 3521 N N . ALA B 1 164 ? 6.562 -21.312 5.457 1 97.31 164 ALA B N 1
ATOM 3522 C CA . ALA B 1 164 ? 5.848 -21.328 6.734 1 97.31 164 ALA B CA 1
ATOM 3523 C C . ALA B 1 164 ? 5.289 -19.938 7.059 1 97.31 164 ALA B C 1
ATOM 3525 O O . ALA B 1 164 ? 4.141 -19.812 7.5 1 97.31 164 ALA B O 1
ATOM 3526 N N . LYS B 1 165 ? 6.031 -18.953 6.82 1 96.19 165 LYS B N 1
ATOM 3527 C CA . LYS B 1 165 ? 5.551 -17.594 7.031 1 96.19 165 LYS B CA 1
ATOM 3528 C C . LYS B 1 165 ? 4.492 -17.219 6 1 96.19 165 LYS B C 1
ATOM 3530 O O . LYS B 1 165 ? 3.449 -16.656 6.348 1 96.19 165 LYS B O 1
ATOM 3535 N N . ALA B 1 166 ? 4.742 -17.516 4.77 1 97.62 166 ALA B N 1
ATOM 3536 C CA . ALA B 1 166 ? 3.879 -17.109 3.662 1 97.62 166 ALA B CA 1
ATOM 3537 C C . ALA B 1 166 ? 2.521 -17.812 3.752 1 97.62 166 ALA B C 1
ATOM 3539 O O . ALA B 1 166 ? 1.495 -17.219 3.395 1 97.62 166 ALA B O 1
ATOM 3540 N N . GLU B 1 167 ? 2.514 -19.078 4.184 1 97.19 167 GLU B N 1
ATOM 3541 C CA . GLU B 1 167 ? 1.282 -19.859 4.227 1 97.19 167 GLU B CA 1
ATOM 3542 C C . GLU B 1 167 ? 0.229 -19.188 5.102 1 97.19 167 GLU B C 1
ATOM 3544 O O . GLU B 1 167 ? -0.937 -19.094 4.711 1 97.19 167 GLU B O 1
ATOM 3549 N N . LYS B 1 168 ? 0.567 -18.641 6.23 1 95.75 168 LYS B N 1
ATOM 3550 C CA . LYS B 1 168 ? -0.361 -17.953 7.129 1 95.75 168 LYS B CA 1
ATOM 3551 C C . LYS B 1 168 ? -0.93 -16.703 6.48 1 95.75 168 LYS B C 1
ATOM 3553 O O . LYS B 1 168 ? -2.133 -16.438 6.566 1 95.75 168 LYS B O 1
ATOM 3558 N N . GLU B 1 169 ? -0.061 -16 5.844 1 97.25 169 GLU B N 1
ATOM 3559 C CA . GLU B 1 169 ? -0.466 -14.75 5.207 1 97.25 169 GLU B CA 1
ATOM 3560 C C . GLU B 1 169 ? -1.372 -15.016 4.004 1 97.25 169 GLU B C 1
ATOM 3562 O O . GLU B 1 169 ? -2.363 -14.312 3.803 1 97.25 169 GLU B O 1
ATOM 3567 N N . VAL B 1 170 ? -1.09 -16.047 3.264 1 98.31 170 VAL B N 1
ATOM 3568 C CA . VAL B 1 170 ? -1.86 -16.344 2.062 1 98.31 170 VAL B CA 1
ATOM 3569 C C . VAL B 1 170 ? -3.232 -16.891 2.453 1 98.31 170 VAL B C 1
ATOM 3571 O O . VAL B 1 170 ? -4.211 -16.703 1.729 1 98.31 170 VAL B O 1
ATOM 3574 N N . HIS B 1 171 ? -3.301 -17.547 3.6 1 97.06 171 HIS B N 1
ATOM 3575 C CA . HIS B 1 171 ? -4.609 -17.953 4.094 1 97.06 171 HIS B CA 1
ATOM 3576 C C . HIS B 1 171 ? -5.555 -16.766 4.23 1 97.06 171 HIS B C 1
ATOM 3578 O O . HIS B 1 171 ? -6.734 -16.875 3.887 1 97.06 171 HIS B O 1
ATOM 3584 N N . TYR B 1 172 ? -4.965 -15.688 4.668 1 96.62 172 TYR B N 1
ATOM 3585 C CA . TYR B 1 172 ? -5.762 -14.469 4.773 1 96.62 172 TYR B CA 1
ATOM 3586 C C . TYR B 1 172 ? -6.137 -13.945 3.393 1 96.62 172 TYR B C 1
ATOM 3588 O O . TYR B 1 172 ? -7.242 -13.438 3.193 1 96.62 172 TYR B O 1
ATOM 3596 N N . HIS B 1 173 ? -5.23 -14.031 2.469 1 98.5 173 HIS B N 1
ATOM 3597 C CA . HIS B 1 173 ? -5.539 -13.625 1.103 1 98.5 173 HIS B CA 1
ATOM 3598 C C . HIS B 1 173 ? -6.711 -14.43 0.542 1 98.5 173 HIS B C 1
ATOM 3600 O O . HIS B 1 173 ? -7.629 -13.859 -0.053 1 98.5 173 HIS B O 1
ATOM 3606 N N . HIS B 1 174 ? -6.621 -15.719 0.778 1 98.62 174 HIS B N 1
ATOM 3607 C CA . HIS B 1 174 ? -7.664 -16.609 0.296 1 98.62 174 HIS B CA 1
ATOM 3608 C C . HIS B 1 174 ? -9.008 -16.297 0.95 1 98.62 174 HIS B C 1
ATOM 3610 O O . HIS B 1 174 ? -10.031 -16.219 0.267 1 98.62 174 HIS B O 1
ATOM 3616 N N . ASP B 1 175 ? -9.008 -16.109 2.209 1 98.19 175 ASP B N 1
ATOM 3617 C CA . ASP B 1 175 ? -10.234 -15.789 2.934 1 98.19 175 ASP B CA 1
ATOM 3618 C C . ASP B 1 175 ? -10.859 -14.492 2.41 1 98.19 175 ASP B C 1
ATOM 3620 O O . ASP B 1 175 ? -12.07 -14.422 2.203 1 98.19 175 ASP B O 1
ATOM 3624 N N . HIS B 1 176 ? -10.023 -13.531 2.23 1 97.88 176 HIS B N 1
ATOM 3625 C CA . HIS B 1 176 ? -10.477 -12.258 1.689 1 97.88 176 HIS B CA 1
ATOM 3626 C C . HIS B 1 176 ? -11.133 -12.438 0.322 1 97.88 176 HIS B C 1
ATOM 3628 O O . HIS B 1 176 ? -12.234 -11.953 0.087 1 97.88 176 HIS B O 1
ATOM 3634 N N . ALA B 1 177 ? -10.477 -13.125 -0.549 1 98.5 177 ALA B N 1
ATOM 3635 C CA . ALA B 1 177 ? -10.961 -13.328 -1.909 1 98.5 177 ALA B CA 1
ATOM 3636 C C . ALA B 1 177 ? -12.25 -14.156 -1.911 1 98.5 177 ALA B C 1
ATOM 3638 O O . ALA B 1 177 ? -13.164 -13.875 -2.686 1 98.5 177 ALA B O 1
ATOM 3639 N N . GLU B 1 178 ? -12.297 -15.148 -1.046 1 98.5 178 GLU B N 1
ATOM 3640 C CA . GLU B 1 178 ? -13.492 -15.969 -0.935 1 98.5 178 GLU B CA 1
ATOM 3641 C C . GLU B 1 178 ? -14.695 -15.141 -0.492 1 98.5 178 GLU B C 1
ATOM 3643 O O . GLU B 1 178 ? -15.766 -15.203 -1.104 1 98.5 178 GLU B O 1
ATOM 3648 N N . GLN B 1 179 ? -14.516 -14.352 0.494 1 97.56 179 GLN B N 1
ATOM 3649 C CA . GLN B 1 179 ? -15.609 -13.547 1.021 1 97.56 179 GLN B CA 1
ATOM 3650 C C . GLN B 1 179 ? -16.141 -12.578 -0.031 1 97.56 179 GLN B C 1
ATOM 3652 O O . GLN B 1 179 ? -17.344 -12.422 -0.188 1 97.56 179 GLN B O 1
ATOM 3657 N N . TRP B 1 180 ? -15.281 -11.992 -0.712 1 96.69 180 TRP B N 1
ATOM 3658 C CA . TRP B 1 180 ? -15.703 -11.047 -1.738 1 96.69 180 TRP B CA 1
ATOM 3659 C C . TRP B 1 180 ? -16.359 -11.766 -2.908 1 96.69 180 TRP B C 1
ATOM 3661 O O . TRP B 1 180 ? -17.328 -11.266 -3.494 1 96.69 180 TRP B O 1
ATOM 3671 N N . THR B 1 181 ? -15.797 -12.93 -3.264 1 98.19 181 THR B N 1
ATOM 3672 C CA . THR B 1 181 ? -16.406 -13.703 -4.34 1 98.19 181 THR B CA 1
ATOM 3673 C C . THR B 1 181 ? -17.859 -14.047 -4.008 1 98.19 181 THR B C 1
ATOM 3675 O O . THR B 1 181 ? -18.75 -13.875 -4.84 1 98.19 181 THR B O 1
ATOM 3678 N N . ILE B 1 182 ? -18.062 -14.477 -2.791 1 97.94 182 ILE B N 1
ATOM 3679 C CA . ILE B 1 182 ? -19.406 -14.844 -2.355 1 97.94 182 ILE B CA 1
ATOM 3680 C C . ILE B 1 182 ? -20.297 -13.602 -2.316 1 97.94 182 ILE B C 1
ATOM 3682 O O . ILE B 1 182 ? -21.406 -13.609 -2.844 1 97.94 182 ILE B O 1
ATOM 3686 N N . ARG B 1 183 ? -19.797 -12.5 -1.771 1 95 183 ARG B N 1
ATOM 3687 C CA . ARG B 1 183 ? -20.547 -11.258 -1.65 1 95 183 ARG B CA 1
ATOM 3688 C C . ARG B 1 183 ? -20.953 -10.727 -3.021 1 95 183 ARG B C 1
ATOM 3690 O O . ARG B 1 183 ? -22.109 -10.352 -3.229 1 95 183 ARG B O 1
ATOM 3697 N N . LEU B 1 184 ? -20.078 -10.711 -3.938 1 94.75 184 LEU B N 1
ATOM 3698 C CA . LEU B 1 184 ? -20.344 -10.172 -5.266 1 94.75 184 LEU B CA 1
ATOM 3699 C C . LEU B 1 184 ? -21.188 -11.148 -6.09 1 94.75 184 LEU B C 1
ATOM 3701 O O . LEU B 1 184 ? -22.047 -10.734 -6.867 1 94.75 184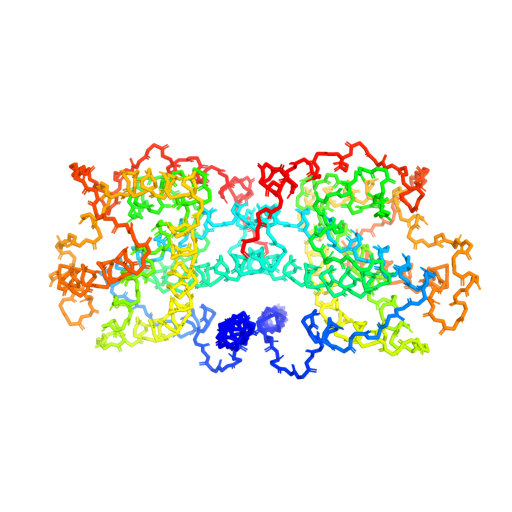 LEU B O 1
ATOM 3705 N N . GLY B 1 185 ? -20.906 -12.414 -5.926 1 96.56 185 GLY B N 1
ATOM 3706 C CA . GLY B 1 185 ? -21.656 -13.422 -6.648 1 96.56 185 GLY B CA 1
ATOM 3707 C C . GLY B 1 185 ? -23.125 -13.461 -6.258 1 96.56 185 GLY B C 1
ATOM 3708 O O . GLY B 1 185 ? -24 -13.688 -7.105 1 96.56 185 GLY B O 1
ATOM 3709 N N . LEU B 1 186 ? -23.422 -13.172 -4.984 1 95.44 186 LEU B N 1
ATOM 3710 C CA . LEU B 1 186 ? -24.797 -13.25 -4.473 1 95.44 186 LEU B CA 1
ATOM 3711 C C . LEU B 1 186 ? -25.422 -11.859 -4.398 1 95.44 186 LEU B C 1
ATOM 3713 O O . LEU B 1 186 ? -26.531 -11.703 -3.891 1 95.44 186 LEU B O 1
ATOM 3717 N N . GLY B 1 187 ? -24.641 -10.922 -4.836 1 91 187 GLY B N 1
ATOM 3718 C CA . GLY B 1 187 ? -25.156 -9.562 -4.801 1 91 187 GLY B CA 1
ATOM 3719 C C . GLY B 1 187 ? -26.219 -9.297 -5.844 1 91 187 GLY B C 1
ATOM 3720 O O . GLY B 1 187 ? -27.141 -10.102 -6.016 1 91 187 GLY B O 1
ATOM 3721 N N . THR B 1 188 ? -26.281 -8.172 -6.473 1 90.81 188 THR B N 1
ATOM 3722 C CA . THR B 1 188 ? -27.219 -7.848 -7.539 1 90.81 188 THR B CA 1
ATOM 3723 C C . THR B 1 188 ? -26.922 -8.664 -8.789 1 90.81 188 THR B C 1
ATOM 3725 O O . THR B 1 188 ? -25.859 -9.289 -8.891 1 90.81 188 THR B O 1
ATOM 3728 N N . GLU B 1 189 ? -27.844 -8.633 -9.617 1 92.94 189 GLU B N 1
ATOM 3729 C CA . GLU B 1 189 ? -27.594 -9.32 -10.883 1 92.94 189 GLU B CA 1
ATOM 3730 C C . GLU B 1 189 ? -26.422 -8.703 -11.633 1 92.94 189 GLU B C 1
ATOM 3732 O O . GLU B 1 189 ? -25.656 -9.406 -12.289 1 92.94 189 GLU B O 1
ATOM 3737 N N . GLU B 1 190 ? -26.266 -7.449 -11.547 1 91.81 190 GLU B N 1
ATOM 3738 C CA . GLU B 1 190 ? -25.141 -6.777 -12.172 1 91.81 190 GLU B CA 1
ATOM 3739 C C . GLU B 1 190 ? -23.812 -7.285 -11.609 1 91.81 190 GLU B C 1
ATOM 3741 O O . GLU B 1 190 ? -22.891 -7.586 -12.359 1 91.81 190 GLU B O 1
ATOM 3746 N N . SER B 1 191 ? -23.75 -7.398 -10.297 1 92.81 191 SER B N 1
ATOM 3747 C CA . SER B 1 191 ? -22.531 -7.883 -9.672 1 92.81 191 SER B CA 1
ATOM 3748 C C . SER B 1 191 ? -22.266 -9.344 -10.023 1 92.81 191 SER B C 1
ATOM 3750 O O . SER B 1 191 ? -21.125 -9.734 -10.273 1 92.81 191 SER B O 1
ATOM 3752 N N . ALA B 1 192 ? -23.312 -10.109 -10.078 1 95.69 192 ALA B N 1
ATOM 3753 C CA . ALA B 1 192 ? -23.188 -11.516 -10.453 1 95.69 192 ALA B CA 1
ATOM 3754 C C . ALA B 1 192 ? -22.672 -11.656 -11.883 1 95.69 192 ALA B C 1
ATOM 3756 O O . ALA B 1 192 ? -21.812 -12.492 -12.164 1 95.69 192 ALA B O 1
ATOM 3757 N N . ALA B 1 193 ? -23.219 -10.867 -12.727 1 97.12 193 ALA B N 1
ATOM 3758 C CA . ALA B 1 193 ? -22.797 -10.891 -14.125 1 97.12 193 ALA B CA 1
ATOM 3759 C C . ALA B 1 193 ? -21.328 -10.5 -14.258 1 97.12 193 ALA B C 1
ATOM 3761 O O . ALA B 1 193 ? -20.594 -11.078 -15.062 1 97.12 193 ALA B O 1
ATOM 3762 N N . LYS B 1 194 ? -20.875 -9.562 -13.492 1 96.06 194 LYS B N 1
ATOM 3763 C CA . LYS B 1 194 ? -19.484 -9.133 -13.492 1 96.06 194 LYS B CA 1
ATOM 3764 C C . LYS B 1 194 ? -18.562 -10.25 -12.992 1 96.06 194 LYS B C 1
ATOM 3766 O O . LYS B 1 194 ? -17.453 -10.422 -13.5 1 96.06 194 LYS B O 1
ATOM 3771 N N . MET B 1 195 ? -19.094 -10.977 -12.062 1 97.94 195 MET B N 1
ATOM 3772 C CA . MET B 1 195 ? -18.281 -12.07 -11.539 1 97.94 195 MET B CA 1
ATOM 3773 C C . MET B 1 195 ? -18.156 -13.195 -12.555 1 97.94 195 MET B C 1
ATOM 3775 O O . MET B 1 195 ? -17.094 -13.805 -12.688 1 97.94 195 MET B O 1
ATOM 3779 N N . ARG B 1 196 ? -19.25 -13.461 -13.258 1 98.44 196 ARG B N 1
ATOM 3780 C CA . ARG B 1 196 ? -19.172 -14.453 -14.328 1 98.44 196 ARG B CA 1
ATOM 3781 C C . ARG B 1 196 ? -18.188 -14.016 -15.406 1 98.44 196 ARG B C 1
ATOM 3783 O O . ARG B 1 196 ? -17.406 -14.828 -15.898 1 98.44 196 ARG B O 1
ATOM 3790 N N . HIS B 1 197 ? -18.219 -12.766 -15.711 1 98.19 197 HIS B N 1
ATOM 3791 C CA . HIS B 1 197 ? -17.281 -12.203 -16.672 1 98.19 197 HIS B CA 1
ATOM 3792 C C . HIS B 1 197 ? -15.852 -12.328 -16.188 1 98.19 197 HIS B C 1
ATOM 3794 O O . HIS B 1 197 ? -14.953 -12.688 -16.953 1 98.19 197 HIS B O 1
ATOM 3800 N N . ALA B 1 198 ? -15.625 -12.062 -14.898 1 98.56 198 ALA B N 1
ATOM 3801 C CA . ALA B 1 198 ? -14.297 -12.164 -14.297 1 98.56 198 ALA B CA 1
ATOM 3802 C C . ALA B 1 198 ? -13.758 -13.586 -14.383 1 98.56 198 ALA B C 1
ATOM 3804 O O . ALA B 1 198 ? -12.57 -13.789 -14.656 1 98.56 198 ALA B O 1
ATOM 3805 N N . LEU B 1 199 ? -14.648 -14.539 -14.164 1 98.69 199 LEU B N 1
ATOM 3806 C CA . LEU B 1 199 ? -14.273 -15.945 -14.289 1 98.69 199 LEU B CA 1
ATOM 3807 C C . LEU B 1 199 ? -13.836 -16.266 -15.711 1 98.69 199 LEU B C 1
ATOM 3809 O O . LEU B 1 199 ? -12.836 -16.953 -15.914 1 98.69 199 LEU B O 1
ATOM 3813 N N . GLU B 1 200 ? -14.516 -15.742 -16.656 1 98.25 200 GLU B N 1
ATOM 3814 C CA . GLU B 1 200 ? -14.188 -15.984 -18.062 1 98.25 200 GLU B CA 1
ATOM 3815 C C . GLU B 1 200 ? -12.828 -15.383 -18.422 1 98.25 200 GLU B C 1
ATOM 3817 O O . GLU B 1 200 ? -12.086 -15.953 -19.219 1 98.25 200 GLU B O 1
ATOM 3822 N N . ILE B 1 201 ? -12.539 -14.273 -17.859 1 97.81 201 ILE B N 1
ATOM 3823 C CA . ILE B 1 201 ? -11.305 -13.555 -18.156 1 97.81 201 ILE B CA 1
ATOM 3824 C C . ILE B 1 201 ? -10.109 -14.297 -17.578 1 97.81 201 ILE B C 1
ATOM 3826 O O . ILE B 1 201 ? -9.07 -14.43 -18.219 1 97.81 201 ILE B O 1
ATOM 3830 N N . MET B 1 202 ? -10.242 -14.867 -16.375 1 98.31 202 MET B N 1
ATOM 3831 C CA . MET B 1 202 ? -9.078 -15.359 -15.633 1 98.31 202 MET B CA 1
ATOM 3832 C C . MET B 1 202 ? -8.906 -16.859 -15.828 1 98.31 202 MET B C 1
ATOM 3834 O O . MET B 1 202 ? -7.797 -17.391 -15.711 1 98.31 202 MET B O 1
ATOM 3838 N N . TRP B 1 203 ? -9.938 -17.562 -16.25 1 98.5 203 TRP B N 1
ATOM 3839 C CA . TRP B 1 203 ? -9.953 -19.016 -16.281 1 98.5 203 TRP B CA 1
ATOM 3840 C C . TRP B 1 203 ? -8.93 -19.562 -17.266 1 98.5 203 TRP B C 1
ATOM 3842 O O . TRP B 1 203 ? -8.281 -20.578 -17.016 1 98.5 203 TRP B O 1
ATOM 3852 N N . PRO B 1 204 ? -8.711 -18.875 -18.391 1 98.19 204 PRO B N 1
ATOM 3853 C CA . PRO B 1 204 ? -7.789 -19.406 -19.406 1 98.19 204 PRO B CA 1
ATOM 3854 C C . PRO B 1 204 ? -6.359 -19.547 -18.875 1 98.19 204 PRO B C 1
ATOM 3856 O O . PRO B 1 204 ? -5.543 -20.25 -19.484 1 98.19 204 PRO B O 1
ATOM 3859 N N . TYR B 1 205 ? -6.035 -18.906 -17.828 1 98.31 205 TYR B N 1
ATOM 3860 C CA . TYR B 1 205 ? -4.645 -18.844 -17.391 1 98.31 205 TYR B CA 1
ATOM 3861 C C . TYR B 1 205 ? -4.395 -19.812 -16.234 1 98.31 205 TYR B C 1
ATOM 3863 O O . TYR B 1 205 ? -3.283 -19.875 -15.703 1 98.31 205 TYR B O 1
ATOM 3871 N N . VAL B 1 206 ? -5.387 -20.594 -15.82 1 98.38 206 VAL B N 1
ATOM 3872 C CA . VAL B 1 206 ? -5.328 -21.469 -14.648 1 98.38 206 VAL B CA 1
ATOM 3873 C C . VAL B 1 206 ? -4.375 -22.625 -14.914 1 98.38 206 VAL B C 1
ATOM 3875 O O . VAL B 1 206 ? -3.582 -23 -14.047 1 98.38 206 VAL B O 1
ATOM 3878 N N . SER B 1 207 ? -4.355 -23.141 -16.094 1 97.69 207 SER B N 1
ATOM 3879 C CA . SER B 1 207 ? -3.648 -24.391 -16.391 1 97.69 207 SER B CA 1
ATOM 3880 C C . SER B 1 207 ? -2.146 -24.234 -16.188 1 97.69 207 SER B C 1
ATOM 3882 O O . SER B 1 207 ? -1.467 -25.172 -15.781 1 97.69 207 SER B O 1
ATOM 3884 N N . GLU B 1 208 ? -1.626 -23.062 -16.484 1 98.31 208 GLU B N 1
ATOM 3885 C CA . GLU B 1 208 ? -0.189 -22.844 -16.359 1 98.31 208 GLU B CA 1
ATOM 3886 C C . GLU B 1 208 ? 0.285 -23.062 -14.93 1 98.31 208 GLU B C 1
ATOM 3888 O O . GLU B 1 208 ? 1.403 -23.531 -14.703 1 98.31 208 GLU B O 1
ATOM 3893 N N . MET B 1 209 ? -0.525 -22.781 -13.945 1 98.38 209 MET B N 1
ATOM 3894 C CA . MET B 1 209 ? -0.166 -22.891 -12.531 1 98.38 209 MET B CA 1
ATOM 3895 C C . MET B 1 209 ? 0.162 -24.344 -12.164 1 98.38 209 MET B C 1
ATOM 3897 O O . MET B 1 209 ? 0.881 -24.578 -11.195 1 98.38 209 MET B O 1
ATOM 3901 N N . PHE B 1 210 ? -0.283 -25.312 -13.008 1 98.5 210 PHE B N 1
ATOM 3902 C CA . PHE B 1 210 ? -0.184 -26.703 -12.586 1 98.5 210 PHE B CA 1
ATOM 3903 C C . PHE B 1 210 ? 0.709 -27.5 -13.539 1 98.5 210 PHE B C 1
ATOM 3905 O O . PHE B 1 210 ? 0.75 -28.719 -13.484 1 98.5 210 PHE B O 1
ATOM 3912 N N . ALA B 1 211 ? 1.367 -26.781 -14.43 1 97.62 211 ALA B N 1
ATOM 3913 C CA . ALA B 1 211 ? 2.273 -27.438 -15.367 1 97.62 211 ALA B CA 1
ATOM 3914 C C . ALA B 1 211 ? 3.551 -27.891 -14.664 1 97.62 211 ALA B C 1
ATOM 3916 O O . ALA B 1 211 ? 4.211 -27.094 -13.992 1 97.62 211 ALA B O 1
ATOM 3917 N N . ASP B 1 212 ? 3.883 -29.141 -14.82 1 97.38 212 ASP B N 1
ATOM 3918 C CA . ASP B 1 212 ? 5.172 -29.656 -14.352 1 97.38 212 ASP B CA 1
ATOM 3919 C C . ASP B 1 212 ? 6.285 -29.312 -15.344 1 97.38 212 ASP B C 1
ATOM 3921 O O . ASP B 1 212 ? 6.09 -29.391 -16.562 1 97.38 212 ASP B O 1
ATOM 3925 N N . GLU B 1 213 ? 7.34 -28.812 -14.82 1 95.75 213 GLU B N 1
ATOM 3926 C CA . GLU B 1 213 ? 8.516 -28.469 -15.617 1 95.75 213 GLU B CA 1
ATOM 3927 C C . GLU B 1 213 ? 9.719 -29.328 -15.219 1 95.75 213 GLU B C 1
ATOM 3929 O O . GLU B 1 213 ? 9.742 -29.906 -14.133 1 95.75 213 GLU B O 1
ATOM 3934 N N . PRO B 1 214 ? 10.758 -29.453 -16.094 1 96.94 214 PRO B N 1
ATOM 3935 C CA . PRO B 1 214 ? 11.953 -30.25 -15.789 1 96.94 214 PRO B CA 1
ATOM 3936 C C . PRO B 1 214 ? 12.602 -29.875 -14.461 1 96.94 214 PRO B C 1
ATOM 3938 O O . PRO B 1 214 ? 13.148 -30.734 -13.766 1 96.94 214 PRO B O 1
ATOM 3941 N N . LEU B 1 215 ? 12.469 -28.656 -14.102 1 97.69 215 LEU B N 1
ATOM 3942 C CA . LEU B 1 215 ? 13.039 -28.188 -12.852 1 97.69 215 LEU B CA 1
ATOM 3943 C C . LEU B 1 215 ? 12.453 -28.953 -11.664 1 97.69 215 LEU B C 1
ATOM 3945 O O . LEU B 1 215 ? 13.164 -29.219 -10.688 1 97.69 215 LEU B O 1
ATOM 3949 N N . HIS B 1 216 ? 11.18 -29.297 -11.734 1 97.94 216 HIS B N 1
ATOM 3950 C CA . HIS B 1 216 ? 10.523 -30.016 -10.648 1 97.94 216 HIS B CA 1
ATOM 3951 C C . HIS B 1 216 ? 11.086 -31.422 -10.508 1 97.94 216 HIS B C 1
ATOM 3953 O O . HIS B 1 216 ? 11.188 -31.953 -9.391 1 97.94 216 HIS B O 1
ATOM 3959 N N . ASP B 1 217 ? 11.445 -32 -11.641 1 97.38 217 ASP B N 1
ATOM 3960 C CA . ASP B 1 217 ? 12.094 -33.312 -11.602 1 97.38 217 ASP B CA 1
ATOM 3961 C C . ASP B 1 217 ? 13.453 -33.25 -10.906 1 97.38 217 ASP B C 1
ATOM 3963 O O . ASP B 1 217 ? 13.797 -34.125 -10.109 1 97.38 217 ASP B O 1
ATOM 3967 N N . GLU B 1 218 ? 14.141 -32.188 -11.211 1 97.81 218 GLU B N 1
ATOM 3968 C CA . GLU B 1 218 ? 15.469 -32 -10.641 1 97.81 218 GLU B CA 1
ATOM 3969 C C . GLU B 1 218 ? 15.398 -31.75 -9.133 1 97.81 218 GLU B C 1
ATOM 3971 O O . GLU B 1 218 ? 16.328 -32.062 -8.406 1 97.81 218 GLU B O 1
ATOM 3976 N N . LEU B 1 219 ? 14.305 -31.266 -8.703 1 98.44 219 LEU B N 1
ATOM 3977 C CA . LEU B 1 219 ? 14.203 -30.828 -7.312 1 98.44 219 LEU B CA 1
ATOM 3978 C C . LEU B 1 219 ? 13.219 -31.703 -6.535 1 98.44 219 LEU B C 1
ATOM 3980 O O . LEU B 1 219 ? 12.469 -31.203 -5.699 1 98.44 219 LEU B O 1
ATOM 3984 N N . GLU B 1 220 ? 13.203 -32.938 -6.922 1 96.56 220 GLU B N 1
ATOM 3985 C CA . GLU B 1 220 ? 12.375 -33.875 -6.164 1 96.56 220 GLU B CA 1
ATOM 3986 C C . GLU B 1 220 ? 12.703 -33.812 -4.676 1 96.56 220 GLU B C 1
ATOM 3988 O O . GLU B 1 220 ? 13.875 -33.844 -4.289 1 96.56 220 GLU B O 1
ATOM 3993 N N . GLY B 1 221 ? 11.672 -33.688 -3.84 1 97.12 221 GLY B N 1
ATOM 3994 C CA . GLY B 1 221 ? 11.875 -33.594 -2.402 1 97.12 221 GLY B CA 1
ATOM 3995 C C . GLY B 1 221 ? 12.086 -32.156 -1.928 1 97.12 221 GLY B C 1
ATOM 3996 O O . GLY B 1 221 ? 12.008 -31.875 -0.729 1 97.12 221 GLY B O 1
ATOM 3997 N N . ILE B 1 222 ? 12.391 -31.312 -2.82 1 98.5 222 ILE B N 1
ATOM 3998 C CA . ILE B 1 222 ? 12.633 -29.906 -2.498 1 98.5 222 ILE B CA 1
ATOM 3999 C C . ILE B 1 222 ? 11.484 -29.047 -3.02 1 98.5 222 ILE B C 1
ATOM 4001 O O . ILE B 1 222 ? 10.828 -28.344 -2.248 1 98.5 222 ILE B O 1
ATOM 4005 N N . ALA B 1 223 ? 11.195 -29.141 -4.25 1 98.62 223 ALA B N 1
ATOM 4006 C CA . ALA B 1 223 ? 10.117 -28.375 -4.871 1 98.62 223 ALA B CA 1
ATOM 4007 C C . ALA B 1 223 ? 8.82 -29.188 -4.902 1 98.62 223 ALA B C 1
ATOM 4009 O O . ALA B 1 223 ? 8.852 -30.406 -4.973 1 98.62 223 ALA B O 1
ATOM 4010 N N . VAL B 1 224 ? 7.77 -28.547 -4.906 1 98.5 224 VAL B N 1
ATOM 4011 C CA . VAL B 1 224 ? 6.457 -29.172 -5.027 1 98.5 224 VAL B CA 1
ATOM 4012 C C . VAL B 1 224 ? 6.07 -29.281 -6.504 1 98.5 224 VAL B C 1
ATOM 4014 O O . VAL B 1 224 ? 6.203 -28.312 -7.262 1 98.5 224 VAL B O 1
ATOM 4017 N N . ARG B 1 225 ? 5.668 -30.438 -6.879 1 97.88 225 ARG B N 1
ATOM 4018 C CA . ARG B 1 225 ? 5.125 -30.609 -8.227 1 97.88 225 ARG B CA 1
ATOM 4019 C C . ARG B 1 225 ? 3.738 -29.984 -8.336 1 97.88 225 ARG B C 1
ATOM 4021 O O . ARG B 1 225 ? 2.789 -30.453 -7.707 1 97.88 225 ARG B O 1
ATOM 4028 N N . PRO B 1 226 ? 3.555 -29 -9.18 1 98.31 226 PRO B N 1
ATOM 4029 C CA . PRO B 1 226 ? 2.297 -28.25 -9.203 1 98.31 226 PRO B CA 1
ATOM 4030 C C . PRO B 1 226 ? 1.101 -29.125 -9.594 1 98.31 226 PRO B C 1
ATOM 4032 O O . PRO B 1 226 ? -0.009 -28.906 -9.102 1 98.31 226 PRO B O 1
ATOM 4035 N N . SER B 1 227 ? 1.261 -30.094 -10.469 1 98.5 227 SER B N 1
ATOM 4036 C CA . SER B 1 227 ? 0.16 -30.938 -10.922 1 98.5 227 SER B CA 1
ATOM 4037 C C . SER B 1 227 ? -0.487 -31.672 -9.75 1 98.5 227 SER B C 1
ATOM 4039 O O . SER B 1 227 ? -1.677 -32 -9.797 1 98.5 227 SER B O 1
ATOM 4041 N N . THR B 1 228 ? 0.227 -31.953 -8.711 1 98.5 228 THR B N 1
ATOM 4042 C CA . THR B 1 228 ? -0.277 -32.688 -7.562 1 98.5 228 THR B CA 1
ATOM 4043 C C . THR B 1 228 ? -1.253 -31.844 -6.754 1 98.5 228 THR B C 1
ATOM 4045 O O . THR B 1 228 ? -1.989 -32.375 -5.914 1 98.5 228 THR B O 1
ATOM 4048 N N . LEU B 1 229 ? -1.278 -30.531 -6.988 1 98.75 229 LEU B N 1
ATOM 4049 C CA . LEU B 1 229 ? -2.104 -29.594 -6.219 1 98.75 229 LEU B CA 1
ATOM 4050 C C . LEU B 1 229 ? -3.455 -29.391 -6.891 1 98.75 229 LEU B C 1
ATOM 4052 O O . LEU B 1 229 ? -4.371 -28.812 -6.293 1 98.75 229 LEU B O 1
ATOM 4056 N N . ARG B 1 230 ? -3.607 -29.844 -8.141 1 98.62 230 ARG B N 1
ATOM 4057 C CA . ARG B 1 230 ? -4.723 -29.453 -9 1 98.62 230 ARG B CA 1
ATOM 4058 C C . ARG B 1 230 ? -6.047 -29.953 -8.438 1 98.62 230 ARG B C 1
ATOM 4060 O O . ARG B 1 230 ? -7.016 -29.188 -8.359 1 98.62 230 ARG B O 1
ATOM 4067 N N . ALA B 1 231 ? -6.105 -31.172 -7.984 1 98.69 231 ALA B N 1
ATOM 4068 C CA . ALA B 1 231 ? -7.355 -31.734 -7.488 1 98.69 231 ALA B CA 1
ATOM 4069 C C . ALA B 1 231 ? -7.871 -30.969 -6.281 1 98.69 231 ALA B C 1
ATOM 4071 O O . ALA B 1 231 ? -9.055 -30.625 -6.211 1 98.69 231 ALA B O 1
ATOM 4072 N N . ALA B 1 232 ? -6.992 -30.703 -5.328 1 98.81 232 ALA B N 1
ATOM 4073 C CA . ALA B 1 232 ? -7.379 -29.953 -4.141 1 98.81 232 ALA B CA 1
ATOM 4074 C C . ALA B 1 232 ? -7.801 -28.531 -4.508 1 98.81 232 ALA B C 1
ATOM 4076 O O . ALA B 1 232 ? -8.734 -27.984 -3.922 1 98.81 232 ALA B O 1
ATOM 4077 N N . TRP B 1 233 ? -7.07 -27.938 -5.473 1 98.81 233 TRP B N 1
ATOM 4078 C CA . TRP B 1 233 ? -7.406 -26.609 -5.953 1 98.81 233 TRP B CA 1
ATOM 4079 C C . TRP B 1 233 ? -8.805 -26.578 -6.574 1 98.81 233 TRP B C 1
ATOM 4081 O O . TRP B 1 233 ? -9.617 -25.719 -6.246 1 98.81 233 TRP B O 1
ATOM 4091 N N . ASP B 1 234 ? -9.086 -27.578 -7.43 1 98.56 234 ASP B N 1
ATOM 4092 C CA . ASP B 1 234 ? -10.391 -27.656 -8.086 1 98.56 234 ASP B CA 1
ATOM 4093 C C . ASP B 1 234 ? -11.508 -27.812 -7.062 1 98.56 234 ASP B C 1
ATOM 4095 O O . ASP B 1 234 ? -12.562 -27.188 -7.191 1 98.56 234 ASP B O 1
ATOM 4099 N N . ALA B 1 235 ? -11.281 -28.578 -6.082 1 98.75 235 ALA B N 1
ATOM 4100 C CA . ALA B 1 235 ? -12.281 -28.797 -5.043 1 98.75 235 ALA B CA 1
ATOM 4101 C C . ALA B 1 235 ? -12.578 -27.5 -4.289 1 98.75 235 ALA B C 1
ATOM 4103 O O . ALA B 1 235 ? -13.742 -27.172 -4.043 1 98.75 235 ALA B O 1
ATOM 4104 N N . GLU B 1 236 ? -11.508 -26.828 -3.939 1 98.75 236 GLU B N 1
ATOM 4105 C CA . GLU B 1 236 ? -11.672 -25.594 -3.186 1 98.75 236 GLU B CA 1
ATOM 4106 C C . GLU B 1 236 ? -12.359 -24.516 -4.023 1 98.75 236 GLU B C 1
ATOM 4108 O O . GLU B 1 236 ? -13.25 -23.812 -3.535 1 98.75 236 GLU B O 1
ATOM 4113 N N . ILE B 1 237 ? -11.969 -24.344 -5.266 1 98.81 237 ILE B N 1
ATOM 4114 C CA . ILE B 1 237 ? -12.57 -23.359 -6.16 1 98.81 237 ILE B CA 1
ATOM 4115 C C . ILE B 1 237 ? -14.047 -23.688 -6.379 1 98.81 237 ILE B C 1
ATOM 4117 O O . ILE B 1 237 ? -14.898 -22.797 -6.344 1 98.81 237 ILE B O 1
ATOM 4121 N N . THR B 1 238 ? -14.32 -24.953 -6.582 1 98.56 238 THR B N 1
ATOM 4122 C CA . THR B 1 238 ? -15.711 -25.375 -6.762 1 98.56 238 THR B CA 1
ATOM 4123 C C . THR B 1 238 ? -16.547 -25.031 -5.527 1 98.56 238 THR B C 1
ATOM 4125 O O . THR B 1 238 ? -17.656 -24.531 -5.645 1 98.56 238 THR B O 1
ATOM 4128 N N . ARG B 1 239 ? -16.031 -25.281 -4.352 1 98.69 239 ARG B N 1
ATOM 4129 C CA . ARG B 1 239 ? -16.719 -24.984 -3.105 1 98.69 239 ARG B CA 1
ATOM 4130 C C . ARG B 1 239 ? -17.062 -23.5 -3.023 1 98.69 239 ARG B C 1
ATOM 4132 O O . ARG B 1 239 ? -18.203 -23.141 -2.693 1 98.69 239 ARG B O 1
ATOM 4139 N N . VAL B 1 240 ? -16.141 -22.609 -3.305 1 98.81 240 VAL B N 1
ATOM 4140 C CA . VAL B 1 240 ? -16.344 -21.172 -3.203 1 98.81 240 VAL B CA 1
ATOM 4141 C C . VAL B 1 240 ? -17.344 -20.719 -4.262 1 98.81 240 VAL B C 1
ATOM 4143 O O . VAL B 1 240 ? -18.234 -19.906 -3.979 1 98.81 240 VAL B O 1
ATOM 4146 N N . LEU B 1 241 ? -17.172 -21.234 -5.531 1 98.81 241 LEU B N 1
ATOM 4147 C CA . LEU B 1 241 ? -18.094 -20.844 -6.598 1 98.81 241 LEU B CA 1
ATOM 4148 C C . LEU B 1 241 ? -19.516 -21.281 -6.285 1 98.81 241 LEU B C 1
ATOM 4150 O O . LEU B 1 241 ? -20.469 -20.516 -6.508 1 98.81 241 LEU B O 1
ATOM 4154 N N . ASP B 1 242 ? -19.688 -22.469 -5.707 1 98.56 242 ASP B N 1
ATOM 4155 C CA . ASP B 1 242 ? -21 -22.938 -5.305 1 98.56 242 ASP B CA 1
ATOM 4156 C C . ASP B 1 242 ? -21.609 -22.016 -4.246 1 98.56 242 ASP B C 1
ATOM 4158 O O . ASP B 1 242 ? -22.781 -21.625 -4.352 1 98.56 242 ASP B O 1
ATOM 4162 N N . ALA B 1 243 ? -20.797 -21.688 -3.266 1 98.62 243 ALA B N 1
ATOM 4163 C CA . ALA B 1 243 ? -21.25 -20.812 -2.197 1 98.62 243 ALA B CA 1
ATOM 4164 C C . ALA B 1 243 ? -21.641 -19.438 -2.744 1 98.62 243 ALA B C 1
ATOM 4166 O O . ALA B 1 243 ? -22.5 -18.766 -2.182 1 98.62 243 ALA B O 1
ATOM 4167 N N . ALA B 1 244 ? -21.078 -19.047 -3.893 1 98.44 244 ALA B N 1
ATOM 4168 C CA . ALA B 1 244 ? -21.297 -17.734 -4.48 1 98.44 244 ALA B CA 1
ATOM 4169 C C . ALA B 1 244 ? -22.406 -17.781 -5.535 1 98.44 244 ALA B C 1
ATOM 4171 O O . ALA B 1 244 ? -22.734 -16.766 -6.145 1 98.44 244 ALA B O 1
ATOM 4172 N N . GLY B 1 245 ? -22.938 -18.984 -5.766 1 98.31 245 GLY B N 1
ATOM 4173 C CA . GLY B 1 245 ? -23.938 -19.141 -6.812 1 98.31 245 GLY B CA 1
ATOM 4174 C C . GLY B 1 245 ? -23.359 -18.969 -8.211 1 98.31 245 GLY B C 1
ATOM 4175 O O . GLY B 1 245 ? -24.047 -18.516 -9.117 1 98.31 245 GLY B O 1
ATOM 4176 N N . LEU B 1 246 ? -22.125 -19.25 -8.352 1 98.31 246 LEU B N 1
ATOM 4177 C CA . LEU B 1 246 ? -21.422 -19.141 -9.625 1 98.31 246 LEU B CA 1
ATOM 4178 C C . LEU B 1 246 ? -21.016 -20.516 -10.141 1 98.31 246 LEU B C 1
ATOM 4180 O O . LEU B 1 246 ? -21.109 -21.516 -9.406 1 98.31 246 LEU B O 1
ATOM 4184 N N . GLU B 1 247 ? -20.594 -20.531 -11.383 1 97.31 247 GLU B N 1
ATOM 4185 C CA . GLU B 1 247 ? -20.125 -21.766 -12.008 1 97.31 247 GLU B CA 1
ATOM 4186 C C . GLU B 1 247 ? -18.828 -21.531 -12.797 1 97.31 247 GLU B C 1
ATOM 4188 O O . GLU B 1 247 ? -18.609 -20.422 -13.305 1 97.31 247 GLU B O 1
ATOM 4193 N N . ALA B 1 248 ? -18.047 -22.594 -12.875 1 97.25 248 ALA B N 1
ATOM 4194 C CA . ALA B 1 248 ? -16.844 -22.516 -13.711 1 97.25 248 ALA B CA 1
ATOM 4195 C C . ALA B 1 248 ? -17.219 -22.281 -15.172 1 97.25 248 ALA B C 1
ATOM 4197 O O . ALA B 1 248 ? -18.141 -22.906 -15.695 1 97.25 248 ALA B O 1
ATOM 4198 N N . PRO B 1 249 ? -16.516 -21.359 -15.773 1 96.81 249 PRO B N 1
ATOM 4199 C CA . PRO B 1 249 ? -16.828 -21.094 -17.188 1 96.81 249 PRO B CA 1
ATOM 4200 C C . PRO B 1 249 ? -16.297 -22.188 -18.109 1 96.81 249 PRO B C 1
ATOM 4202 O O . PRO B 1 249 ? -15.422 -22.953 -17.719 1 96.81 249 PRO B O 1
ATOM 4205 N N . GLN B 1 250 ? -16.875 -22.266 -19.25 1 94.25 250 GLN B N 1
ATOM 4206 C CA . GLN B 1 250 ? -16.391 -23.156 -20.297 1 94.25 250 GLN B CA 1
ATOM 4207 C C . GLN B 1 250 ? -15.578 -22.391 -21.344 1 94.25 250 GLN B C 1
ATOM 4209 O O . GLN B 1 250 ? -16.109 -22.016 -22.375 1 94.25 250 GLN B O 1
ATOM 4214 N N . VAL B 1 251 ? -14.336 -22.188 -21.031 1 94.69 251 VAL B N 1
ATOM 4215 C CA . VAL B 1 251 ? -13.438 -21.469 -21.922 1 94.69 251 VAL B CA 1
ATOM 4216 C C . VAL B 1 251 ? -12.125 -22.234 -22.078 1 94.69 251 VAL B C 1
ATOM 4218 O O . VAL B 1 251 ? -11.695 -22.938 -21.156 1 94.69 251 VAL B O 1
ATOM 4221 N N . PRO B 1 252 ? -11.617 -22.172 -23.234 1 94.38 252 PRO B N 1
ATOM 4222 C CA . PRO B 1 252 ? -10.352 -22.875 -23.422 1 94.38 252 PRO B CA 1
ATOM 4223 C C . PRO B 1 252 ? -9.203 -22.281 -22.625 1 94.38 252 PRO B C 1
ATOM 4225 O O . PRO B 1 252 ? -9.234 -21.094 -22.281 1 94.38 252 PRO B O 1
ATOM 4228 N N . GLN B 1 253 ? -8.281 -23.078 -22.406 1 94.25 253 GLN B N 1
ATOM 4229 C CA . GLN B 1 253 ? -7.07 -22.625 -21.719 1 94.25 253 GLN B CA 1
ATOM 4230 C C . GLN B 1 253 ? -6.129 -21.922 -22.703 1 94.25 253 GLN B C 1
ATOM 4232 O O . GLN B 1 253 ? -6.027 -22.312 -23.859 1 94.25 253 GLN B O 1
ATOM 4237 N N . ALA B 1 254 ? -5.461 -20.891 -22.203 1 92.06 254 ALA B N 1
ATOM 4238 C CA . ALA B 1 254 ? -4.473 -20.172 -23 1 92.06 254 ALA B CA 1
ATOM 4239 C C . ALA B 1 254 ? -3.131 -20.891 -23 1 92.06 254 ALA B C 1
ATOM 4241 O O . ALA B 1 254 ? -2.84 -21.672 -22.078 1 92.06 254 ALA B O 1
ATOM 4242 N N . MET B 1 255 ? -2.436 -20.719 -24.062 1 91.06 255 MET B N 1
ATOM 4243 C CA . MET B 1 255 ? -1.048 -21.172 -24.078 1 91.06 255 MET B CA 1
ATOM 4244 C C . MET B 1 255 ? -0.148 -20.203 -23.312 1 91.06 255 MET B C 1
ATOM 4246 O O . MET B 1 255 ? 0.086 -19.078 -23.781 1 91.06 255 MET B O 1
ATOM 4250 N N . CYS B 1 256 ? 0.257 -20.594 -22.188 1 93.81 256 CYS B N 1
ATOM 4251 C CA . CYS B 1 256 ? 1.065 -19.75 -21.312 1 93.81 256 CYS B CA 1
ATOM 4252 C C . CYS B 1 256 ? 2.436 -20.375 -21.062 1 93.81 256 CYS B C 1
ATOM 4254 O O . CYS B 1 256 ? 2.539 -21.547 -20.75 1 93.81 256 CYS B O 1
ATOM 4256 N N . ARG B 1 257 ? 3.479 -19.609 -21.281 1 95.5 257 ARG B N 1
ATOM 4257 C CA . ARG B 1 257 ? 4.844 -20.062 -21.047 1 95.5 257 ARG B CA 1
ATOM 4258 C C . ARG B 1 257 ? 5.652 -19.031 -20.266 1 95.5 257 ARG B C 1
ATOM 4260 O O . ARG B 1 257 ? 6.789 -18.734 -20.625 1 95.5 257 ARG B O 1
ATOM 4267 N N . GLY B 1 258 ? 5.023 -18.484 -19.25 1 96.94 258 GLY B N 1
ATOM 4268 C CA . GLY B 1 258 ? 5.68 -17.484 -18.422 1 96.94 258 GLY B CA 1
ATOM 4269 C C . GLY B 1 258 ? 6.965 -17.984 -17.797 1 96.94 258 GLY B C 1
ATOM 4270 O O . GLY B 1 258 ? 7.945 -17.25 -17.703 1 96.94 258 GLY B O 1
ATOM 4271 N N . ARG B 1 259 ? 7.016 -19.266 -17.422 1 97.62 259 ARG B N 1
ATOM 4272 C CA . ARG B 1 259 ? 8.18 -19.844 -16.781 1 97.62 259 ARG B CA 1
ATOM 4273 C C . ARG B 1 259 ? 9.375 -19.891 -17.734 1 97.62 259 ARG B C 1
ATOM 4275 O O . ARG B 1 259 ? 10.523 -20 -17.297 1 97.62 259 ARG B O 1
ATOM 4282 N N . GLN B 1 260 ? 9.102 -19.812 -18.969 1 95.81 260 GLN B N 1
ATOM 4283 C CA . GLN B 1 260 ? 10.148 -19.891 -19.984 1 95.81 260 GLN B CA 1
ATOM 4284 C C . GLN B 1 260 ? 10.508 -18.516 -20.516 1 95.81 260 GLN B C 1
ATOM 4286 O O . GLN B 1 260 ? 11.219 -18.406 -21.516 1 95.81 260 GLN B O 1
ATOM 4291 N N . GLY B 1 261 ? 9.953 -17.516 -19.953 1 96.81 261 GLY B N 1
ATOM 4292 C CA . GLY B 1 261 ? 10.297 -16.156 -20.344 1 96.81 261 GLY B CA 1
ATOM 4293 C C . GLY B 1 261 ? 9.406 -15.617 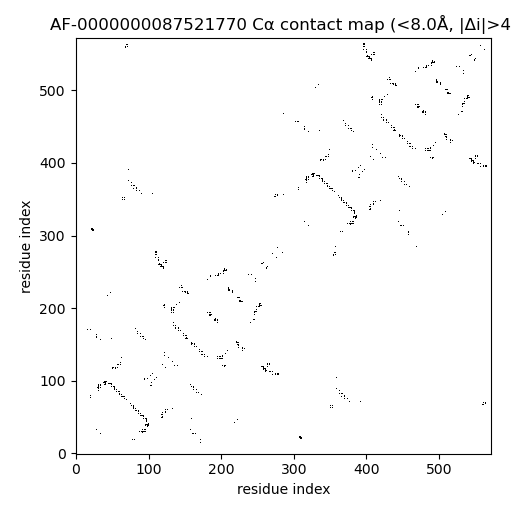-21.453 1 96.81 261 GLY B C 1
ATOM 4294 O O . GLY B 1 261 ? 9.695 -14.562 -22.016 1 96.81 261 GLY B O 1
ATOM 4295 N N . GLU B 1 262 ? 8.344 -16.359 -21.812 1 96.94 262 GLU B N 1
ATOM 4296 C CA . GLU B 1 262 ? 7.332 -15.875 -22.734 1 96.94 262 GLU B CA 1
ATOM 4297 C C . GLU B 1 262 ? 6.125 -15.312 -22 1 96.94 262 GLU B C 1
ATOM 4299 O O . GLU B 1 262 ? 5.367 -16.047 -21.375 1 96.94 262 GLU B O 1
ATOM 4304 N N . HIS B 1 263 ? 5.965 -14.008 -22.188 1 97.06 263 HIS B N 1
ATOM 4305 C CA . HIS B 1 263 ? 5.039 -13.352 -21.281 1 97.06 263 HIS B CA 1
ATOM 4306 C C . HIS B 1 263 ? 3.855 -12.75 -22.031 1 97.06 263 HIS B C 1
ATOM 4308 O O . HIS B 1 263 ? 3.861 -12.711 -23.266 1 97.06 263 HIS B O 1
ATOM 4314 N N . SER B 1 264 ? 2.793 -12.469 -21.25 1 95.38 264 SER B N 1
ATOM 4315 C CA . SER B 1 264 ? 1.662 -11.734 -21.812 1 95.38 264 SER B CA 1
ATOM 4316 C C . SER B 1 264 ? 2.066 -10.32 -22.219 1 95.38 264 SER B C 1
ATOM 4318 O O . SER B 1 264 ? 3.18 -9.883 -21.938 1 95.38 264 SER B O 1
ATOM 4320 N N . GLU B 1 265 ? 1.164 -9.625 -22.875 1 94.31 265 GLU B N 1
ATOM 4321 C CA . GLU B 1 265 ? 1.434 -8.281 -23.359 1 94.31 265 GLU B CA 1
ATOM 4322 C C . GLU B 1 265 ? 1.528 -7.277 -22.219 1 94.31 265 GLU B C 1
ATOM 4324 O O . GLU B 1 265 ? 1.978 -6.148 -22.406 1 94.31 265 GLU B O 1
ATOM 4329 N N . TYR B 1 266 ? 1.229 -7.77 -21.016 1 96.12 266 TYR B N 1
ATOM 4330 C CA . TYR B 1 266 ? 1.064 -6.824 -19.922 1 96.12 266 TYR B CA 1
ATOM 4331 C C . TYR B 1 266 ? 2.348 -6.699 -19.109 1 96.12 266 TYR B C 1
ATOM 4333 O O . TYR B 1 266 ? 2.568 -5.691 -18.422 1 96.12 266 TYR B O 1
ATOM 4341 N N . LEU B 1 267 ? 3.225 -7.672 -19.109 1 97.25 267 LEU B N 1
ATOM 4342 C CA . LEU B 1 267 ? 4.383 -7.664 -18.219 1 97.25 267 LEU B CA 1
ATOM 4343 C C . LEU B 1 267 ? 5.266 -6.453 -18.484 1 97.25 267 LEU B C 1
ATOM 4345 O O . LEU B 1 267 ? 5.754 -5.816 -17.547 1 97.25 267 LEU B O 1
ATOM 4349 N N . GLY B 1 268 ? 5.492 -6.152 -19.75 1 95.88 268 GLY B N 1
ATOM 4350 C CA . GLY B 1 268 ? 6.328 -5.02 -20.125 1 95.88 268 GLY B CA 1
ATOM 4351 C C . GLY B 1 268 ? 5.891 -3.723 -19.469 1 95.88 268 GLY B C 1
ATOM 4352 O O . GLY B 1 268 ? 6.723 -2.939 -19 1 95.88 268 GLY B O 1
ATOM 4353 N N . TYR B 1 269 ? 4.594 -3.48 -19.391 1 94.56 269 TYR B N 1
ATOM 4354 C CA . TYR B 1 269 ? 4.055 -2.275 -18.781 1 94.56 269 TYR B CA 1
ATOM 4355 C C . TYR B 1 269 ? 4.324 -2.266 -17.281 1 94.56 269 TYR B C 1
ATOM 4357 O O . TYR B 1 269 ? 4.688 -1.229 -16.703 1 94.56 269 TYR B O 1
ATOM 4365 N N . ILE B 1 270 ? 4.188 -3.385 -16.656 1 95.88 270 ILE B N 1
ATOM 4366 C CA . ILE B 1 270 ? 4.422 -3.51 -15.227 1 95.88 270 ILE B CA 1
ATOM 4367 C C . ILE B 1 270 ? 5.887 -3.201 -14.914 1 95.88 270 ILE B C 1
ATOM 4369 O O . ILE B 1 270 ? 6.184 -2.406 -14.023 1 95.88 270 ILE B O 1
ATOM 4373 N N . LEU B 1 271 ? 6.781 -3.771 -15.688 1 95.94 271 LEU B N 1
ATOM 4374 C CA . LEU B 1 271 ? 8.211 -3.613 -15.461 1 95.94 271 LEU B CA 1
ATOM 4375 C C . LEU B 1 271 ? 8.648 -2.174 -15.719 1 95.94 271 LEU B C 1
ATOM 4377 O O . LEU B 1 271 ? 9.469 -1.629 -14.977 1 95.94 271 LEU B O 1
ATOM 4381 N N . ALA B 1 272 ? 8.094 -1.542 -16.766 1 94 272 ALA B N 1
ATOM 4382 C CA . ALA B 1 272 ? 8.438 -0.156 -17.078 1 94 272 ALA B CA 1
ATOM 4383 C C . ALA B 1 272 ? 8.125 0.765 -15.898 1 94 272 ALA B C 1
ATOM 4385 O O . ALA B 1 272 ? 8.898 1.667 -15.578 1 94 272 ALA B O 1
ATOM 4386 N N . GLU B 1 273 ? 7.043 0.497 -15.289 1 91.75 273 GLU B N 1
ATOM 4387 C CA . GLU B 1 273 ? 6.629 1.311 -14.148 1 91.75 273 GLU B CA 1
ATOM 4388 C C . GLU B 1 273 ? 7.473 1.002 -12.914 1 91.75 273 GLU B C 1
ATOM 4390 O O . GLU B 1 273 ? 7.941 1.915 -12.234 1 91.75 273 GLU B O 1
ATOM 4395 N N . MET B 1 274 ? 7.68 -0.225 -12.711 1 92 274 MET B N 1
ATOM 4396 C CA . MET B 1 274 ? 8.32 -0.676 -11.477 1 92 274 MET B CA 1
ATOM 4397 C C . MET B 1 274 ? 9.812 -0.376 -11.5 1 92 274 MET B C 1
ATOM 4399 O O . MET B 1 274 ? 10.414 -0.117 -10.453 1 92 274 MET B O 1
ATOM 4403 N N . GLN B 1 275 ? 10.43 -0.353 -12.703 1 92.62 275 GLN B N 1
ATOM 4404 C CA . GLN B 1 275 ? 11.891 -0.344 -12.773 1 92.62 275 GLN B CA 1
ATOM 4405 C C . GLN B 1 275 ? 12.414 1.038 -13.156 1 92.62 275 GLN B C 1
ATOM 4407 O O . GLN B 1 275 ? 13.617 1.285 -13.109 1 92.62 275 GLN B O 1
ATOM 4412 N N . VAL B 1 276 ? 11.562 1.945 -13.477 1 88.69 276 VAL B N 1
ATOM 4413 C CA . VAL B 1 276 ? 11.953 3.207 -14.094 1 88.69 276 VAL B CA 1
ATOM 4414 C C . VAL B 1 276 ? 12.898 3.971 -13.164 1 88.69 276 VAL B C 1
ATOM 4416 O O . VAL B 1 276 ? 13.93 4.477 -13.602 1 88.69 276 VAL B O 1
ATOM 4419 N N . LEU B 1 277 ? 12.602 4.082 -11.961 1 84.62 277 LEU B N 1
ATOM 4420 C CA . LEU B 1 277 ? 13.383 4.895 -11.031 1 84.62 277 LEU B CA 1
ATOM 4421 C C . LEU B 1 277 ? 14.75 4.266 -10.773 1 84.62 277 LEU B C 1
ATOM 4423 O O . LEU B 1 277 ? 15.773 4.949 -10.82 1 84.62 277 LEU B O 1
ATOM 4427 N N . ALA B 1 278 ? 14.797 3.008 -10.516 1 85.5 278 ALA B N 1
ATOM 4428 C CA . ALA B 1 278 ? 16.047 2.305 -10.266 1 85.5 278 ALA B CA 1
ATOM 4429 C C . ALA B 1 278 ? 16.984 2.391 -11.477 1 85.5 278 ALA B C 1
ATOM 4431 O O . ALA B 1 278 ? 18.188 2.607 -11.328 1 85.5 278 ALA B O 1
ATOM 4432 N N . ARG B 1 279 ? 16.406 2.246 -12.594 1 88.56 279 ARG B N 1
ATOM 4433 C CA . ARG B 1 279 ? 17.203 2.203 -13.812 1 88.56 279 ARG B CA 1
ATOM 4434 C C . ARG B 1 279 ? 17.672 3.602 -14.211 1 88.56 279 ARG B C 1
ATOM 4436 O O . ARG B 1 279 ? 18.625 3.748 -14.984 1 88.56 279 ARG B O 1
ATOM 4443 N N . LYS B 1 280 ? 16.984 4.633 -13.781 1 83.94 280 LYS B N 1
ATOM 4444 C CA . LYS B 1 280 ? 17.422 6 -14.016 1 83.94 280 LYS B CA 1
ATOM 4445 C C . LYS B 1 280 ? 18.641 6.336 -13.164 1 83.94 280 LYS B C 1
ATOM 4447 O O . LYS B 1 280 ? 19.391 7.27 -13.477 1 83.94 280 LYS B O 1
ATOM 4452 N N . HIS B 1 281 ? 18.828 5.672 -12.078 1 79.31 281 HIS B N 1
ATOM 4453 C CA . HIS B 1 281 ? 19.969 5.895 -11.203 1 79.31 281 HIS B CA 1
ATOM 4454 C C . HIS B 1 281 ? 20.703 4.59 -10.906 1 79.31 281 HIS B C 1
ATOM 4456 O O . HIS B 1 281 ? 20.812 4.176 -9.75 1 79.31 281 HIS B O 1
ATOM 4462 N N . PRO B 1 282 ? 21.328 4.23 -12.062 1 68 282 PRO B N 1
ATOM 4463 C CA . PRO B 1 282 ? 21.984 2.938 -11.883 1 68 282 PRO B CA 1
ATOM 4464 C C . PRO B 1 282 ? 23.156 3.004 -10.906 1 68 282 PRO B C 1
ATOM 4466 O O . PRO B 1 282 ? 23.906 3.984 -10.898 1 68 282 PRO B O 1
ATOM 4469 N N . GLY B 1 283 ? 23.203 2.148 -10.047 1 64.06 283 GLY B N 1
ATOM 4470 C CA . GLY B 1 283 ? 24.344 2.08 -9.141 1 64.06 283 GLY B CA 1
ATOM 4471 C C . GLY B 1 283 ? 24.172 2.92 -7.891 1 64.06 283 GLY B C 1
ATOM 4472 O O . GLY B 1 283 ? 25.031 2.914 -7.004 1 64.06 283 GLY B O 1
ATOM 4473 N N . ALA B 1 284 ? 23.141 3.721 -7.969 1 62.34 284 ALA B N 1
ATOM 4474 C CA . ALA B 1 284 ? 22.906 4.52 -6.77 1 62.34 284 ALA B CA 1
ATOM 4475 C C . ALA B 1 284 ? 22.688 3.625 -5.551 1 62.34 284 ALA B C 1
ATOM 4477 O O . ALA B 1 284 ? 22.047 2.576 -5.645 1 62.34 284 ALA B O 1
ATOM 4478 N N . THR B 1 285 ? 23.656 3.684 -4.684 1 60.56 285 THR B N 1
ATOM 4479 C CA . THR B 1 285 ? 23.422 3.023 -3.408 1 60.56 285 THR B CA 1
ATOM 4480 C C . THR B 1 285 ? 22.531 3.877 -2.518 1 60.56 285 THR B C 1
ATOM 4482 O O . THR B 1 285 ? 22.875 5.004 -2.162 1 60.56 285 THR B O 1
ATOM 4485 N N . TRP B 1 286 ? 21.297 3.463 -2.676 1 55.34 286 TRP B N 1
ATOM 4486 C CA . TRP B 1 286 ? 20.344 4.262 -1.915 1 55.34 286 TRP B CA 1
ATOM 4487 C C . TRP B 1 286 ? 20.453 3.98 -0.422 1 55.34 286 TRP B C 1
ATOM 4489 O O . TRP B 1 286 ? 20.688 2.838 -0.016 1 55.34 286 TRP B O 1
#

Foldseek 3Di:
DVPVVVVVVVVVVVVLLVVLPPPPPPPADFLVNLVVVLDADDLLLLLVLQAQLLQLLLLLLQLVVCQVVDPDPSVNSLSVSLSVLSNRLNQLSLSRSCSNVVHHSCCSQAVDDLLPHQYAQLSLDHCPDVLLVLVSLLLVLLLLLLFLVVLLQAPPPSSNSSSVVSNVSSVSSNVVSLVVLQCQLQDDPVSVVVNQVSLQVRVQRNVVQQDADVSCVVRPRNGDRSVVCVVVSVVVVCVSCVSNVHDHDDDHHDDIRSNSSDYDPRVNVSNCVVRVVCVVDDPPPD/DVPVVVVVVVVVVVVLLVVLPPPPPPPADFLVNLVVVLDADDLLLLLVLQAQLLQLLLLLLQLVVCQVVDPDPSVNSLSVSLSVLSNRLNQLSLSRSCSNVVHHSCCSQAVDDLLPHQYAQLSLDHCPDVLLVLVSLLLVLLLLLLFLVVLLQAPPPSSNSSSVVSNVSSVSSNVVSLVVLQCQLQDDPVSVVVNQVSLQVRVQRNVVQQDADVSCVVRPRNGDRSVVCVVVSVVVVCVSCVSNVHDHDDDHHDDIRSNSSDYDPRSNVSNCVVRVVCVVDDPPPD

Organism: NCBI:txid162496

Secondary structure (DSSP, 8-state):
--SSHHHHHHHHHHHHHHHHH-----SPPPHHHHHHH-PPPPHHHHHHHHHHHHHHHHHHHHHHTTTTTSSSHHHHHHHHHHHHHHHHHHHHHHHHHHHTTT--HHHHHHS--GGG----HHHHS---SHHHHHHHHHHHHHHHHHHHHHHTT-SSHHHHHHHHHHHHHHHHHHHHHHHHHHHHHTS-HHHHHHHHHHHHHHGGGTGGGG---HHHHHTTTTSPPGGGGHHHHHHHHHHHHHHTT------PPP--BGGGTB--TTHHHHHHHHHHHHHHSTT---/--SSHHHHHHHHHHHHHHHHT-----SPPPHHHHHHH-PPPPHHHHHHHHHHHHHHHHHHHHHHTTTTTSSSHHHHHHHHHHHHHHHHHHHHHHHHHHHTTT--HHHHHHS--GGG----HHHHS---SHHHHHHHHHHHHHHHHHHHHHHTT-SSHHHHHHHHHHHHHHHHHHHHHHHHHHHHHTS-HHHHHHHHHHHHHHGGGTGGGG---HHHHHTTTTSPPGGGGHHHHHHHHHHHHHHTT------PPP--BGGGTB--TTHHHHHHHHHHHHHHSTT---

InterPro domains:
  IPR007814 1,2-phenylacetyl-CoA epoxidase, subunit A/C [PF05138] (38-286)
  IPR009078 Ferritin-like superfamily [SSF47240] (43-279)
  IPR011882 1,2-phenylacetyl-CoA epoxidase, subunit C [PIRSF037834] (42-286)
  IPR011882 1,2-phenylacetyl-CoA epoxidase, subunit C [TIGR02158] (52-286)
  IPR012347 Ferritin-like [G3DSA:1.20.1260.10] (34-286)
  IPR052703 Aromatic CoA oxygenase/epoxidase components [PTHR30458] (52-286)

Nearest PDB structures (foldseek):
  4iit-assembly1_C-2  TM=9.861E-01  e=1.537E-20  Klebsiella pneumoniae subsp. pneumoniae MGH 78578
  4ii4-assembly1_C  TM=9.862E-01  e=7.290E-20  Escherichia coli str. K-12 substr. MG1655
  3pwq-assembly5_K  TM=9.854E-01  e=2.533E-19  Escherichia coli str. K-12 substr. MG1655
  3pwq-assembly2_H  TM=8.196E-01  e=8.600E-08  Escherichia coli str. K-12 substr. MG1655
  3pwq-assembly1_D  TM=7.787E-01  e=1.533E-07  Escherichia coli str. K-12 substr. MG1655

pLDDT: mean 89.62, std 18.91, range [23.19, 98.94]

Sequence (572 aa):
MKSDELDATLDSFGDALASATRVTPGNALRPEDIAQDGVKPSEAVAQYALRLGDDSLILSQRMAHWVSRAPELEEDVALGNITLDLLGHARSFLTYAGLAWDKTEDELAYFREEEDFTSLHIVEQDNGHFGVTIIRMLFVSTFQMLLYRELMNSSDETLAAIAAKAEKEVHYHHDHAEQWTIRLGLGTEESAAKMRHALEIMWPYVSEMFADEPLHDELEGIAVRPSTLRAAWDAEITRVLDAAGLEAPQVPQAMCRGRQGEHSEYLGYILAEMQVLARKHPGATWMKSDELDATLDSFGDALASATRVTPGNALRPEDIAQDGVKPSEAVAQYALRLGDDSLILSQRMAHWVSRAPELEEDVALGNITLDLLGHARSFLTYAGLAWDKTEDELAYFREEEDFTSLHIVEQDNGHFGVTIIRMLFVSTFQMLLYRELMNSSDETLAAIAAKAEKEVHYHHDHAEQWTIRLGLGTEESAAKMRHALEIMWPYVSEMFADEPLHDELEGIAVRPSTLRAAWDAEITRVLDAAGLEAPQVPQAMCRGRQGEHSEYLGYILAEMQVLARKHPGATW

Radius of gyration: 24.16 Å; Cα contacts (8 Å, |Δi|>4): 864; chains: 2; bounding box: 74×67×51 Å

Solvent-accessible surface area (backbone atoms only — not comparable to full-atom values): 29268 Å² total; per-residue (Å²): 125,77,69,63,64,58,54,58,58,53,55,53,53,55,49,56,58,48,48,70,49,42,33,68,69,57,95,62,86,42,43,68,53,51,57,67,68,54,74,60,41,52,71,68,54,17,52,52,28,36,33,56,10,34,36,25,39,44,33,19,49,60,39,28,64,39,32,58,42,35,71,35,66,69,50,15,50,53,41,38,49,50,21,49,50,27,39,50,49,13,42,35,25,25,29,47,19,18,48,52,69,79,39,49,38,50,53,64,68,43,67,57,55,74,59,71,41,30,30,50,48,60,45,40,54,79,54,79,58,71,49,31,43,36,48,47,38,32,56,51,23,45,49,47,31,56,48,22,58,57,26,42,67,22,72,43,63,65,58,12,52,54,19,53,57,44,28,62,56,28,47,51,45,25,50,52,19,46,54,49,47,27,52,36,32,64,46,51,69,67,41,24,54,44,38,52,50,20,42,57,67,51,53,23,42,53,62,57,72,32,56,76,51,73,66,40,66,76,27,64,66,43,48,73,59,35,51,78,48,46,65,63,44,51,51,52,52,49,53,49,30,55,73,8,73,47,73,85,66,94,67,70,69,57,92,62,42,10,72,76,24,45,69,58,89,42,44,62,60,54,48,54,57,38,19,46,58,35,61,73,43,68,81,62,82,124,124,76,70,63,62,57,56,57,58,54,56,53,53,55,48,55,60,48,49,72,47,42,33,67,69,58,96,64,86,41,43,67,53,53,58,67,68,55,75,59,43,54,70,68,55,18,52,52,28,36,34,56,10,34,34,26,40,45,34,18,50,58,40,30,66,38,33,57,42,36,70,36,66,68,51,16,49,53,42,38,49,51,21,50,51,28,40,50,50,12,41,35,25,25,29,48,19,16,47,50,69,78,41,50,39,50,53,63,69,43,67,55,53,74,60,73,41,30,31,52,47,63,46,39,54,78,56,80,57,72,49,31,41,35,48,47,40,32,56,50,23,45,48,45,30,58,48,21,58,56,25,44,67,21,73,43,65,67,59,12,52,54,18,55,58,46,27,62,54,27,46,52,44,26,51,52,19,45,53,49,46,28,52,36,31,62,47,51,70,68,41,26,52,46,37,54,50,20,43,57,69,51,53,23,41,53,63,58,70,31,55,76,51,73,67,40,68,76,28,63,67,43,49,72,57,34,52,78,47,44,66,62,44,52,52,51,53,50,51,49,29,54,73,8,74,48,74,84,66,92,67,71,68,57,91,62,42,11,72,76,25,46,68,56,90,41,45,62,59,53,48,55,59,39,21,46,57,36,60,73,43,69,82,62,82,125